Protein AF-A0AAE1ZGH2-F1 (afdb_monomer)

Nearest PDB structures (foldseek):
  4fvj-assembly2_B  TM=2.125E-01  e=2.277E+00  Mus musculus
  5bun-assembly1_B  TM=1.845E-01  e=9.066E+00  Salmonella enterica subsp. enterica serovar Typhi

Radius of gyration: 31.8 Å; Cα contacts (8 Å, |Δi|>4): 663; chains: 1; bounding box: 63×53×128 Å

Mean predicted aligned error: 15.38 Å

Secondary structure (DSSP, 8-state):
-----SSSTTSSSSSS-S--------PPBPSS---------HHHHHHHHHHHHHH-EEEEE--TT--EEEEE-----TTS-GGGEEEEEEEGGG-SS--EEEEEEEETTEEEEE-GGG-EE--SEEEETTEEEET-SEE-TTT--EEEEEE-HHHH-EEEEEEESS-TT-GGGG-EEEEE-BPPGGGGEEEP--HHHHTS--EESSHHHHHHHHHHHHHHHHH-TT---EEETTEEEEEEEEE---SPPSSS-EEEEEEEEEEEEEESS--TTGGGS-HHHHHHHHHHHHHTGGGTSGGG-GGGHHHHHHHHHHHHHHHHHTTS--EE-SSEEEEETTBGGGGGS--GGGT--GGGSPEEEEEEEEEE------HHHHHHHHHHS-GGG-SS-STT-S-GGGEEE---PPTT----EEEEE-SSS-EEEEE-SS---------EEE--------

Structure (mmCIF, N/CA/C/O backbone):
data_AF-A0AAE1ZGH2-F1
#
_entry.id   AF-A0AAE1ZGH2-F1
#
loop_
_atom_site.group_PDB
_atom_site.id
_atom_site.type_symbol
_atom_site.label_atom_id
_atom_site.label_alt_id
_atom_site.label_comp_id
_atom_site.label_asym_id
_atom_site.label_entity_id
_atom_site.label_seq_id
_atom_site.pdbx_PDB_ins_code
_atom_site.Cartn_x
_atom_site.Cartn_y
_atom_site.Cartn_z
_atom_site.occupancy
_atom_site.B_iso_or_equiv
_atom_site.auth_seq_id
_atom_site.auth_comp_id
_atom_site.auth_asym_id
_atom_site.auth_atom_id
_atom_site.pdbx_PDB_model_num
ATOM 1 N N . MET A 1 1 ? -21.592 20.638 -61.679 1.00 33.19 1 MET A N 1
ATOM 2 C CA . MET A 1 1 ? -20.169 20.498 -62.058 1.00 33.19 1 MET A CA 1
ATOM 3 C C . MET A 1 1 ? -19.347 21.552 -61.330 1.00 33.19 1 MET A C 1
ATOM 5 O O . MET A 1 1 ? -19.543 22.730 -61.570 1.00 33.19 1 MET A O 1
ATOM 9 N N . ILE A 1 2 ? -18.496 21.085 -60.412 1.00 33.47 2 ILE A N 1
ATOM 10 C CA . ILE A 1 2 ? -17.231 21.675 -59.938 1.00 33.47 2 ILE A CA 1
ATOM 11 C C . ILE A 1 2 ? -17.237 23.174 -59.572 1.00 33.47 2 ILE A C 1
ATOM 13 O O . ILE A 1 2 ? -17.036 24.041 -60.415 1.00 33.47 2 ILE A O 1
ATOM 17 N N . LYS A 1 3 ? -17.289 23.453 -58.263 1.00 29.02 3 LYS A N 1
ATOM 18 C CA . LYS A 1 3 ? -16.526 24.545 -57.631 1.00 29.02 3 LYS A CA 1
ATOM 19 C C . LYS A 1 3 ? -16.209 24.169 -56.178 1.00 29.02 3 LYS A C 1
ATOM 21 O O . LYS A 1 3 ? -16.826 24.627 -55.224 1.00 29.02 3 LYS A O 1
ATOM 26 N N . HIS A 1 4 ? -15.237 23.278 -56.029 1.00 33.22 4 HIS A N 1
ATOM 27 C CA . HIS A 1 4 ? -14.495 23.093 -54.787 1.00 33.22 4 HIS A CA 1
ATOM 28 C C . HIS A 1 4 ? -13.033 23.448 -55.031 1.00 33.22 4 HIS A C 1
ATOM 30 O O . HIS A 1 4 ? -12.542 23.331 -56.151 1.00 33.22 4 HIS A O 1
ATOM 36 N N . SER A 1 5 ? -12.359 23.818 -53.945 1.00 38.00 5 SER A N 1
ATOM 37 C CA . SER A 1 5 ? -10.911 24.011 -53.831 1.00 38.00 5 SER A CA 1
ATOM 38 C C . SER A 1 5 ? -10.400 25.447 -53.958 1.00 38.00 5 SER A C 1
ATOM 40 O O . SER A 1 5 ? -9.644 25.781 -54.860 1.00 38.00 5 SER A O 1
ATOM 42 N N . LYS A 1 6 ? -10.769 26.284 -52.981 1.00 37.47 6 LYS A N 1
ATOM 43 C CA . LYS A 1 6 ? -9.862 27.239 -52.317 1.00 37.47 6 LYS A CA 1
ATOM 44 C C . LYS A 1 6 ? -10.399 27.456 -50.901 1.00 37.47 6 LYS A C 1
ATOM 46 O O . LYS A 1 6 ? -11.326 28.231 -50.755 1.00 37.47 6 LYS A O 1
ATOM 51 N N . ILE A 1 7 ? -9.897 26.681 -49.934 1.00 42.88 7 ILE A N 1
ATOM 52 C CA . ILE A 1 7 ? -9.906 26.829 -48.453 1.00 42.88 7 ILE A CA 1
ATOM 53 C C . ILE A 1 7 ? -9.731 25.402 -47.901 1.00 42.88 7 ILE A C 1
ATOM 55 O O . ILE A 1 7 ? -10.699 24.760 -47.535 1.00 42.88 7 ILE A O 1
ATOM 59 N N . VAL A 1 8 ? -8.506 24.867 -47.941 1.00 38.25 8 VAL A N 1
ATOM 60 C CA . VAL A 1 8 ? -8.053 23.727 -47.096 1.00 38.25 8 VAL A CA 1
ATOM 61 C C . VAL A 1 8 ? -6.528 23.794 -46.888 1.00 38.25 8 VAL A C 1
ATOM 63 O O . VAL A 1 8 ? -6.013 23.320 -45.882 1.00 38.25 8 VAL A O 1
ATOM 66 N N . LEU A 1 9 ? -5.770 24.462 -47.762 1.00 34.34 9 LEU A N 1
ATOM 67 C CA . LEU A 1 9 ? -4.304 24.441 -47.710 1.00 34.34 9 LEU A CA 1
ATOM 68 C C . LEU A 1 9 ? -3.662 25.475 -46.756 1.00 34.34 9 LEU A C 1
ATOM 70 O O . LEU A 1 9 ? -2.674 26.108 -47.112 1.00 34.34 9 LEU A O 1
ATOM 74 N N . PHE A 1 10 ? -4.222 25.667 -45.556 1.00 32.47 10 PHE A N 1
ATOM 75 C CA . PHE A 1 10 ? -3.573 26.455 -44.489 1.00 32.47 10 PHE A CA 1
ATOM 76 C C . PHE A 1 10 ? -3.760 25.875 -43.071 1.00 32.47 10 PHE A C 1
ATOM 78 O O . PHE A 1 10 ? -3.442 26.530 -42.086 1.00 32.47 10 PHE A O 1
ATOM 85 N N . LEU A 1 11 ? -4.253 24.635 -42.951 1.00 32.94 11 LEU A N 1
ATOM 86 C CA . LEU A 1 11 ? -4.504 23.966 -41.660 1.00 32.94 11 LEU A CA 1
ATOM 87 C C . LEU A 1 11 ? -3.775 22.619 -41.493 1.00 32.94 11 LEU A C 1
ATOM 89 O O . LEU A 1 11 ? -4.057 21.882 -40.555 1.00 32.94 11 LEU A O 1
ATOM 93 N N . LEU A 1 12 ? -2.816 22.296 -42.368 1.00 32.66 12 LEU A N 1
ATOM 94 C CA . LEU A 1 12 ? -2.086 21.016 -42.343 1.00 32.66 12 LEU A CA 1
ATOM 95 C C . LEU A 1 12 ? -0.573 21.143 -42.096 1.00 32.66 12 LEU A C 1
ATOM 97 O O . LEU A 1 12 ? 0.153 20.167 -42.240 1.00 32.66 12 LEU A O 1
ATOM 101 N N . THR A 1 13 ? -0.088 22.312 -41.671 1.00 32.66 13 THR A N 1
ATOM 102 C CA . THR A 1 13 ? 1.325 22.515 -41.285 1.00 32.66 13 THR A CA 1
ATOM 103 C C . THR A 1 13 ? 1.513 22.973 -39.835 1.00 32.66 13 THR A C 1
ATOM 105 O O . THR A 1 13 ? 2.622 23.316 -39.440 1.00 32.66 13 THR A O 1
ATOM 108 N N . SER A 1 14 ? 0.461 22.931 -39.009 1.00 35.59 14 SER A N 1
ATOM 109 C CA . SER A 1 14 ? 0.514 23.287 -37.579 1.00 35.59 14 SER A CA 1
ATOM 110 C C . SER A 1 14 ? 0.162 22.141 -36.617 1.00 35.59 14 SER A C 1
ATOM 112 O O . SER A 1 14 ? 0.140 22.355 -35.408 1.00 35.59 14 SER A O 1
ATOM 114 N N . SER A 1 15 ? -0.062 20.915 -37.106 1.00 32.25 15 SER A N 1
ATOM 115 C CA . SER A 1 15 ? -0.482 19.764 -36.282 1.00 32.25 15 SER A CA 1
ATOM 116 C C . SER A 1 15 ? 0.574 18.667 -36.081 1.00 32.25 15 SER A C 1
ATOM 118 O O . SER A 1 15 ? 0.265 17.634 -35.494 1.00 32.25 15 SER A O 1
ATOM 120 N N . SER A 1 16 ? 1.828 18.879 -36.491 1.00 33.53 16 SER A N 1
ATOM 121 C CA . SER A 1 16 ? 2.912 17.889 -36.326 1.00 33.53 16 SER A CA 1
ATOM 122 C C . SER A 1 16 ? 4.190 18.452 -35.689 1.00 33.53 16 SER A C 1
ATOM 124 O O . SER A 1 16 ? 5.272 17.909 -35.890 1.00 33.53 16 SER A O 1
ATOM 126 N N . LEU A 1 17 ? 4.075 19.540 -34.920 1.00 30.03 17 LEU A N 1
ATOM 127 C CA . LEU A 1 17 ? 5.204 20.178 -34.220 1.00 30.03 17 LEU A CA 1
ATOM 128 C C . LEU A 1 17 ? 4.991 20.356 -32.709 1.00 30.03 17 LEU A C 1
ATOM 130 O O . LEU A 1 17 ? 5.830 20.947 -32.035 1.00 30.03 17 LEU A O 1
ATOM 134 N N . PHE A 1 18 ? 3.919 19.792 -32.145 1.00 30.31 18 PHE A N 1
ATOM 135 C CA . PHE A 1 18 ? 3.732 19.761 -30.697 1.00 30.31 18 PHE A CA 1
ATOM 136 C C . PHE A 1 18 ? 4.245 18.448 -30.092 1.00 30.31 18 PHE A C 1
ATOM 138 O O . PHE A 1 18 ? 3.622 17.397 -30.207 1.00 30.31 18 PHE A O 1
ATOM 145 N N . ASN A 1 19 ? 5.365 18.597 -29.377 1.00 28.23 19 ASN A N 1
ATOM 146 C CA . ASN A 1 19 ? 5.869 17.757 -28.288 1.00 28.23 19 ASN A CA 1
ATOM 147 C C . ASN A 1 19 ? 6.679 16.499 -28.646 1.00 28.23 19 ASN A C 1
ATOM 149 O O . ASN A 1 19 ? 6.505 15.444 -28.049 1.00 28.23 19 ASN A O 1
ATOM 153 N N . LEU A 1 20 ? 7.695 16.671 -29.492 1.00 30.80 20 LEU A N 1
ATOM 154 C CA . LEU A 1 20 ? 9.009 16.049 -29.262 1.00 30.80 20 LEU A CA 1
ATOM 155 C C . LEU A 1 20 ? 9.939 17.099 -28.634 1.00 30.80 20 LEU A C 1
ATOM 157 O O . LEU A 1 20 ? 11.004 17.422 -29.148 1.00 30.80 20 LEU A O 1
ATOM 161 N N . LEU A 1 21 ? 9.509 17.676 -27.510 1.00 30.03 21 LEU A N 1
ATOM 162 C CA . LEU A 1 21 ? 10.460 18.255 -26.573 1.00 30.03 21 LEU A CA 1
ATOM 163 C C . LEU A 1 21 ? 11.128 17.063 -25.901 1.00 30.03 21 LEU A C 1
ATOM 165 O O . LEU A 1 21 ? 10.584 16.468 -24.971 1.00 30.03 21 LEU A O 1
ATOM 169 N N . SER A 1 22 ? 12.302 16.699 -26.408 1.00 30.84 22 SER A N 1
ATOM 170 C CA . SER A 1 22 ? 13.320 16.031 -25.615 1.00 30.84 22 SER A CA 1
ATOM 171 C C . SER A 1 22 ? 13.601 16.925 -24.405 1.00 30.84 22 SER A C 1
ATOM 173 O O . SER A 1 22 ? 14.486 17.781 -24.442 1.00 30.84 22 SER A O 1
ATOM 175 N N . ASN A 1 23 ? 12.795 16.793 -23.350 1.00 31.91 23 ASN A N 1
ATOM 176 C CA . ASN A 1 23 ? 13.124 17.339 -22.046 1.00 31.91 23 ASN A CA 1
ATOM 177 C C . ASN A 1 23 ? 14.408 16.633 -21.629 1.00 31.91 23 ASN A C 1
ATOM 179 O O . ASN A 1 23 ? 14.386 15.479 -21.203 1.00 31.91 23 ASN A O 1
ATOM 183 N N . SER A 1 24 ? 15.533 17.319 -21.818 1.00 39.25 24 SER A N 1
ATOM 184 C CA . SER A 1 24 ? 16.810 16.920 -21.259 1.00 39.25 24 SER A CA 1
ATOM 185 C C . SER A 1 24 ? 16.597 16.679 -19.769 1.00 39.25 24 SER A C 1
ATOM 187 O O . SER A 1 24 ? 16.213 17.581 -19.019 1.00 39.25 24 SER A O 1
ATOM 189 N N . ASN A 1 25 ? 16.778 15.431 -19.361 1.00 50.25 25 ASN A N 1
ATOM 190 C CA . ASN A 1 25 ? 16.716 15.022 -17.976 1.00 50.25 25 ASN A CA 1
ATOM 191 C C . ASN A 1 25 ? 17.708 15.827 -17.145 1.00 50.25 25 ASN A C 1
ATOM 193 O O . ASN A 1 25 ? 18.914 15.620 -17.225 1.00 50.25 25 ASN A O 1
ATOM 197 N N . ASN A 1 26 ? 17.189 16.705 -16.297 1.00 66.38 26 ASN A N 1
ATOM 198 C CA . ASN A 1 26 ? 17.994 17.462 -15.349 1.00 66.38 26 ASN A CA 1
ATOM 199 C C . ASN A 1 26 ? 17.994 16.760 -13.984 1.00 66.38 26 ASN A C 1
ATOM 201 O O . ASN A 1 26 ? 17.789 17.413 -12.963 1.00 66.38 26 ASN A O 1
ATOM 205 N N . LEU A 1 27 ? 18.133 15.429 -13.947 1.00 81.69 27 LEU A N 1
ATOM 206 C CA . LEU A 1 27 ? 18.479 14.741 -12.704 1.00 81.69 27 LEU A CA 1
ATOM 207 C C . LEU A 1 27 ? 19.980 14.887 -12.491 1.00 81.69 27 LEU A C 1
ATOM 209 O O . LEU A 1 27 ? 20.779 14.460 -13.317 1.00 81.69 27 LEU A O 1
ATOM 213 N N . LYS A 1 28 ? 20.360 15.519 -11.386 1.00 85.25 28 LYS A N 1
ATOM 214 C CA . LYS A 1 28 ? 21.760 15.656 -10.993 1.00 85.25 28 LYS A CA 1
ATOM 215 C C . LYS A 1 28 ? 22.195 14.453 -10.165 1.00 85.25 28 LYS A C 1
ATOM 217 O O . LYS A 1 28 ? 21.376 13.820 -9.497 1.00 85.25 28 LYS A O 1
ATOM 222 N N . PHE A 1 29 ? 23.493 14.171 -10.180 1.00 85.94 29 PHE A N 1
ATOM 223 C CA . PHE A 1 29 ? 24.072 13.168 -9.297 1.00 85.94 29 PHE A CA 1
ATOM 224 C C . PHE A 1 29 ? 24.025 13.626 -7.838 1.00 85.94 29 PHE A C 1
ATOM 226 O O . PHE A 1 29 ? 24.126 14.822 -7.543 1.00 85.94 29 PHE A O 1
ATOM 233 N N . CYS A 1 30 ? 23.847 12.673 -6.929 1.00 85.25 30 CYS A N 1
ATOM 234 C CA . CYS A 1 30 ? 23.889 12.928 -5.498 1.00 85.25 30 CYS A CA 1
ATOM 235 C C . CYS A 1 30 ? 25.292 13.403 -5.086 1.00 85.25 30 CYS A C 1
ATOM 237 O O . CYS A 1 30 ? 26.299 12.952 -5.627 1.00 85.25 30 CYS A O 1
ATOM 239 N N . THR A 1 31 ? 25.356 14.328 -4.127 1.00 75.88 31 THR A N 1
ATOM 240 C CA . THR A 1 31 ? 26.624 14.882 -3.621 1.00 75.88 31 THR A CA 1
ATOM 241 C C . THR A 1 31 ? 27.382 13.912 -2.718 1.00 75.88 31 THR A C 1
ATOM 243 O O . THR A 1 31 ? 28.583 14.074 -2.531 1.00 75.88 31 THR A O 1
ATOM 246 N N . ASP A 1 32 ? 26.701 12.903 -2.172 1.00 64.62 32 ASP A N 1
ATOM 247 C CA . ASP A 1 32 ? 27.342 11.859 -1.379 1.00 64.62 32 ASP A CA 1
ATOM 248 C C . ASP A 1 32 ? 28.103 10.900 -2.300 1.00 64.62 32 ASP A C 1
ATOM 250 O O . ASP A 1 32 ? 27.508 10.167 -3.092 1.00 64.62 32 ASP A O 1
ATOM 254 N N . HIS A 1 33 ? 29.430 10.877 -2.164 1.00 49.69 33 HIS A N 1
ATOM 255 C CA . HIS A 1 33 ? 30.316 9.902 -2.800 1.00 49.69 33 HIS A CA 1
ATOM 256 C C . HIS A 1 33 ? 30.143 8.519 -2.158 1.00 49.69 33 HIS A C 1
ATOM 258 O O . HIS A 1 33 ? 31.040 8.002 -1.491 1.00 49.69 33 HIS A O 1
ATOM 264 N N . ARG A 1 34 ? 28.974 7.898 -2.326 1.00 57.38 34 ARG A N 1
ATOM 265 C CA . ARG A 1 34 ? 28.839 6.468 -2.053 1.00 57.38 34 ARG A CA 1
ATOM 266 C C . ARG A 1 34 ? 29.587 5.741 -3.168 1.00 57.38 34 ARG A C 1
ATOM 268 O O . ARG A 1 34 ? 29.091 5.633 -4.284 1.00 57.38 34 ARG A O 1
ATOM 275 N N . ASN A 1 35 ? 30.810 5.298 -2.882 1.00 41.25 35 ASN A N 1
ATOM 276 C CA . ASN A 1 35 ? 31.568 4.421 -3.772 1.00 41.25 35 ASN A CA 1
ATOM 277 C C . ASN A 1 35 ? 30.909 3.037 -3.764 1.00 41.25 35 ASN A C 1
ATOM 279 O O . ASN A 1 35 ? 31.334 2.146 -3.033 1.00 41.25 35 ASN A O 1
ATOM 283 N N . VAL A 1 36 ? 29.835 2.876 -4.534 1.00 54.00 36 VAL A N 1
ATOM 284 C CA . VAL A 1 36 ? 29.189 1.580 -4.736 1.00 54.00 36 VAL A CA 1
ATOM 285 C C . VAL A 1 36 ? 29.754 0.981 -6.015 1.00 54.00 36 VAL A C 1
ATOM 287 O O . VAL A 1 36 ? 29.528 1.490 -7.111 1.00 54.00 36 VAL A O 1
ATOM 290 N N . THR A 1 37 ? 30.535 -0.086 -5.877 1.00 49.81 37 THR A N 1
ATOM 291 C CA . THR A 1 37 ? 30.971 -0.907 -7.006 1.00 49.81 37 THR A CA 1
ATOM 292 C C . THR A 1 37 ? 29.902 -1.956 -7.309 1.00 49.81 37 THR A C 1
ATOM 294 O O . THR A 1 37 ? 29.461 -2.684 -6.419 1.00 49.81 37 THR A O 1
ATOM 297 N N . LEU A 1 38 ? 29.491 -2.061 -8.576 1.00 53.88 38 LEU A N 1
ATOM 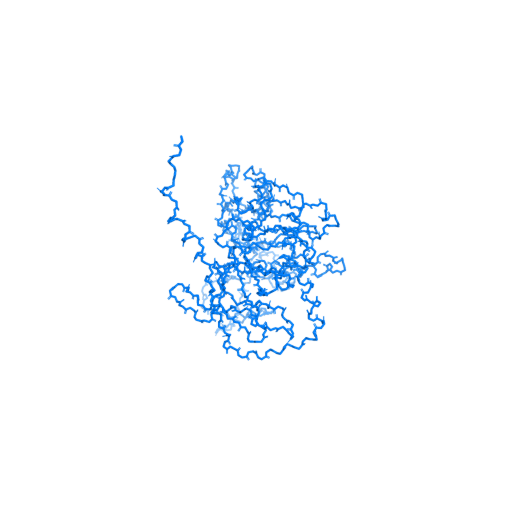298 C CA . LEU A 1 38 ? 28.641 -3.145 -9.082 1.00 53.88 38 LEU A CA 1
ATOM 299 C C . LEU A 1 38 ? 29.447 -4.458 -9.119 1.00 53.88 38 LEU A C 1
ATOM 301 O O . LEU A 1 38 ? 29.890 -4.898 -10.174 1.00 53.88 38 LEU A O 1
ATOM 305 N N . ASN A 1 39 ? 29.666 -5.083 -7.961 1.00 44.25 39 ASN A N 1
ATOM 306 C CA . ASN A 1 39 ? 30.283 -6.410 -7.855 1.00 44.25 39 ASN A CA 1
ATOM 307 C C . ASN A 1 39 ? 29.213 -7.509 -7.936 1.00 44.25 39 ASN A C 1
ATOM 309 O O . ASN A 1 39 ? 29.008 -8.269 -6.992 1.00 44.25 39 ASN A O 1
ATOM 313 N N . ILE A 1 40 ? 28.505 -7.580 -9.062 1.00 54.50 40 ILE A N 1
ATOM 314 C CA . ILE A 1 40 ? 27.613 -8.703 -9.367 1.00 54.50 40 ILE A CA 1
ATOM 315 C C . ILE A 1 40 ? 28.110 -9.331 -10.668 1.00 54.50 40 ILE A C 1
ATOM 317 O O . ILE A 1 40 ? 28.238 -8.642 -11.679 1.00 54.50 40 ILE A O 1
ATOM 321 N N . GLU A 1 41 ? 28.414 -10.631 -10.637 1.00 58.59 41 GLU A N 1
ATOM 322 C CA . GLU A 1 41 ? 28.696 -11.416 -11.844 1.00 58.59 41 GLU A CA 1
ATOM 323 C C . GLU A 1 41 ? 27.539 -11.247 -12.846 1.00 58.59 41 GLU A C 1
ATOM 325 O O . GLU A 1 41 ? 26.366 -11.354 -12.472 1.00 58.59 41 GLU A O 1
ATOM 330 N N . SER A 1 42 ? 27.856 -10.950 -14.112 1.00 62.44 42 SER A N 1
ATOM 331 C CA . SER A 1 42 ? 26.888 -10.501 -15.130 1.00 62.44 42 SER A CA 1
ATOM 332 C C . SER A 1 42 ? 25.687 -11.436 -15.294 1.00 62.44 42 SER A C 1
ATOM 334 O O . SER A 1 42 ? 24.551 -10.973 -15.411 1.00 62.44 42 SER A O 1
ATOM 336 N N . ASP A 1 43 ? 25.919 -12.747 -15.237 1.00 64.00 43 ASP A N 1
ATOM 337 C CA . ASP A 1 43 ? 24.881 -13.759 -15.458 1.00 64.00 43 ASP A CA 1
ATOM 338 C C . ASP A 1 43 ? 23.892 -13.827 -14.285 1.00 64.00 43 ASP A C 1
ATOM 340 O O . ASP A 1 43 ? 22.684 -13.978 -14.482 1.00 64.00 43 ASP A O 1
ATOM 344 N N . ASN A 1 44 ? 24.377 -13.628 -13.056 1.00 81.81 44 ASN A N 1
ATOM 345 C CA . ASN A 1 44 ? 23.529 -13.585 -11.867 1.00 81.81 44 ASN A CA 1
ATOM 346 C C . ASN A 1 44 ? 22.681 -12.298 -11.837 1.00 81.81 44 ASN A C 1
ATOM 348 O O . ASN A 1 44 ? 21.513 -12.324 -11.450 1.00 81.81 44 ASN A O 1
ATOM 352 N N . CYS A 1 45 ? 23.230 -11.181 -12.330 1.00 86.69 45 CYS A N 1
ATOM 353 C CA . CYS A 1 45 ? 22.498 -9.920 -12.449 1.00 86.69 45 CYS A CA 1
ATOM 354 C C . CYS A 1 45 ? 21.276 -10.032 -13.377 1.00 86.69 45 CYS A C 1
ATOM 356 O O . CYS A 1 45 ? 20.166 -9.657 -12.988 1.00 86.69 45 CYS A O 1
ATOM 358 N N . TYR A 1 46 ? 21.449 -10.601 -14.573 1.00 89.25 46 TYR A N 1
ATOM 359 C CA . TYR A 1 46 ? 20.353 -10.722 -15.537 1.00 89.25 46 TYR A CA 1
ATOM 360 C C . TYR A 1 46 ? 19.231 -11.642 -15.027 1.00 89.25 46 TYR A C 1
ATOM 362 O O . TYR A 1 46 ? 18.046 -11.353 -15.207 1.00 89.25 46 TYR A O 1
ATOM 370 N N . ILE A 1 47 ? 19.573 -12.720 -14.312 1.00 90.81 47 ILE A N 1
ATOM 371 C CA . ILE A 1 47 ? 18.581 -13.594 -13.663 1.00 90.81 47 ILE A CA 1
ATOM 372 C C . ILE A 1 47 ? 17.750 -12.810 -12.637 1.00 90.81 47 ILE A C 1
ATOM 374 O O . ILE A 1 47 ? 16.522 -12.943 -12.607 1.00 90.81 47 ILE A O 1
ATOM 378 N N . VAL A 1 48 ? 18.390 -11.966 -11.820 1.00 91.12 48 VAL A N 1
ATOM 379 C CA . VAL A 1 48 ? 17.694 -11.102 -10.853 1.00 91.12 48 VAL A CA 1
ATOM 380 C C . VAL A 1 48 ? 16.774 -10.112 -11.570 1.00 91.12 48 VAL A C 1
ATOM 382 O O . VAL A 1 48 ? 15.596 -10.029 -11.214 1.00 91.12 48 VAL A O 1
ATOM 385 N N . GLN A 1 49 ? 17.257 -9.426 -12.612 1.00 92.56 49 GLN A N 1
ATOM 386 C CA . GLN A 1 49 ? 16.437 -8.525 -13.432 1.00 92.56 49 GLN A CA 1
ATOM 387 C C . GLN A 1 49 ? 15.197 -9.238 -13.988 1.00 92.56 49 GLN A C 1
ATOM 389 O O . GLN A 1 49 ? 14.083 -8.736 -13.851 1.00 92.56 49 GLN A O 1
ATOM 394 N N . LEU A 1 50 ? 15.366 -10.427 -14.576 1.00 94.12 50 LEU A N 1
ATOM 395 C CA . LEU A 1 50 ? 14.263 -11.216 -15.126 1.00 94.12 50 LEU A CA 1
ATOM 396 C C . LEU A 1 50 ? 13.247 -11.627 -14.059 1.00 94.12 50 LEU A C 1
ATOM 398 O O . LEU A 1 50 ? 12.043 -11.611 -14.317 1.00 94.12 50 LEU A O 1
ATOM 402 N N . ASN A 1 51 ? 13.707 -12.018 -12.872 1.00 94.25 51 ASN A N 1
ATOM 403 C CA . ASN A 1 51 ? 12.820 -12.404 -11.778 1.00 94.25 51 ASN A CA 1
ATOM 404 C C . ASN A 1 51 ? 12.009 -11.207 -11.269 1.00 94.25 51 ASN A C 1
ATOM 406 O O . ASN A 1 51 ? 10.796 -11.325 -11.094 1.00 94.25 51 ASN A O 1
ATOM 410 N N . LEU A 1 52 ? 12.641 -10.040 -11.128 1.00 94.38 52 LEU A N 1
ATOM 411 C CA . LEU A 1 52 ? 11.953 -8.803 -10.762 1.00 94.38 52 LEU A CA 1
ATOM 412 C C . LEU A 1 52 ? 10.993 -8.336 -11.861 1.00 94.38 52 LEU A C 1
ATOM 414 O O . LEU A 1 52 ? 9.874 -7.937 -11.556 1.00 94.38 52 LEU A O 1
ATOM 418 N N . ALA A 1 53 ? 11.368 -8.465 -13.134 1.00 95.38 53 ALA A N 1
ATOM 419 C CA . ALA A 1 53 ? 10.504 -8.159 -14.275 1.00 95.38 53 ALA A CA 1
ATOM 420 C C . ALA A 1 53 ? 9.300 -9.110 -14.383 1.00 95.38 53 ALA A C 1
ATOM 422 O O . ALA A 1 53 ? 8.252 -8.720 -14.890 1.00 95.38 53 ALA A O 1
ATOM 423 N N . LYS A 1 54 ? 9.417 -10.353 -13.895 1.00 93.56 54 LYS A N 1
ATOM 424 C CA . LYS A 1 54 ? 8.283 -11.285 -13.748 1.00 93.56 54 LYS A CA 1
ATOM 425 C C . LYS A 1 54 ? 7.408 -10.933 -12.543 1.00 93.56 54 LYS A C 1
ATOM 427 O O . LYS A 1 54 ? 6.189 -11.036 -12.639 1.00 93.56 54 LYS A O 1
ATOM 432 N N . GLN A 1 55 ? 8.007 -10.512 -11.425 1.00 91.00 55 GLN A N 1
ATOM 433 C CA . GLN A 1 55 ? 7.278 -10.050 -10.236 1.00 91.00 55 GLN A CA 1
ATOM 434 C C . GLN A 1 55 ? 6.510 -8.747 -10.507 1.00 91.00 55 GLN A C 1
ATOM 436 O O . GLN A 1 55 ? 5.384 -8.586 -10.031 1.00 91.00 55 GLN A O 1
ATOM 441 N N . ARG A 1 56 ? 7.118 -7.842 -11.282 1.00 92.06 56 ARG A N 1
ATOM 442 C CA . ARG A 1 56 ? 6.661 -6.516 -11.731 1.00 92.06 56 ARG A CA 1
ATOM 443 C C . ARG A 1 56 ? 6.422 -5.484 -10.648 1.00 92.06 56 ARG A C 1
ATOM 445 O O . ARG A 1 56 ? 6.891 -4.360 -10.756 1.00 92.06 56 ARG A O 1
ATOM 452 N N . HIS A 1 57 ? 5.668 -5.848 -9.625 1.00 94.31 57 HIS A N 1
ATOM 453 C CA . HIS A 1 57 ? 5.128 -4.926 -8.641 1.00 94.31 57 HIS A CA 1
ATOM 454 C C . HIS A 1 57 ? 5.945 -4.989 -7.355 1.00 94.31 57 HIS A C 1
ATOM 456 O O . HIS A 1 57 ? 5.802 -5.934 -6.572 1.00 94.31 57 HIS A O 1
ATOM 462 N N . ILE A 1 58 ? 6.762 -3.963 -7.131 1.00 94.69 58 ILE A N 1
ATOM 463 C CA . ILE A 1 58 ? 7.476 -3.733 -5.877 1.00 94.69 58 ILE A CA 1
ATOM 464 C C . ILE A 1 58 ? 6.762 -2.590 -5.169 1.00 94.69 58 ILE A C 1
ATOM 466 O O . ILE A 1 58 ? 6.821 -1.443 -5.596 1.00 94.69 58 ILE A O 1
ATOM 470 N N . VAL A 1 59 ? 6.034 -2.895 -4.105 1.00 94.81 59 VAL A N 1
ATOM 471 C CA . VAL A 1 59 ? 5.230 -1.899 -3.396 1.00 94.81 59 VAL A CA 1
ATOM 472 C C . VAL A 1 59 ? 5.930 -1.539 -2.093 1.00 94.81 59 VAL A C 1
ATOM 474 O O . VAL A 1 59 ? 6.340 -2.420 -1.344 1.00 94.81 59 VAL A O 1
ATOM 477 N N . LYS A 1 60 ? 6.034 -0.242 -1.810 1.00 94.12 60 LYS A N 1
ATOM 478 C CA . LYS A 1 60 ? 6.563 0.283 -0.554 1.00 94.12 60 LYS A CA 1
ATOM 479 C C . LYS A 1 60 ? 5.548 1.233 0.057 1.00 94.12 60 LYS A C 1
ATOM 481 O O . LYS A 1 60 ? 5.178 2.237 -0.555 1.00 94.12 60 LYS A O 1
ATOM 486 N N . LEU A 1 61 ? 5.108 0.904 1.268 1.00 93.94 61 LEU A N 1
ATOM 487 C CA . LEU A 1 61 ? 4.226 1.764 2.043 1.00 93.94 61 LEU A CA 1
ATOM 488 C C . LEU A 1 61 ? 5.044 2.792 2.820 1.00 93.94 61 LEU A C 1
ATOM 490 O O . LEU A 1 61 ? 6.012 2.452 3.498 1.00 93.94 61 LEU A O 1
ATOM 494 N N . ILE A 1 62 ? 4.629 4.049 2.736 1.00 93.75 62 ILE A N 1
ATOM 495 C CA . ILE A 1 62 ? 5.184 5.157 3.509 1.00 93.75 62 ILE A CA 1
ATOM 496 C C . ILE A 1 62 ? 4.095 5.786 4.370 1.00 93.75 62 ILE A C 1
ATOM 498 O O . ILE A 1 62 ? 2.896 5.673 4.095 1.00 93.75 62 ILE A O 1
ATOM 502 N N . LYS A 1 63 ? 4.515 6.463 5.435 1.00 91.75 63 LYS A N 1
ATOM 503 C CA . LYS A 1 63 ? 3.590 7.150 6.326 1.00 91.75 63 LYS A CA 1
ATOM 504 C C . LYS A 1 63 ? 3.030 8.406 5.641 1.00 91.75 63 LYS A C 1
ATOM 506 O O . LYS A 1 63 ? 3.794 9.158 5.035 1.00 91.75 63 LYS A O 1
ATOM 511 N N . PRO A 1 64 ? 1.715 8.669 5.725 1.00 87.19 64 PRO A N 1
ATOM 512 C CA . PRO A 1 64 ? 1.150 9.910 5.206 1.00 87.19 64 PRO A CA 1
ATOM 513 C C . PRO A 1 64 ? 1.660 11.123 5.996 1.00 87.19 64 PRO A C 1
ATOM 515 O O . PRO A 1 64 ? 1.858 11.041 7.206 1.00 87.19 64 PRO A O 1
ATOM 518 N N . ASN A 1 65 ? 1.784 12.269 5.320 1.00 84.44 65 ASN A N 1
ATOM 519 C CA . ASN A 1 65 ? 2.106 13.577 5.915 1.00 84.44 65 ASN A CA 1
ATOM 520 C C . ASN A 1 65 ? 3.457 13.663 6.653 1.00 84.44 65 ASN A C 1
ATOM 522 O O . ASN A 1 65 ? 3.689 14.626 7.380 1.00 84.44 65 ASN A O 1
ATOM 526 N N . GLU A 1 66 ? 4.345 12.689 6.462 1.00 87.25 66 GLU A N 1
ATOM 527 C CA . GLU A 1 66 ? 5.700 12.701 7.005 1.00 87.25 66 GLU A CA 1
ATOM 528 C C . GLU A 1 66 ? 6.694 12.532 5.861 1.00 87.25 66 GLU A C 1
ATOM 530 O O . GLU A 1 66 ? 6.595 11.590 5.070 1.00 87.25 66 GLU A O 1
ATOM 535 N N . ASN A 1 67 ? 7.635 13.468 5.747 1.00 87.31 67 ASN A N 1
ATOM 536 C CA . ASN A 1 67 ? 8.668 13.355 4.734 1.00 87.31 67 ASN A CA 1
ATOM 537 C C . ASN A 1 67 ? 9.662 12.268 5.136 1.00 87.31 67 ASN A C 1
ATOM 539 O O . ASN A 1 67 ? 10.040 12.162 6.300 1.00 87.31 67 ASN A O 1
ATOM 543 N N . THR A 1 68 ? 10.098 11.474 4.165 1.00 89.12 68 THR A N 1
ATOM 544 C CA . THR A 1 68 ? 10.988 10.332 4.408 1.00 89.12 68 THR A CA 1
ATOM 545 C C . THR A 1 68 ? 12.109 10.291 3.382 1.00 89.12 68 THR A C 1
ATOM 547 O O . THR A 1 68 ? 11.988 10.860 2.295 1.00 89.12 68 THR A O 1
ATOM 550 N N . SER A 1 69 ? 13.219 9.638 3.719 1.00 90.75 69 SER A N 1
ATOM 551 C CA . SER A 1 69 ? 14.223 9.286 2.721 1.00 90.75 69 SER A CA 1
ATOM 552 C C . SER A 1 69 ? 13.777 8.041 1.957 1.00 90.75 69 SER A C 1
ATOM 554 O O . SER A 1 69 ? 13.190 7.107 2.513 1.00 90.75 69 SER A O 1
ATOM 556 N N . LEU A 1 70 ? 14.037 8.033 0.656 1.00 92.94 70 LEU A N 1
ATOM 557 C CA . LEU A 1 70 ? 13.666 6.944 -0.231 1.00 92.94 70 LEU A CA 1
ATOM 558 C C . LEU A 1 70 ? 14.782 6.702 -1.237 1.00 92.94 70 LEU A C 1
ATOM 560 O O . LEU A 1 70 ? 15.308 7.641 -1.820 1.00 92.94 70 LEU A O 1
ATOM 564 N N . GLU A 1 71 ? 15.091 5.437 -1.469 1.00 93.56 71 GLU A N 1
ATOM 565 C CA . GLU A 1 71 ? 16.063 4.993 -2.459 1.00 93.56 71 GLU A CA 1
ATOM 566 C C . GLU A 1 71 ? 15.422 3.877 -3.276 1.00 93.56 71 GLU A C 1
ATOM 568 O O . GLU A 1 71 ? 14.863 2.934 -2.704 1.00 93.56 71 GLU A O 1
ATOM 573 N N . LEU A 1 72 ? 15.418 4.043 -4.598 1.00 95.25 72 LEU A N 1
ATOM 574 C CA . LEU A 1 72 ? 14.828 3.107 -5.547 1.00 95.25 72 LEU A CA 1
ATOM 575 C C . LEU A 1 72 ? 15.927 2.552 -6.453 1.00 95.25 72 LEU A C 1
ATOM 577 O O . LEU A 1 72 ? 16.527 3.325 -7.211 1.00 95.25 72 LEU A O 1
ATOM 581 N N . PRO A 1 73 ? 16.182 1.234 -6.412 1.00 93.62 73 PRO A N 1
ATOM 582 C CA . PRO A 1 73 ? 17.231 0.662 -7.224 1.00 93.62 73 PRO A CA 1
ATOM 583 C C . PRO A 1 73 ? 16.845 0.623 -8.702 1.00 93.62 73 PRO A C 1
ATOM 585 O O . PRO A 1 73 ? 15.751 0.179 -9.067 1.00 93.62 73 PRO A O 1
ATOM 588 N N . CYS A 1 74 ? 17.760 1.051 -9.571 1.00 93.19 74 CYS A N 1
ATOM 589 C CA . CYS A 1 74 ? 17.703 0.683 -10.980 1.00 93.19 74 CYS A CA 1
ATOM 590 C C . CYS A 1 74 ? 18.568 -0.568 -11.137 1.00 93.19 74 CYS A C 1
ATOM 592 O O . CYS A 1 74 ? 19.787 -0.499 -11.022 1.00 93.19 74 CYS A O 1
ATOM 594 N N . HIS A 1 75 ? 17.937 -1.728 -11.316 1.00 91.56 75 HIS A N 1
ATOM 595 C CA . HIS A 1 75 ? 18.643 -3.007 -11.401 1.00 91.56 75 HIS A CA 1
ATOM 596 C C . HIS A 1 75 ? 19.379 -3.117 -12.735 1.00 91.56 75 HIS A C 1
ATOM 598 O O . HIS A 1 75 ? 18.871 -3.758 -13.646 1.00 91.56 75 HIS A O 1
ATOM 604 N N . LEU A 1 76 ? 20.535 -2.467 -12.855 1.00 90.31 76 LEU A N 1
ATOM 605 C CA . LEU A 1 76 ? 21.382 -2.487 -14.044 1.00 90.31 76 LEU A CA 1
ATOM 606 C C . LEU A 1 76 ? 22.538 -3.471 -13.878 1.00 90.31 76 LEU A C 1
ATOM 608 O O . LEU A 1 76 ? 23.092 -3.616 -12.786 1.00 90.31 76 LEU A O 1
ATOM 612 N N . CYS A 1 77 ? 22.908 -4.128 -14.969 1.00 88.44 77 CYS A N 1
ATOM 613 C CA . CYS A 1 77 ? 24.074 -4.997 -15.019 1.00 88.44 77 CYS A CA 1
ATOM 614 C C . CYS A 1 77 ? 25.329 -4.216 -15.415 1.00 88.44 77 CYS A C 1
ATOM 616 O O . CYS A 1 77 ? 25.270 -3.183 -16.075 1.00 88.44 77 CYS A O 1
ATOM 618 N N . SER A 1 78 ? 26.496 -4.710 -14.999 1.00 82.88 78 SER A N 1
ATOM 619 C CA . SER A 1 78 ? 27.783 -4.013 -15.148 1.00 82.88 78 SER A CA 1
ATOM 620 C C . SER A 1 78 ? 28.194 -3.725 -16.600 1.00 82.88 78 SER A C 1
ATOM 622 O O . SER A 1 78 ? 29.023 -2.851 -16.838 1.00 82.88 78 SER A O 1
ATOM 624 N N . ASN A 1 79 ? 27.617 -4.436 -17.571 1.00 83.25 79 ASN A N 1
ATOM 625 C CA . ASN A 1 79 ? 27.833 -4.258 -19.007 1.00 83.25 79 ASN A CA 1
ATOM 626 C C . ASN A 1 79 ? 26.848 -3.275 -19.673 1.00 83.25 79 ASN A C 1
ATOM 628 O O . ASN A 1 79 ? 26.996 -2.977 -20.859 1.00 83.25 79 ASN A O 1
ATOM 632 N N . GLU A 1 80 ? 25.846 -2.777 -18.950 1.00 87.38 80 GLU A N 1
ATOM 633 C CA . GLU A 1 80 ? 24.833 -1.870 -19.486 1.00 87.38 80 GLU A CA 1
ATOM 634 C C . GLU A 1 80 ? 25.301 -0.408 -19.417 1.00 87.38 80 GLU A C 1
ATOM 636 O O . GLU A 1 80 ? 25.824 0.067 -18.409 1.00 87.38 80 GLU A O 1
ATOM 641 N N . ASN A 1 81 ? 25.096 0.348 -20.500 1.00 86.88 81 ASN A N 1
ATOM 642 C CA . ASN A 1 81 ? 25.456 1.764 -20.527 1.00 86.88 81 ASN A CA 1
ATOM 643 C C . ASN A 1 81 ? 24.379 2.619 -19.838 1.00 86.88 81 ASN A C 1
ATOM 645 O O . ASN A 1 81 ? 23.279 2.782 -20.367 1.00 86.88 81 ASN A O 1
ATOM 649 N N . LEU A 1 82 ? 24.740 3.231 -18.707 1.00 84.88 82 LEU A N 1
ATOM 650 C CA . LEU A 1 82 ? 23.882 4.076 -17.868 1.00 84.88 82 LEU A CA 1
ATOM 651 C C . LEU A 1 82 ? 23.148 5.183 -18.638 1.00 84.88 82 LEU A C 1
ATOM 653 O O . LEU A 1 82 ? 22.008 5.499 -18.306 1.00 84.88 82 LEU A O 1
ATOM 657 N N . THR A 1 83 ? 23.751 5.750 -19.690 1.00 86.50 83 THR A N 1
ATOM 658 C CA . THR A 1 83 ? 23.134 6.840 -20.470 1.00 86.50 83 THR A CA 1
ATOM 659 C C . THR A 1 83 ? 21.886 6.407 -21.236 1.00 86.50 83 THR A C 1
ATOM 661 O O . THR A 1 83 ? 21.117 7.254 -21.684 1.00 86.50 83 THR A O 1
ATOM 664 N N . ASN A 1 84 ? 21.677 5.099 -21.400 1.00 91.62 84 ASN A N 1
ATOM 665 C CA . ASN A 1 84 ? 20.509 4.545 -22.077 1.00 91.62 84 ASN A CA 1
ATOM 666 C C . ASN A 1 84 ? 19.303 4.391 -21.143 1.00 91.62 84 ASN A C 1
ATOM 668 O O . ASN A 1 84 ? 18.251 3.953 -21.606 1.00 91.62 84 ASN A O 1
ATOM 672 N N . PHE A 1 85 ? 19.438 4.725 -19.855 1.00 92.44 85 PHE A N 1
ATOM 673 C CA . PHE A 1 85 ? 18.406 4.499 -18.851 1.00 92.44 85 PHE A CA 1
ATOM 674 C C . PHE A 1 85 ? 17.946 5.797 -18.196 1.00 92.44 85 PHE A C 1
ATOM 676 O O . PHE A 1 85 ? 18.738 6.668 -17.845 1.00 92.44 85 PHE A O 1
ATOM 683 N N . GLN A 1 86 ? 16.637 5.910 -17.990 1.00 93.50 86 GLN A N 1
ATOM 684 C CA . GLN A 1 86 ? 16.001 7.101 -17.442 1.00 93.50 86 GLN A CA 1
ATOM 685 C C . GLN A 1 86 ? 14.838 6.737 -16.525 1.00 93.50 86 GLN A C 1
ATOM 687 O O . GLN A 1 86 ? 14.045 5.845 -16.818 1.00 93.50 86 GLN A O 1
ATOM 692 N N . TRP A 1 87 ? 14.696 7.489 -15.435 1.00 95.69 87 TRP A N 1
ATOM 693 C CA . TRP A 1 87 ? 13.557 7.361 -14.538 1.00 95.69 87 TRP A CA 1
ATOM 694 C C . TRP A 1 87 ? 12.336 8.154 -15.002 1.00 95.69 87 TRP A C 1
ATOM 696 O O . TRP A 1 87 ? 12.423 9.336 -15.349 1.00 95.69 87 TRP A O 1
ATOM 706 N N . PHE A 1 88 ? 11.182 7.501 -14.903 1.00 95.94 88 PHE A N 1
ATOM 707 C CA . PHE A 1 88 ? 9.862 8.090 -15.090 1.00 95.94 88 PHE A CA 1
ATOM 708 C C . PHE A 1 88 ? 8.975 7.800 -13.884 1.00 95.94 88 PHE A C 1
ATOM 710 O O . PHE A 1 88 ? 9.183 6.822 -13.157 1.00 95.94 88 PHE A O 1
ATOM 717 N N . ARG A 1 89 ? 7.951 8.634 -13.693 1.00 95.81 89 ARG A N 1
ATOM 718 C CA . ARG A 1 89 ? 6.903 8.393 -12.698 1.00 95.81 89 ARG A CA 1
ATOM 719 C C . ARG A 1 89 ? 5.502 8.657 -13.237 1.00 95.81 89 ARG A C 1
ATOM 721 O O . ARG A 1 89 ? 5.318 9.494 -14.113 1.00 95.81 89 ARG A O 1
ATOM 728 N N . ILE A 1 90 ? 4.515 7.988 -12.649 1.00 96.06 90 ILE A N 1
ATOM 729 C CA . ILE A 1 90 ? 3.091 8.324 -12.749 1.00 96.06 90 ILE A CA 1
ATOM 730 C C . ILE A 1 90 ? 2.616 8.731 -11.357 1.00 96.06 90 ILE A C 1
ATOM 732 O O . ILE A 1 90 ? 2.550 7.899 -10.447 1.00 96.06 90 ILE A O 1
ATOM 736 N N . VAL A 1 91 ? 2.296 10.011 -11.184 1.00 93.44 91 VAL A N 1
ATOM 737 C CA . VAL A 1 91 ? 1.942 10.577 -9.877 1.00 93.44 91 VAL A CA 1
ATOM 738 C C . VAL A 1 91 ? 0.541 10.132 -9.457 1.00 93.44 91 VAL A C 1
ATOM 740 O O . VAL A 1 91 ? -0.396 10.091 -10.263 1.00 93.44 91 VAL A O 1
ATOM 743 N N . ARG A 1 92 ? 0.357 9.823 -8.168 1.00 91.69 92 ARG A N 1
ATOM 744 C CA . ARG A 1 92 ? -0.951 9.420 -7.639 1.00 91.69 92 ARG A CA 1
ATOM 745 C C . ARG A 1 92 ? -1.985 10.537 -7.759 1.00 91.69 92 ARG A C 1
ATOM 747 O O . ARG A 1 92 ? -3.119 10.273 -8.139 1.00 91.69 92 ARG A O 1
ATOM 754 N N . ASN A 1 93 ? -1.670 11.767 -7.366 1.00 85.56 93 ASN A N 1
ATOM 755 C CA . ASN A 1 93 ? -2.658 12.849 -7.215 1.00 85.56 93 ASN A CA 1
ATOM 756 C C . ASN A 1 93 ? -3.188 13.450 -8.537 1.00 85.56 93 ASN A C 1
ATOM 758 O O . ASN A 1 93 ? -4.150 14.209 -8.493 1.00 85.56 93 ASN A O 1
ATOM 762 N N . LYS A 1 94 ? -2.616 13.089 -9.691 1.00 86.25 94 LYS A N 1
ATOM 763 C CA . LYS A 1 94 ? -2.921 13.737 -10.974 1.00 86.25 94 LYS A CA 1
ATOM 764 C C . LYS A 1 94 ? -4.079 13.106 -11.749 1.00 86.25 94 LYS A C 1
ATOM 766 O O . LYS A 1 94 ? -4.793 13.807 -12.459 1.00 86.25 94 LYS A O 1
ATOM 771 N N . PHE A 1 95 ? -4.281 11.795 -11.613 1.00 81.69 95 PHE A N 1
ATOM 772 C CA . PHE A 1 95 ? -5.246 11.051 -12.427 1.00 81.69 95 PHE A CA 1
ATOM 773 C C . PHE A 1 95 ? -6.117 10.125 -11.579 1.00 81.69 95 PHE A C 1
ATOM 775 O O . PHE A 1 95 ? -5.628 9.471 -10.656 1.00 81.69 95 PHE A O 1
ATOM 782 N N . ASN A 1 96 ? -7.398 10.039 -11.946 1.00 83.12 96 ASN A N 1
ATOM 783 C CA . ASN A 1 96 ? -8.390 9.141 -11.352 1.00 83.12 96 ASN A CA 1
ATOM 784 C C . ASN A 1 96 ? -8.841 8.081 -12.375 1.00 83.12 96 ASN A C 1
ATOM 786 O O . ASN A 1 96 ? -10.020 7.964 -12.702 1.00 83.12 96 ASN A O 1
ATOM 790 N N . ALA A 1 97 ? -7.867 7.395 -12.971 1.00 86.31 97 ALA A N 1
ATOM 791 C CA . ALA A 1 97 ? -8.066 6.363 -13.981 1.00 86.31 97 ALA A CA 1
ATOM 792 C C . ALA A 1 97 ? -6.963 5.309 -13.863 1.00 86.31 97 ALA A C 1
ATOM 794 O O . ALA A 1 97 ? -5.902 5.578 -13.292 1.00 86.31 97 ALA A O 1
ATOM 795 N N . SER A 1 98 ? -7.205 4.118 -14.417 1.00 92.12 98 SER A N 1
ATOM 796 C CA . SER A 1 98 ? -6.209 3.053 -14.366 1.00 92.12 98 SER A CA 1
ATOM 797 C C . SER A 1 98 ? -4.932 3.444 -15.108 1.00 92.12 98 SER A C 1
ATOM 799 O O . SER A 1 98 ? -4.984 3.984 -16.212 1.00 92.12 98 SER A O 1
ATOM 801 N N . ILE A 1 99 ? -3.786 3.146 -14.497 1.00 95.50 99 ILE A N 1
ATOM 802 C CA . ILE A 1 99 ? -2.463 3.366 -15.100 1.00 95.50 99 ILE A CA 1
ATOM 803 C C . ILE A 1 99 ? -1.965 2.143 -15.876 1.00 95.50 99 ILE A C 1
ATOM 805 O O . ILE A 1 99 ? -0.868 2.180 -16.427 1.00 95.50 99 ILE A O 1
ATOM 809 N N . PHE A 1 100 ? -2.750 1.065 -15.900 1.00 95.06 100 PHE A N 1
ATOM 810 C CA . PHE A 1 100 ? -2.407 -0.198 -16.538 1.00 95.06 100 PHE A CA 1
ATOM 811 C C . PHE A 1 100 ? -3.226 -0.384 -17.812 1.00 95.06 100 PHE A C 1
ATOM 813 O O . PHE A 1 100 ? -4.436 -0.159 -17.822 1.00 95.06 100 PHE A O 1
ATOM 820 N N . ILE A 1 101 ? -2.567 -0.830 -18.875 1.00 94.31 101 ILE A N 1
ATOM 821 C CA . ILE A 1 101 ? -3.194 -1.182 -20.151 1.00 94.31 101 ILE A CA 1
ATOM 822 C C . ILE A 1 101 ? -2.738 -2.575 -20.585 1.00 94.31 101 ILE A C 1
ATOM 824 O O . ILE A 1 101 ? -1.682 -3.058 -20.169 1.00 94.31 101 ILE A O 1
ATOM 828 N N . LEU A 1 102 ? -3.547 -3.233 -21.412 1.00 92.44 102 LEU A N 1
ATOM 829 C CA . LEU A 1 102 ? -3.205 -4.530 -21.984 1.00 92.44 102 LEU A CA 1
ATOM 830 C C . LEU A 1 102 ? -2.345 -4.348 -23.234 1.00 92.44 102 LEU A C 1
ATOM 832 O O . LEU A 1 102 ? -2.712 -3.623 -24.155 1.00 92.44 102 LEU A O 1
ATOM 836 N N . ASN A 1 103 ? -1.222 -5.055 -23.270 1.00 91.81 103 ASN A N 1
ATOM 837 C CA . ASN A 1 103 ? -0.369 -5.192 -24.435 1.00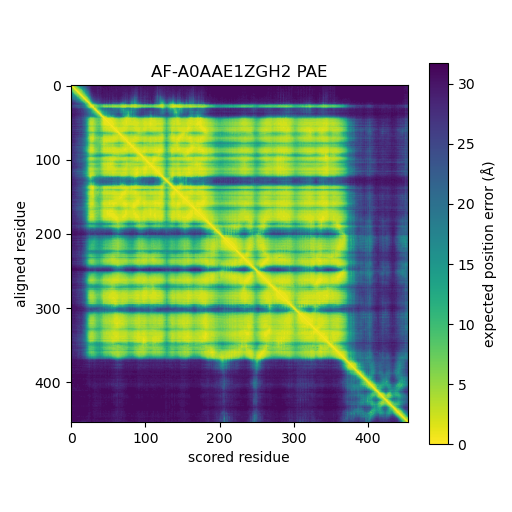 91.81 103 ASN A CA 1
ATOM 838 C C . ASN A 1 103 ? -0.812 -6.382 -25.299 1.00 91.81 103 ASN A C 1
ATOM 840 O O . ASN A 1 103 ? -1.301 -7.412 -24.816 1.00 91.81 103 ASN A O 1
ATOM 844 N N . ASN A 1 104 ? -0.565 -6.271 -26.600 1.00 91.19 104 ASN A N 1
ATOM 845 C CA . ASN A 1 104 ? -0.850 -7.331 -27.557 1.00 91.19 104 ASN A CA 1
ATOM 846 C C . ASN A 1 104 ? 0.026 -8.564 -27.310 1.00 91.19 104 ASN A C 1
ATOM 848 O O . ASN A 1 104 ? -0.448 -9.684 -27.502 1.00 91.19 104 ASN A O 1
ATOM 852 N N . LYS A 1 105 ? 1.253 -8.373 -26.819 1.00 92.62 105 LYS A N 1
ATOM 853 C CA . LYS A 1 105 ? 2.189 -9.447 -26.472 1.00 92.62 105 LYS A CA 1
ATOM 854 C C . LYS A 1 105 ? 2.253 -9.678 -24.962 1.00 92.62 105 LYS A C 1
ATOM 856 O O . LYS A 1 105 ? 2.102 -8.749 -24.171 1.00 92.62 105 LYS A O 1
ATOM 861 N N . THR A 1 106 ? 2.530 -10.919 -24.576 1.00 91.81 106 THR A N 1
ATOM 862 C CA . THR A 1 106 ? 2.907 -11.262 -23.200 1.00 91.81 106 THR A CA 1
ATOM 863 C C . THR A 1 106 ? 4.400 -11.015 -23.027 1.00 91.81 106 THR A C 1
ATOM 865 O O . THR A 1 106 ? 5.201 -11.601 -23.748 1.00 91.81 106 THR A O 1
ATOM 868 N N . LEU A 1 107 ? 4.771 -10.178 -22.062 1.00 91.88 107 LEU A N 1
ATOM 869 C CA . LEU A 1 107 ? 6.159 -9.899 -21.691 1.00 91.88 107 LEU A CA 1
ATOM 870 C C . LEU A 1 107 ? 6.343 -10.337 -20.240 1.00 91.88 107 LEU A C 1
ATOM 872 O O . LEU A 1 107 ? 5.510 -10.009 -19.399 1.00 91.88 107 LEU A O 1
ATOM 876 N N . TYR A 1 108 ? 7.377 -11.117 -19.926 1.00 92.50 108 TYR A N 1
ATOM 877 C CA . TYR A 1 108 ? 7.660 -11.553 -18.547 1.00 92.50 108 TYR A CA 1
ATOM 878 C C . TYR A 1 108 ? 6.413 -12.066 -17.793 1.00 92.50 108 TYR A C 1
ATOM 880 O O . TYR A 1 108 ? 6.065 -11.574 -16.723 1.00 92.50 108 TYR A O 1
ATOM 888 N N . ASN A 1 109 ? 5.700 -13.027 -18.392 1.00 88.25 109 ASN A N 1
ATOM 889 C CA . ASN A 1 109 ? 4.496 -13.684 -17.855 1.00 88.25 109 ASN A CA 1
ATOM 890 C C . ASN A 1 109 ? 3.235 -12.810 -17.692 1.00 88.25 109 ASN A C 1
ATOM 892 O O . ASN A 1 109 ? 2.251 -13.275 -17.122 1.00 88.25 109 ASN A O 1
ATOM 896 N N . SER A 1 110 ? 3.207 -11.580 -18.212 1.00 90.56 110 SER A N 1
ATOM 897 C CA . SER A 1 110 ? 2.015 -10.725 -18.141 1.00 90.56 110 SER A CA 1
ATOM 898 C C . SER A 1 110 ? 1.811 -9.895 -19.407 1.00 90.56 110 SER A C 1
ATOM 900 O O . SER A 1 110 ? 2.761 -9.504 -20.083 1.00 90.56 110 SER A O 1
ATOM 902 N N . ARG A 1 111 ? 0.546 -9.615 -19.731 1.00 92.12 111 ARG A N 1
ATOM 903 C CA . ARG A 1 111 ? 0.166 -8.676 -20.800 1.00 92.12 111 ARG A CA 1
ATOM 904 C C . ARG A 1 111 ? -0.008 -7.252 -20.286 1.00 92.12 111 ARG A C 1
ATOM 906 O O . ARG A 1 111 ? -0.114 -6.337 -21.090 1.00 92.12 111 ARG A O 1
ATOM 913 N N . TRP A 1 112 ? -0.053 -7.045 -18.974 1.00 94.00 112 TRP A N 1
ATOM 914 C CA . TRP A 1 112 ? -0.207 -5.710 -18.410 1.00 94.00 112 TRP A CA 1
ATOM 915 C C . TRP A 1 112 ? 1.064 -4.891 -18.605 1.00 94.00 112 TRP A C 1
ATOM 917 O O . TRP A 1 112 ? 2.166 -5.368 -18.338 1.00 94.00 112 TRP A O 1
ATOM 927 N N . ILE A 1 113 ? 0.912 -3.648 -19.038 1.00 95.06 113 ILE A N 1
ATOM 928 C CA . ILE A 1 113 ? 1.979 -2.648 -19.118 1.00 95.06 113 ILE A CA 1
ATOM 929 C C . ILE A 1 113 ? 1.489 -1.334 -18.506 1.00 95.06 113 ILE A C 1
ATOM 931 O O . ILE A 1 113 ? 0.282 -1.132 -18.347 1.00 95.06 113 ILE A O 1
ATOM 935 N N . LEU A 1 114 ? 2.414 -0.446 -18.144 1.00 95.25 114 LEU A N 1
ATOM 936 C CA . LEU A 1 114 ? 2.053 0.910 -17.739 1.00 95.25 114 LEU A CA 1
ATOM 937 C C . LEU A 1 114 ? 1.642 1.734 -18.962 1.00 95.25 114 LEU A C 1
ATOM 939 O O . LEU A 1 114 ? 2.202 1.587 -20.045 1.00 95.25 114 LEU A O 1
ATOM 943 N N . ASN A 1 115 ? 0.670 2.622 -18.777 1.00 95.00 115 ASN A N 1
ATOM 944 C CA . ASN A 1 115 ? 0.281 3.582 -19.796 1.00 95.00 115 ASN A CA 1
ATOM 945 C C . ASN A 1 115 ? 1.347 4.680 -19.918 1.00 95.00 115 ASN A C 1
ATOM 947 O O . ASN A 1 115 ? 1.376 5.622 -1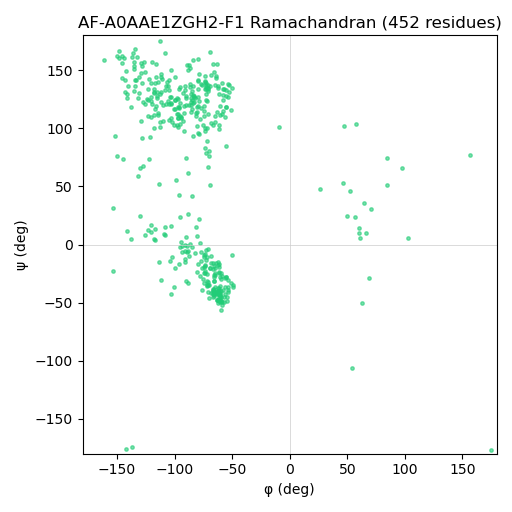9.123 1.00 95.00 115 ASN A O 1
ATOM 951 N N . GLU A 1 116 ? 2.207 4.562 -20.927 1.00 91.62 116 GLU A N 1
ATOM 952 C CA . GLU A 1 116 ? 3.335 5.473 -21.154 1.00 91.62 116 GLU A CA 1
ATOM 953 C C . GLU A 1 116 ? 2.908 6.927 -21.404 1.00 91.62 116 GLU A C 1
ATOM 955 O O . GLU A 1 116 ? 3.664 7.845 -21.100 1.00 91.62 116 GLU A O 1
ATOM 960 N N . HIS A 1 117 ? 1.677 7.171 -21.873 1.00 92.38 117 HIS A N 1
ATOM 961 C CA . HIS A 1 117 ? 1.141 8.530 -22.030 1.00 92.38 117 HIS A CA 1
ATOM 962 C C . HIS A 1 117 ? 0.992 9.283 -20.699 1.00 92.38 117 HIS A C 1
ATOM 964 O O . HIS A 1 117 ? 0.815 10.499 -20.697 1.00 92.38 117 HIS A O 1
ATOM 970 N N . LEU A 1 118 ? 1.038 8.571 -19.569 1.00 94.38 118 LEU A N 1
ATOM 971 C CA . LEU A 1 118 ? 0.954 9.149 -18.228 1.00 94.38 118 LEU A CA 1
ATOM 972 C C . LEU A 1 118 ? 2.332 9.397 -17.599 1.00 94.38 118 LEU A C 1
ATOM 974 O O . LEU A 1 118 ? 2.390 9.880 -16.467 1.00 94.38 118 LEU A O 1
ATOM 978 N N . PHE A 1 119 ? 3.424 9.041 -18.284 1.00 93.50 119 PHE A N 1
ATOM 979 C CA . PHE A 1 119 ? 4.775 9.191 -17.753 1.00 93.50 119 PHE A CA 1
ATOM 980 C C . PHE A 1 119 ? 5.189 10.655 -17.641 1.00 93.50 119 PHE A C 1
ATOM 982 O O . PHE A 1 119 ? 5.026 11.460 -18.556 1.00 93.50 119 PHE A O 1
ATOM 989 N N . GLU A 1 120 ? 5.812 10.966 -16.512 1.00 92.25 120 GLU A N 1
ATOM 990 C CA . GLU A 1 120 ? 6.475 12.232 -16.252 1.00 92.25 120 GLU A CA 1
ATOM 991 C C . GLU A 1 120 ? 7.959 11.985 -16.012 1.00 92.25 120 GLU A C 1
ATOM 993 O O . GLU A 1 120 ? 8.339 11.122 -15.213 1.00 92.25 120 GLU A O 1
ATOM 998 N N . SER A 1 121 ? 8.803 12.763 -16.692 1.00 89.69 121 SER A N 1
ATOM 999 C CA . SER A 1 121 ? 10.232 12.819 -16.396 1.00 89.69 121 SER A CA 1
ATOM 1000 C C . SER A 1 121 ? 10.445 13.392 -15.000 1.00 89.69 121 SER A C 1
ATOM 1002 O O . SER A 1 121 ? 9.830 14.396 -14.630 1.00 89.69 121 SER A O 1
ATOM 1004 N N . ILE A 1 122 ? 11.356 12.795 -14.246 1.00 90.00 122 ILE A N 1
ATOM 1005 C CA . ILE A 1 122 ? 11.729 13.280 -12.920 1.00 90.00 122 ILE A CA 1
ATOM 1006 C C . ILE A 1 122 ? 12.837 14.328 -13.081 1.00 90.00 122 ILE A C 1
ATOM 1008 O O . ILE A 1 122 ? 13.745 14.149 -13.886 1.00 90.00 122 ILE A O 1
ATOM 1012 N N . SER A 1 123 ? 12.772 15.429 -12.332 1.00 83.06 123 SER A N 1
ATOM 1013 C CA . SER A 1 123 ? 13.786 16.490 -12.350 1.00 83.06 123 SER A CA 1
ATOM 1014 C C . SER A 1 123 ? 14.313 16.763 -10.944 1.00 83.06 123 SER A C 1
ATOM 1016 O O . SER A 1 123 ? 13.578 16.646 -9.967 1.00 83.06 123 SER A O 1
ATOM 1018 N N . SER A 1 124 ? 15.584 17.163 -10.827 1.00 72.62 124 SER A N 1
ATOM 1019 C CA . SER A 1 124 ? 16.214 17.437 -9.527 1.00 72.62 124 SER A CA 1
ATOM 1020 C C . SER A 1 124 ? 15.899 18.830 -8.967 1.00 72.62 124 SER A C 1
ATOM 1022 O O . SER A 1 124 ? 16.635 19.335 -8.118 1.00 72.62 124 SER A O 1
ATOM 1024 N N . ILE A 1 125 ? 14.893 19.509 -9.518 1.00 66.12 125 ILE A N 1
ATOM 1025 C CA . ILE A 1 125 ? 14.479 20.855 -9.121 1.00 66.12 125 ILE A CA 1
ATOM 1026 C C . ILE A 1 125 ? 13.019 20.749 -8.704 1.00 66.12 125 ILE A C 1
ATOM 1028 O O . ILE A 1 125 ? 12.114 20.857 -9.530 1.00 66.12 125 ILE A O 1
ATOM 1032 N N . THR A 1 126 ? 12.789 20.537 -7.412 1.00 60.00 126 THR A N 1
ATOM 1033 C CA . THR A 1 126 ? 11.439 20.558 -6.844 1.00 60.00 126 THR A CA 1
ATOM 1034 C C . THR A 1 126 ? 11.240 21.846 -6.054 1.00 60.00 126 THR A C 1
ATOM 1036 O O . THR A 1 126 ? 11.999 22.139 -5.130 1.00 60.00 126 THR A O 1
ATOM 1039 N N . SER A 1 127 ? 10.218 22.622 -6.413 1.00 52.19 127 SER A N 1
ATOM 1040 C CA . SER A 1 127 ? 9.715 23.723 -5.589 1.00 52.19 127 SER A CA 1
ATOM 1041 C C . SER A 1 127 ? 8.714 23.148 -4.591 1.00 52.19 127 SER A C 1
ATOM 1043 O O . SER A 1 127 ? 7.661 22.656 -4.991 1.00 52.19 127 SER A O 1
ATOM 1045 N N . ILE A 1 128 ? 9.035 23.188 -3.298 1.00 56.66 128 ILE A N 1
ATOM 1046 C CA . ILE A 1 128 ? 8.083 22.879 -2.225 1.00 56.66 128 ILE A CA 1
ATOM 1047 C C . ILE A 1 128 ? 7.962 24.135 -1.362 1.00 56.66 128 ILE A C 1
ATOM 1049 O O . ILE A 1 128 ? 8.952 24.610 -0.810 1.00 56.66 128 ILE A O 1
ATOM 1053 N N . ASN A 1 129 ? 6.750 24.688 -1.242 1.00 47.84 129 ASN A N 1
ATOM 1054 C CA . ASN A 1 129 ? 6.455 25.882 -0.434 1.00 47.84 129 ASN A CA 1
ATOM 1055 C C . ASN A 1 129 ? 7.376 27.082 -0.744 1.00 47.84 129 ASN A C 1
ATOM 1057 O O . ASN A 1 129 ? 7.929 27.696 0.169 1.00 47.84 129 ASN A O 1
ATOM 1061 N N . ASN A 1 130 ? 7.586 27.386 -2.030 1.00 51.47 130 ASN A N 1
ATOM 1062 C CA . ASN A 1 130 ? 8.493 28.437 -2.522 1.00 51.47 130 ASN A CA 1
ATOM 1063 C C . ASN A 1 130 ? 9.975 28.270 -2.121 1.00 51.47 130 ASN A C 1
ATOM 1065 O O . ASN A 1 130 ? 10.779 29.165 -2.376 1.00 51.47 130 ASN A O 1
ATOM 1069 N N . LYS A 1 131 ? 10.369 27.125 -1.545 1.00 50.75 131 LYS A N 1
ATOM 1070 C CA . LYS A 1 131 ? 11.772 26.726 -1.394 1.00 50.75 131 LYS A CA 1
ATOM 1071 C C . LYS A 1 131 ? 12.139 25.785 -2.534 1.00 50.75 131 LYS A C 1
ATOM 1073 O O . LYS A 1 131 ? 11.565 24.707 -2.681 1.00 50.75 131 LYS A O 1
ATOM 1078 N N . ILE A 1 132 ? 13.104 26.206 -3.344 1.00 59.84 132 ILE A N 1
ATOM 1079 C CA . ILE A 1 132 ? 13.687 25.375 -4.396 1.00 59.84 132 ILE A CA 1
ATOM 1080 C C . ILE A 1 132 ? 14.657 24.408 -3.718 1.00 59.84 132 ILE A C 1
ATOM 1082 O O . ILE A 1 132 ? 15.721 24.813 -3.251 1.00 59.84 132 ILE A O 1
ATOM 1086 N N . LEU A 1 133 ? 14.286 23.132 -3.647 1.00 60.28 133 LEU A N 1
ATOM 1087 C CA . LEU A 1 133 ? 15.217 22.068 -3.291 1.00 60.28 133 LEU A CA 1
ATOM 1088 C C . LEU A 1 133 ? 16.009 21.724 -4.551 1.00 60.28 133 LEU A C 1
ATOM 1090 O O . LEU A 1 133 ? 15.506 21.071 -5.465 1.00 60.28 133 LEU A O 1
ATOM 1094 N N . LEU A 1 134 ? 17.238 22.229 -4.610 1.00 62.69 134 LEU A N 1
ATOM 1095 C CA . LEU A 1 134 ? 18.211 21.832 -5.618 1.00 62.69 134 LEU A CA 1
ATOM 1096 C C . LEU A 1 134 ? 18.724 20.429 -5.268 1.00 62.69 134 LEU A C 1
ATOM 1098 O O . LEU A 1 134 ? 19.086 20.175 -4.123 1.00 62.69 134 LEU A O 1
ATOM 1102 N N . ASN A 1 135 ? 18.788 19.545 -6.263 1.00 66.44 135 ASN A N 1
ATOM 1103 C CA . ASN A 1 135 ? 19.356 18.194 -6.165 1.00 66.44 135 ASN A CA 1
ATOM 1104 C C . ASN A 1 135 ? 18.525 17.201 -5.324 1.00 66.44 135 ASN A C 1
ATOM 1106 O O . ASN A 1 135 ? 19.085 16.294 -4.717 1.00 66.44 135 ASN A O 1
ATOM 1110 N N . ASN A 1 136 ? 17.197 17.349 -5.290 1.00 81.12 136 ASN A N 1
ATOM 1111 C CA . ASN A 1 136 ? 16.290 16.353 -4.711 1.00 81.12 136 ASN A CA 1
ATOM 1112 C C . ASN A 1 136 ? 15.061 16.200 -5.625 1.00 81.12 136 ASN A C 1
ATOM 1114 O O . ASN A 1 136 ? 14.347 17.186 -5.807 1.00 81.12 136 ASN A O 1
ATOM 1118 N N . PRO A 1 137 ? 14.797 15.014 -6.197 1.00 89.81 137 PRO A N 1
ATOM 1119 C CA . PRO A 1 137 ? 15.616 13.796 -6.140 1.00 89.81 137 PRO A CA 1
ATOM 1120 C C . PRO A 1 137 ? 16.945 13.897 -6.914 1.00 89.81 137 PRO A C 1
ATOM 1122 O O . PRO A 1 137 ? 17.135 14.802 -7.730 1.00 89.81 137 PRO A O 1
ATOM 1125 N N . CYS A 1 138 ? 17.858 12.959 -6.660 1.00 90.50 138 CYS A N 1
ATOM 1126 C CA . CYS A 1 138 ? 19.156 12.821 -7.330 1.00 90.50 138 CYS A CA 1
ATOM 1127 C C . CYS A 1 138 ? 19.434 11.363 -7.735 1.00 90.50 138 CYS A C 1
ATOM 1129 O O . CYS A 1 138 ? 18.716 10.453 -7.318 1.00 90.50 138 CYS A O 1
ATOM 1131 N N . LEU A 1 139 ? 20.462 11.151 -8.561 1.00 90.94 139 LEU A N 1
ATOM 1132 C CA . LEU A 1 139 ? 20.916 9.820 -8.978 1.00 90.94 139 LEU A CA 1
ATOM 1133 C C . LEU A 1 139 ? 22.222 9.430 -8.289 1.00 90.94 139 LEU A C 1
ATOM 1135 O O . LEU A 1 139 ? 23.155 10.234 -8.221 1.00 90.94 139 LEU A O 1
ATOM 1139 N N . VAL A 1 140 ? 22.319 8.189 -7.821 1.00 87.56 140 VAL A N 1
ATOM 1140 C CA . VAL A 1 140 ? 23.598 7.623 -7.379 1.00 87.56 140 VAL A CA 1
ATOM 1141 C C . VAL A 1 140 ? 24.475 7.383 -8.606 1.00 87.56 140 VAL A C 1
ATOM 1143 O O . VAL A 1 140 ? 24.027 6.849 -9.625 1.00 87.56 140 VAL A O 1
ATOM 1146 N N . ASN A 1 141 ? 25.732 7.822 -8.525 1.00 80.94 141 ASN A N 1
ATOM 1147 C CA . ASN A 1 141 ? 26.690 7.617 -9.604 1.00 80.94 141 ASN A CA 1
ATOM 1148 C C . ASN A 1 141 ? 26.956 6.110 -9.789 1.00 80.94 141 ASN A C 1
ATOM 1150 O O . ASN A 1 141 ? 26.984 5.367 -8.814 1.00 80.94 141 ASN A O 1
ATOM 1154 N N . TYR A 1 142 ? 27.168 5.665 -11.027 1.00 80.38 142 TYR A N 1
ATOM 1155 C CA . TYR A 1 142 ? 27.411 4.265 -11.424 1.00 80.38 142 TYR A CA 1
ATOM 1156 C C . TYR A 1 142 ? 26.244 3.269 -11.301 1.00 80.38 142 TYR A C 1
ATOM 1158 O O . TYR A 1 142 ? 26.198 2.336 -12.095 1.00 80.38 142 TYR A O 1
ATOM 1166 N N . THR A 1 143 ? 25.300 3.445 -10.373 1.00 84.06 143 THR A N 1
ATOM 1167 C CA . THR A 1 143 ? 24.178 2.500 -10.170 1.00 84.06 143 THR A CA 1
ATOM 1168 C C . THR A 1 143 ? 22.840 3.000 -10.728 1.00 84.06 143 THR A C 1
ATOM 1170 O O . THR A 1 143 ? 21.904 2.220 -10.882 1.00 84.06 143 THR A O 1
ATOM 1173 N N . ASN A 1 144 ? 22.737 4.292 -11.066 1.00 89.69 144 ASN A N 1
ATOM 1174 C CA . ASN A 1 144 ? 21.505 4.943 -11.539 1.00 89.69 144 ASN A CA 1
ATOM 1175 C C . ASN A 1 144 ? 20.320 4.823 -10.558 1.00 89.69 144 ASN A C 1
ATOM 1177 O O . ASN A 1 144 ? 19.157 4.896 -10.960 1.00 89.69 144 ASN A O 1
ATOM 1181 N N . GLU A 1 145 ? 20.593 4.621 -9.269 1.00 92.06 145 GLU A N 1
ATOM 1182 C CA . GLU A 1 145 ? 19.563 4.531 -8.234 1.00 92.06 145 GLU A CA 1
ATOM 1183 C C . GLU A 1 145 ? 18.968 5.914 -7.974 1.00 92.06 145 GLU A C 1
ATOM 1185 O O . GLU A 1 145 ? 19.691 6.911 -7.899 1.00 92.06 145 GLU A O 1
ATOM 1190 N N . LEU A 1 146 ? 17.643 5.983 -7.842 1.00 94.25 146 LEU A N 1
ATOM 1191 C CA . LEU A 1 146 ? 16.937 7.234 -7.593 1.00 94.25 146 LEU A CA 1
ATOM 1192 C C . LEU A 1 146 ? 16.808 7.469 -6.091 1.00 94.25 146 LEU A C 1
ATOM 1194 O O . LEU A 1 146 ? 16.162 6.689 -5.392 1.00 94.25 146 LEU A O 1
ATOM 1198 N N . VAL A 1 147 ? 17.362 8.580 -5.613 1.00 92.69 147 VAL A N 1
ATOM 1199 C CA . VAL A 1 147 ? 17.367 8.943 -4.195 1.00 92.69 147 VAL A CA 1
ATOM 1200 C C . VAL A 1 147 ? 16.553 10.208 -3.966 1.00 92.69 147 VAL A C 1
ATOM 1202 O O . VAL A 1 147 ? 16.787 11.251 -4.579 1.00 92.69 147 VAL A O 1
ATOM 1205 N N . TYR A 1 148 ? 15.618 10.122 -3.028 1.00 92.06 148 TYR A N 1
ATOM 1206 C CA . TYR A 1 148 ? 14.966 11.257 -2.398 1.00 92.06 148 TYR A CA 1
ATOM 1207 C C . TYR A 1 148 ? 15.475 11.388 -0.967 1.00 92.06 148 TYR A C 1
ATOM 1209 O O . TYR A 1 148 ? 15.260 10.505 -0.139 1.00 92.06 148 TYR A O 1
ATOM 1217 N N . ASN A 1 149 ? 16.073 12.529 -0.641 1.00 87.81 149 ASN A N 1
ATOM 1218 C CA . ASN A 1 149 ? 16.446 12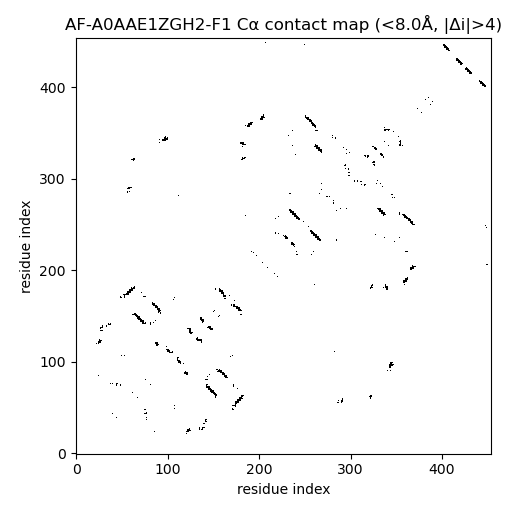.845 0.742 1.00 87.81 149 ASN A CA 1
ATOM 1219 C C . ASN A 1 149 ? 15.249 13.363 1.547 1.00 87.81 149 ASN A C 1
ATOM 1221 O O . ASN A 1 149 ? 15.225 13.281 2.771 1.00 87.81 149 ASN A O 1
ATOM 1225 N N . ASN A 1 150 ? 14.256 13.913 0.848 1.00 88.44 150 ASN A N 1
ATOM 1226 C CA . ASN A 1 150 ? 13.059 14.499 1.432 1.00 88.44 150 ASN A CA 1
ATOM 1227 C C . ASN A 1 150 ? 11.867 14.213 0.509 1.00 88.44 150 ASN A C 1
ATOM 1229 O O . ASN A 1 150 ? 11.433 15.090 -0.238 1.00 88.44 150 ASN A O 1
ATOM 1233 N N . PHE A 1 151 ? 11.407 12.961 0.499 1.00 91.44 151 PHE A N 1
ATOM 1234 C CA . PHE A 1 151 ? 10.245 12.507 -0.264 1.00 91.44 151 PHE A CA 1
ATOM 1235 C C . PHE A 1 151 ? 8.967 13.041 0.379 1.00 91.44 151 PHE A C 1
ATOM 1237 O O . PHE A 1 151 ? 8.735 12.773 1.559 1.00 91.44 151 PHE A O 1
ATOM 1244 N N . ASN A 1 152 ? 8.124 13.755 -0.370 1.00 91.12 152 ASN A N 1
ATOM 1245 C CA . ASN A 1 152 ? 6.834 14.218 0.132 1.00 91.12 152 ASN A CA 1
ATOM 1246 C C . ASN A 1 152 ? 5.716 13.251 -0.305 1.00 91.12 152 ASN A C 1
ATOM 1248 O O . ASN A 1 152 ? 5.358 13.247 -1.483 1.00 91.12 152 ASN A O 1
ATOM 1252 N N . PRO A 1 153 ? 5.075 12.497 0.612 1.00 90.69 153 PRO A N 1
ATOM 1253 C CA . PRO A 1 153 ? 4.033 11.531 0.251 1.00 90.69 153 PRO A CA 1
ATOM 1254 C C . PRO A 1 153 ? 2.890 12.119 -0.589 1.00 90.69 153 PRO A C 1
ATOM 1256 O O . PRO A 1 153 ? 2.376 11.464 -1.494 1.00 90.69 153 PRO A O 1
ATOM 1259 N N . THR A 1 154 ? 2.495 13.365 -0.326 1.00 87.31 154 THR A N 1
ATOM 1260 C CA . THR A 1 154 ? 1.329 13.987 -0.977 1.00 87.31 154 THR A CA 1
ATOM 1261 C C . THR A 1 154 ? 1.592 14.409 -2.426 1.00 87.31 154 THR A C 1
ATOM 1263 O O . THR A 1 154 ? 0.668 14.405 -3.244 1.00 87.31 154 THR A O 1
ATOM 1266 N N . ILE A 1 155 ? 2.844 14.747 -2.747 1.00 88.81 155 ILE A N 1
ATOM 1267 C CA . ILE A 1 155 ? 3.266 15.258 -4.060 1.00 88.81 155 ILE A CA 1
ATOM 1268 C C . ILE A 1 155 ? 3.975 14.171 -4.869 1.00 88.81 155 ILE A C 1
ATOM 1270 O O . ILE A 1 155 ? 3.719 14.038 -6.062 1.00 88.81 155 ILE A O 1
ATOM 1274 N N . ASP A 1 156 ? 4.849 13.398 -4.226 1.00 91.75 156 ASP A N 1
ATOM 1275 C CA . ASP A 1 156 ? 5.767 12.482 -4.897 1.00 91.75 156 ASP A CA 1
ATOM 1276 C C . ASP A 1 156 ? 5.253 11.040 -4.967 1.00 91.75 156 ASP A C 1
ATOM 1278 O O . ASP A 1 156 ? 5.740 10.276 -5.792 1.00 91.75 156 ASP A O 1
ATOM 1282 N N . SER A 1 157 ? 4.251 10.638 -4.173 1.00 94.44 157 SER A N 1
ATOM 1283 C CA . SER A 1 157 ? 3.702 9.273 -4.278 1.00 94.44 157 SER A CA 1
ATOM 1284 C C . SER A 1 157 ? 3.270 8.934 -5.705 1.00 94.44 157 SER A C 1
ATOM 1286 O O . SER A 1 157 ? 2.640 9.731 -6.414 1.00 94.44 157 SER A O 1
ATOM 1288 N N . GLY A 1 158 ? 3.576 7.713 -6.135 1.00 95.94 158 GLY A N 1
ATOM 1289 C CA . GLY A 1 158 ? 3.384 7.324 -7.523 1.00 95.94 158 GLY A CA 1
ATOM 1290 C C . GLY A 1 158 ? 3.913 5.942 -7.853 1.00 95.94 158 GLY A C 1
ATOM 1291 O O . GLY A 1 158 ? 4.403 5.207 -6.999 1.00 95.94 158 GLY A O 1
ATOM 1292 N N . THR A 1 159 ? 3.801 5.599 -9.132 1.00 97.50 159 THR A N 1
ATOM 1293 C CA . THR A 1 159 ? 4.498 4.448 -9.713 1.00 97.50 159 THR A CA 1
ATOM 1294 C C . THR A 1 159 ? 5.741 4.932 -10.437 1.00 97.50 159 THR A C 1
ATOM 1296 O O . THR A 1 159 ? 5.625 5.779 -11.316 1.00 97.50 159 THR A O 1
ATOM 1299 N N . TYR A 1 160 ? 6.900 4.400 -10.072 1.00 98.06 160 TYR A N 1
ATOM 1300 C CA . TYR A 1 160 ? 8.208 4.751 -10.608 1.00 98.06 160 TYR A CA 1
ATOM 1301 C C . TYR A 1 160 ? 8.769 3.592 -11.426 1.00 98.06 160 TYR A C 1
ATOM 1303 O O . TYR A 1 160 ? 8.606 2.428 -11.055 1.00 98.06 160 TYR A O 1
ATOM 1311 N N . VAL A 1 161 ? 9.449 3.914 -12.522 1.00 97.69 161 VAL A N 1
ATOM 1312 C CA . VAL A 1 161 ? 10.092 2.931 -13.398 1.00 97.69 161 VAL A CA 1
ATOM 1313 C C . VAL A 1 161 ? 11.411 3.488 -13.923 1.00 97.69 161 VAL A C 1
ATOM 1315 O O . VAL A 1 161 ? 11.465 4.625 -14.399 1.00 97.69 161 VAL A O 1
ATOM 1318 N N . CYS A 1 162 ? 12.470 2.686 -13.826 1.00 96.38 162 CYS A N 1
ATOM 1319 C CA . CYS A 1 162 ? 13.723 2.929 -14.530 1.00 96.38 162 CYS A CA 1
ATOM 1320 C C . CYS A 1 162 ? 13.602 2.279 -15.907 1.00 96.38 162 CYS A C 1
ATOM 1322 O O . CYS A 1 162 ? 13.354 1.079 -15.995 1.00 96.38 162 CYS A O 1
ATOM 1324 N N . ARG A 1 163 ? 13.712 3.061 -16.978 1.00 95.06 163 ARG A N 1
ATOM 1325 C CA . ARG A 1 163 ? 13.392 2.617 -18.335 1.00 95.06 163 ARG A CA 1
ATOM 1326 C C . ARG A 1 163 ? 14.613 2.677 -19.242 1.00 95.06 163 ARG A C 1
ATOM 1328 O O . ARG A 1 163 ? 15.274 3.710 -19.293 1.00 95.06 163 ARG A O 1
ATOM 1335 N N . ALA A 1 164 ? 14.847 1.615 -20.005 1.00 95.25 164 ALA A N 1
ATOM 1336 C CA . ALA A 1 164 ? 15.728 1.614 -21.163 1.00 95.25 164 ALA A CA 1
ATOM 1337 C C . ALA A 1 164 ? 15.078 2.399 -22.316 1.00 95.25 164 ALA A C 1
ATOM 1339 O O . ALA A 1 164 ? 13.965 2.100 -22.750 1.00 95.25 164 ALA A O 1
ATOM 1340 N N . LEU A 1 165 ? 15.769 3.421 -22.815 1.00 90.56 165 LEU A N 1
ATOM 1341 C CA . LEU A 1 165 ? 15.248 4.332 -23.838 1.00 90.56 165 LEU A CA 1
ATOM 1342 C C . LEU A 1 165 ? 15.211 3.702 -25.236 1.00 90.56 165 LEU A C 1
ATOM 1344 O O . LEU A 1 165 ? 14.310 3.996 -26.016 1.00 90.56 165 LEU A O 1
ATOM 1348 N N . ASN A 1 166 ? 16.171 2.823 -25.531 1.00 91.62 166 ASN A N 1
ATOM 1349 C CA . ASN A 1 166 ? 16.371 2.254 -26.868 1.00 91.62 166 ASN A CA 1
ATOM 1350 C C . ASN A 1 166 ? 15.835 0.821 -27.015 1.00 91.62 166 ASN A C 1
ATOM 1352 O O . ASN A 1 166 ? 15.763 0.314 -28.130 1.00 91.62 166 ASN A O 1
ATOM 1356 N N . ASP A 1 167 ? 15.459 0.175 -25.911 1.00 92.88 167 ASP A N 1
ATOM 1357 C CA . ASP A 1 167 ? 14.900 -1.176 -25.896 1.00 92.88 167 ASP A CA 1
ATOM 1358 C C . ASP A 1 167 ? 13.603 -1.182 -25.083 1.00 92.88 167 ASP A C 1
ATOM 1360 O O . ASP A 1 167 ? 13.604 -1.084 -23.856 1.00 92.88 167 ASP A O 1
ATOM 1364 N N . ILE A 1 168 ? 12.474 -1.277 -25.788 1.00 89.94 168 ILE A N 1
ATOM 1365 C CA . ILE A 1 168 ? 11.143 -1.265 -25.175 1.00 89.94 168 ILE A CA 1
ATOM 1366 C C . ILE A 1 168 ? 10.816 -2.579 -24.456 1.00 89.94 168 ILE A C 1
ATOM 1368 O O . ILE A 1 168 ? 9.995 -2.569 -23.537 1.00 89.94 168 ILE A O 1
ATOM 1372 N N . GLU A 1 169 ? 11.448 -3.692 -24.841 1.00 93.25 169 GLU A N 1
ATOM 1373 C CA . GLU A 1 169 ? 11.202 -5.008 -24.248 1.00 93.25 169 GLU A CA 1
ATOM 1374 C C . GLU A 1 169 ? 12.186 -5.312 -23.103 1.00 93.25 169 GLU A C 1
ATOM 1376 O O . GLU A 1 169 ? 12.017 -6.330 -22.446 1.00 93.25 169 GLU A O 1
ATOM 1381 N N . HIS A 1 170 ? 13.129 -4.413 -22.789 1.00 95.25 170 HIS A N 1
ATOM 1382 C CA . HIS A 1 170 ? 14.117 -4.589 -21.718 1.00 95.25 170 HIS A CA 1
ATOM 1383 C C . HIS A 1 170 ? 13.485 -4.940 -20.351 1.00 95.25 170 HIS A C 1
ATOM 1385 O O . HIS A 1 170 ? 12.533 -4.262 -19.941 1.00 95.25 170 HIS A O 1
ATOM 1391 N N . PRO A 1 171 ? 14.033 -5.901 -19.568 1.00 95.56 171 PRO A N 1
ATOM 1392 C CA . PRO A 1 171 ? 13.438 -6.340 -18.299 1.00 95.56 171 PRO A CA 1
ATOM 1393 C C . PRO A 1 171 ? 13.147 -5.207 -17.306 1.00 95.56 171 PRO A C 1
ATOM 1395 O O . PRO A 1 171 ? 12.087 -5.179 -16.682 1.00 95.56 171 PRO A O 1
ATOM 1398 N N . VAL A 1 172 ? 14.060 -4.236 -17.187 1.00 95.06 172 VAL A N 1
ATOM 1399 C CA . VAL A 1 172 ? 13.935 -3.110 -16.239 1.00 95.06 172 VAL A CA 1
ATOM 1400 C C . VAL A 1 172 ? 12.692 -2.246 -16.476 1.00 95.06 172 VAL A C 1
ATOM 1402 O O . VAL A 1 172 ? 12.117 -1.743 -15.513 1.00 95.06 172 VAL A O 1
ATOM 1405 N N . ASN A 1 173 ? 12.195 -2.169 -17.719 1.00 96.25 173 ASN A N 1
ATOM 1406 C CA . ASN A 1 173 ? 10.965 -1.443 -18.062 1.00 96.25 173 ASN A CA 1
ATOM 1407 C C . ASN A 1 173 ? 9.726 -2.033 -17.365 1.00 96.25 173 ASN A C 1
ATOM 1409 O O . ASN A 1 173 ? 8.675 -1.390 -17.286 1.00 96.25 173 ASN A O 1
ATOM 1413 N N . PHE A 1 174 ? 9.835 -3.269 -16.873 1.00 96.81 174 PHE A N 1
ATOM 1414 C CA . PHE A 1 174 ? 8.768 -4.020 -16.223 1.00 96.81 174 PHE A CA 1
ATOM 1415 C C . PHE A 1 174 ? 8.970 -4.157 -14.715 1.00 96.81 174 PHE A C 1
ATOM 1417 O O . PHE A 1 174 ? 8.195 -4.861 -14.080 1.00 96.81 174 PHE A O 1
ATOM 1424 N N . ILE A 1 175 ? 9.961 -3.472 -14.134 1.00 97.12 175 ILE A N 1
ATOM 1425 C CA . ILE A 1 175 ? 10.152 -3.370 -12.684 1.00 97.12 175 ILE A CA 1
ATOM 1426 C C . ILE A 1 175 ? 9.531 -2.052 -12.217 1.00 97.12 175 ILE A C 1
ATOM 1428 O O . ILE A 1 175 ? 10.027 -0.966 -12.520 1.00 97.12 175 ILE A O 1
ATOM 1432 N N . TRP A 1 176 ? 8.413 -2.139 -11.501 1.00 97.25 176 TRP A N 1
ATOM 1433 C CA . TRP A 1 176 ? 7.597 -0.990 -11.121 1.00 97.25 176 TRP A CA 1
ATOM 1434 C C . TRP A 1 176 ? 7.564 -0.823 -9.610 1.00 97.25 176 TRP A C 1
ATOM 1436 O O . TRP A 1 176 ? 7.055 -1.675 -8.878 1.00 97.25 176 TRP A O 1
ATOM 1446 N N . TYR A 1 177 ? 8.056 0.323 -9.154 1.00 97.75 177 TYR A N 1
ATOM 1447 C CA . TYR A 1 177 ? 8.020 0.703 -7.751 1.00 97.75 177 TYR A CA 1
ATOM 1448 C C . TYR A 1 177 ? 6.758 1.504 -7.462 1.00 97.75 177 TYR A C 1
ATOM 1450 O O . TYR A 1 177 ? 6.596 2.626 -7.938 1.00 97.75 177 TYR A O 1
ATOM 1458 N N . HIS A 1 178 ? 5.856 0.944 -6.672 1.00 97.44 178 HIS A N 1
ATOM 1459 C CA . HIS A 1 178 ? 4.650 1.610 -6.204 1.00 97.44 178 HIS A CA 1
ATOM 1460 C C . HIS A 1 178 ? 4.916 2.202 -4.819 1.00 97.44 178 HIS A C 1
ATOM 1462 O O . HIS A 1 178 ? 4.985 1.475 -3.828 1.00 97.44 178 HIS A O 1
ATOM 1468 N N . ILE A 1 179 ? 5.107 3.519 -4.759 1.00 96.75 179 ILE A N 1
ATOM 1469 C CA . ILE A 1 179 ? 5.399 4.244 -3.521 1.00 96.75 179 ILE A CA 1
ATOM 1470 C C . ILE A 1 179 ? 4.120 4.901 -3.042 1.00 96.75 179 ILE A C 1
ATOM 1472 O O . ILE A 1 179 ? 3.672 5.913 -3.590 1.00 96.75 179 ILE A O 1
ATOM 1476 N N . ASP A 1 180 ? 3.518 4.285 -2.035 1.00 95.38 180 ASP A N 1
ATOM 1477 C CA . ASP A 1 180 ? 2.124 4.499 -1.697 1.00 95.38 180 ASP A CA 1
ATOM 1478 C C . ASP A 1 180 ? 1.899 4.658 -0.202 1.00 95.38 180 ASP A C 1
ATOM 1480 O O . ASP A 1 180 ? 2.746 4.337 0.623 1.00 95.38 180 ASP A O 1
ATOM 1484 N N . TYR A 1 181 ? 0.730 5.169 0.157 1.00 93.81 181 TYR A N 1
ATOM 1485 C CA . TYR A 1 181 ? 0.355 5.379 1.546 1.00 93.81 181 TYR A CA 1
ATOM 1486 C C . TYR A 1 181 ? -1.140 5.142 1.733 1.00 93.81 181 TYR A C 1
ATOM 1488 O O . TYR A 1 181 ? -1.936 5.131 0.786 1.00 93.81 181 TYR A O 1
ATOM 1496 N N . ILE A 1 182 ? -1.532 4.948 2.985 1.00 93.38 182 ILE A N 1
ATOM 1497 C CA . ILE A 1 182 ? -2.928 4.770 3.371 1.00 93.38 182 ILE A CA 1
ATOM 1498 C C . ILE A 1 182 ? -3.399 6.085 3.983 1.00 93.38 182 ILE A C 1
ATOM 1500 O O . ILE A 1 182 ? -2.803 6.576 4.941 1.00 93.38 182 ILE A O 1
ATOM 1504 N N . ASN A 1 183 ? -4.446 6.688 3.410 1.00 89.25 183 ASN A N 1
ATOM 1505 C CA . ASN A 1 183 ? -5.039 7.882 4.013 1.00 89.25 183 ASN A CA 1
ATOM 1506 C C . ASN A 1 183 ? -5.683 7.529 5.355 1.00 89.25 183 ASN A C 1
ATOM 1508 O O . ASN A 1 183 ? -6.120 6.398 5.586 1.00 89.25 183 ASN A O 1
ATOM 1512 N N . SER A 1 184 ? -5.796 8.526 6.226 1.00 86.38 184 SER A N 1
ATOM 1513 C CA . SER A 1 184 ? -6.500 8.357 7.486 1.00 86.38 184 SER A CA 1
ATOM 1514 C C . SER A 1 184 ? -7.963 8.006 7.213 1.00 86.38 184 SER A C 1
ATOM 1516 O O . SER A 1 184 ? -8.671 8.707 6.489 1.00 86.38 184 SER A O 1
ATOM 1518 N N . TYR A 1 185 ? -8.471 6.945 7.846 1.00 83.00 185 TYR A N 1
ATOM 1519 C CA . TYR A 1 185 ? -9.901 6.619 7.775 1.00 83.00 185 TYR A CA 1
ATOM 1520 C C . TYR A 1 185 ? -10.783 7.739 8.353 1.00 83.00 185 TYR A C 1
ATOM 1522 O O . TYR A 1 185 ? -11.984 7.766 8.078 1.00 83.00 185 TYR A O 1
ATOM 1530 N N . LYS A 1 186 ? -10.194 8.665 9.128 1.00 80.50 186 LYS A N 1
ATOM 1531 C CA . LYS A 1 186 ? -10.887 9.811 9.726 1.00 80.50 186 LYS A CA 1
ATOM 1532 C C . LYS A 1 186 ? -11.330 10.860 8.704 1.00 80.50 186 LYS A C 1
ATOM 1534 O O . LYS A 1 186 ? -12.259 11.605 8.993 1.00 80.50 186 LYS A O 1
ATOM 1539 N N . ASP A 1 187 ? -10.726 10.878 7.517 1.00 73.12 187 ASP A N 1
ATOM 1540 C CA . ASP A 1 187 ? -10.974 11.913 6.504 1.00 73.12 187 ASP A CA 1
ATOM 1541 C C . ASP A 1 187 ? -12.345 11.748 5.815 1.00 73.12 187 ASP A C 1
ATOM 1543 O O . ASP A 1 187 ? -12.865 12.687 5.217 1.00 73.12 187 ASP A O 1
ATOM 1547 N N . LYS A 1 188 ? -12.958 10.557 5.909 1.00 77.62 188 LYS A N 1
ATOM 1548 C CA . LYS A 1 188 ? -14.278 10.228 5.337 1.00 77.62 188 LYS A CA 1
ATOM 1549 C C . LYS A 1 188 ? -15.181 9.530 6.353 1.00 77.62 188 LYS A C 1
ATOM 1551 O O . LYS A 1 188 ? -15.603 8.394 6.140 1.00 77.62 188 LYS A O 1
ATOM 1556 N N . LEU A 1 189 ? -15.450 10.197 7.471 1.00 85.25 189 LEU A N 1
ATOM 1557 C CA . LEU A 1 189 ? -16.317 9.682 8.529 1.00 85.25 189 LEU A CA 1
ATOM 1558 C C . LEU A 1 189 ? -17.726 10.275 8.459 1.00 85.25 189 LEU A C 1
ATOM 1560 O O . LEU A 1 189 ? -17.911 11.486 8.544 1.00 85.25 189 LEU A O 1
ATOM 1564 N N . TYR A 1 190 ? -18.722 9.400 8.388 1.00 88.00 190 TYR A N 1
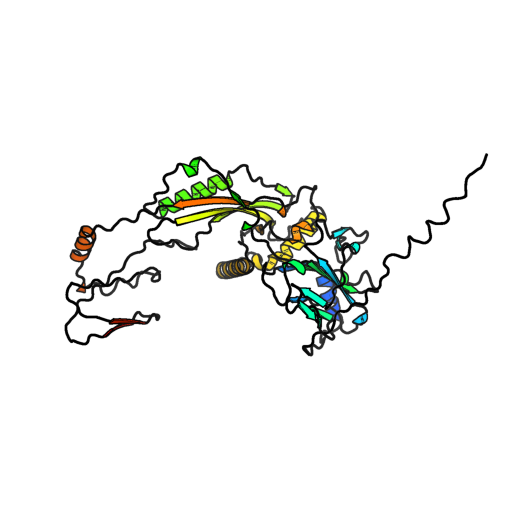ATOM 1565 C CA . TYR A 1 190 ? -20.130 9.732 8.526 1.00 88.00 190 TYR A CA 1
ATOM 1566 C C . TYR A 1 190 ? -20.632 9.316 9.911 1.00 88.00 190 TYR A C 1
ATOM 1568 O O . TYR A 1 190 ? -20.446 8.175 10.344 1.00 88.00 190 TYR A O 1
ATOM 1576 N N . LYS A 1 191 ? -21.249 10.257 10.631 1.00 88.88 191 LYS A N 1
ATOM 1577 C CA . LYS A 1 191 ? -21.779 9.997 11.970 1.00 88.88 191 LYS A CA 1
ATOM 1578 C C . LYS A 1 191 ? -23.084 9.226 11.844 1.00 88.88 191 LYS A C 1
ATOM 1580 O O . LYS A 1 191 ? -24.056 9.756 11.314 1.00 88.88 191 LYS A O 1
ATOM 1585 N N . LEU A 1 192 ? -23.125 8.009 12.370 1.00 86.19 192 LEU A N 1
ATOM 1586 C CA . LEU A 1 192 ? -24.372 7.264 12.474 1.00 86.19 192 LEU A CA 1
ATOM 1587 C C . LEU A 1 192 ? -25.211 7.812 13.624 1.00 86.19 192 LEU A C 1
ATOM 1589 O O . LEU A 1 192 ? -24.711 8.066 14.725 1.00 86.19 192 LEU A O 1
ATOM 1593 N N . ASN A 1 193 ? -26.505 7.953 13.362 1.00 79.38 193 ASN A N 1
ATOM 1594 C CA . ASN A 1 193 ? -27.490 8.217 14.390 1.00 79.38 193 ASN A CA 1
ATOM 1595 C C . ASN A 1 193 ? -28.242 6.918 14.684 1.00 79.38 193 ASN A C 1
ATOM 1597 O O . ASN A 1 193 ? -28.998 6.452 13.838 1.00 79.38 193 ASN A O 1
ATOM 1601 N N . ILE A 1 194 ? -28.005 6.324 15.854 1.00 75.88 194 ILE A N 1
ATOM 1602 C CA . ILE A 1 194 ? -28.687 5.103 16.293 1.00 75.88 194 ILE A CA 1
ATOM 1603 C C . ILE A 1 194 ? -29.573 5.465 17.494 1.00 75.88 194 ILE A C 1
ATOM 1605 O O . ILE A 1 194 ? -29.056 5.613 18.608 1.00 75.88 194 ILE A O 1
ATOM 1609 N N . PRO A 1 195 ? -30.895 5.632 17.290 1.00 70.12 195 PRO A N 1
ATOM 1610 C CA . PRO A 1 195 ? -31.813 6.082 18.335 1.00 70.12 195 PRO A CA 1
ATOM 1611 C C . PRO A 1 195 ? -31.805 5.170 19.567 1.00 70.12 195 PRO A C 1
ATOM 1613 O O . PRO A 1 195 ? -31.793 5.654 20.695 1.00 70.12 195 PRO A O 1
ATOM 1616 N N . THR A 1 196 ? -31.718 3.849 19.371 1.00 68.12 196 THR A N 1
ATOM 1617 C CA . THR A 1 196 ? -31.698 2.844 20.452 1.00 68.12 196 THR A CA 1
ATOM 1618 C C . THR A 1 196 ? -30.534 3.028 21.431 1.00 68.12 196 THR A C 1
ATOM 1620 O O . THR A 1 196 ? -30.657 2.679 22.604 1.00 68.12 196 THR A O 1
ATOM 1623 N N . ILE A 1 197 ? -29.418 3.614 20.987 1.00 67.88 197 ILE A N 1
ATOM 1624 C CA . ILE A 1 197 ? -28.230 3.873 21.812 1.00 67.88 197 ILE A CA 1
ATOM 1625 C C . ILE A 1 197 ? -28.327 5.232 22.523 1.00 67.88 197 ILE A C 1
ATOM 1627 O O . ILE A 1 197 ? -27.847 5.368 23.649 1.00 67.88 197 ILE A O 1
ATOM 1631 N N . GLN A 1 198 ? -28.963 6.234 21.903 1.00 62.69 198 GLN A N 1
ATOM 1632 C CA . GLN A 1 198 ? -29.066 7.591 22.460 1.00 62.69 198 GLN A CA 1
ATOM 1633 C C . GLN A 1 198 ? -29.889 7.661 23.748 1.00 62.69 198 GLN A C 1
ATOM 1635 O O . GLN A 1 198 ? -29.589 8.482 24.612 1.00 62.69 198 GLN A O 1
ATOM 1640 N N . TYR A 1 199 ? -30.889 6.791 23.897 1.00 56.53 199 TYR A N 1
ATOM 1641 C CA . TYR A 1 199 ? -31.769 6.772 25.070 1.00 56.53 199 TYR A CA 1
ATOM 1642 C C . TYR A 1 199 ? -31.316 5.811 26.179 1.00 56.53 199 TYR A C 1
ATOM 1644 O O . TYR A 1 199 ? -31.905 5.807 27.261 1.00 56.53 199 TYR A O 1
ATOM 1652 N N . LYS A 1 200 ? -30.276 4.994 25.958 1.00 64.12 200 LYS A N 1
ATOM 1653 C CA . LYS A 1 200 ? -29.755 4.096 26.999 1.00 64.12 200 LYS A CA 1
ATOM 1654 C C . LYS A 1 200 ? -28.998 4.905 28.052 1.00 64.12 200 LYS A C 1
ATOM 1656 O O . LYS A 1 200 ? -28.100 5.679 27.732 1.00 64.12 200 LYS A O 1
ATOM 1661 N N . SER A 1 201 ? -29.324 4.688 29.327 1.00 58.25 201 SER A N 1
ATOM 1662 C CA . SER A 1 201 ? -28.544 5.235 30.441 1.00 58.25 201 SER A CA 1
ATOM 1663 C C . SER A 1 201 ? -27.137 4.625 30.395 1.00 58.25 201 SER A C 1
ATOM 1665 O O . SER A 1 201 ? -26.970 3.422 30.585 1.00 58.25 201 SER A O 1
ATOM 1667 N N . GLN A 1 202 ? -26.118 5.446 30.142 1.00 69.25 202 GLN A N 1
ATOM 1668 C CA . GLN A 1 202 ? -24.722 5.008 30.009 1.00 69.25 202 GLN A CA 1
ATOM 1669 C C . GLN A 1 202 ? -24.002 4.986 31.368 1.00 69.25 202 GLN A C 1
ATOM 1671 O O . GLN A 1 202 ? -22.785 5.158 31.434 1.00 69.25 202 GLN A O 1
ATOM 1676 N N . SER A 1 203 ? -24.748 4.822 32.471 1.00 71.88 203 SER A N 1
ATOM 1677 C CA . SER A 1 203 ? -24.154 4.684 33.799 1.00 71.88 203 SER A CA 1
ATOM 1678 C C . SER A 1 203 ? -23.668 3.255 34.004 1.00 71.88 203 SER A C 1
ATOM 1680 O O . SER A 1 203 ? -24.476 2.330 33.988 1.00 71.88 203 SER A O 1
ATOM 1682 N N . ILE A 1 204 ? -22.369 3.085 34.210 1.00 71.94 204 ILE A N 1
ATOM 1683 C CA . ILE A 1 204 ? -21.713 1.778 34.269 1.00 71.94 204 ILE A CA 1
ATOM 1684 C C . ILE A 1 204 ? -21.156 1.570 35.665 1.00 71.94 204 ILE A C 1
ATOM 1686 O O . ILE A 1 204 ? -20.399 2.412 36.141 1.00 71.94 204 ILE A O 1
ATOM 1690 N N . THR A 1 205 ? -21.507 0.461 36.314 1.00 68.19 205 THR A N 1
ATOM 1691 C CA . THR A 1 205 ? -21.015 0.147 37.666 1.00 68.19 205 THR A CA 1
ATOM 1692 C C . THR A 1 205 ? -19.858 -0.848 37.665 1.00 68.19 205 THR A C 1
ATOM 1694 O O . THR A 1 205 ? -19.106 -0.902 38.634 1.00 68.19 205 THR A O 1
ATOM 1697 N N . ASN A 1 206 ? -19.679 -1.630 36.595 1.00 67.94 206 ASN A N 1
ATOM 1698 C CA . ASN A 1 206 ? -18.590 -2.600 36.482 1.00 67.94 206 ASN A CA 1
ATOM 1699 C C . ASN A 1 206 ? -18.113 -2.799 35.030 1.00 67.94 206 ASN A C 1
ATOM 1701 O O . ASN A 1 206 ? -18.769 -2.386 34.076 1.00 67.94 206 ASN A O 1
ATOM 1705 N N . LEU A 1 207 ? -16.952 -3.444 34.874 1.00 67.19 207 LEU A N 1
ATOM 1706 C CA . LEU A 1 207 ? -16.316 -3.689 33.575 1.00 67.19 207 LEU A CA 1
ATOM 1707 C C . LEU A 1 207 ? -17.168 -4.571 32.650 1.00 67.19 207 LEU A C 1
ATOM 1709 O O . LEU A 1 207 ? -17.268 -4.290 31.463 1.00 67.19 207 LEU A O 1
ATOM 1713 N N . TYR A 1 208 ? -17.816 -5.598 33.196 1.00 72.19 208 TYR A N 1
ATOM 1714 C CA . TYR A 1 208 ? -18.628 -6.528 32.414 1.00 72.19 208 TYR A CA 1
ATOM 1715 C C . TYR A 1 208 ? -19.808 -5.824 31.728 1.00 72.19 208 TYR A C 1
ATOM 1717 O O . TYR A 1 208 ? -20.060 -6.032 30.544 1.00 72.19 208 TYR A O 1
ATOM 1725 N N . GLN A 1 209 ? -20.484 -4.915 32.439 1.00 73.06 209 GLN A N 1
ATOM 1726 C CA . GLN A 1 209 ? -21.530 -4.067 31.863 1.00 73.06 209 GLN A CA 1
ATOM 1727 C C . GLN A 1 209 ? -20.995 -3.170 30.749 1.00 73.06 209 GLN A C 1
ATOM 1729 O O . GLN A 1 209 ? -21.677 -2.974 29.745 1.00 73.06 209 GLN A O 1
ATOM 1734 N N . LEU A 1 210 ? -19.783 -2.624 30.912 1.00 76.94 210 LEU A N 1
ATOM 1735 C CA . LEU A 1 210 ? -19.137 -1.860 29.850 1.00 76.94 210 LEU A CA 1
ATOM 1736 C C . LEU A 1 210 ? -18.947 -2.744 28.623 1.00 76.94 210 LEU A C 1
ATOM 1738 O O . LEU A 1 210 ? -19.466 -2.392 27.574 1.00 76.94 210 LEU A O 1
ATOM 1742 N N . GLU A 1 211 ? -18.275 -3.887 28.760 1.00 78.06 211 GLU A N 1
ATOM 1743 C CA . GLU A 1 211 ? -17.991 -4.823 27.664 1.00 78.06 211 GLU A CA 1
ATOM 1744 C C . GLU A 1 211 ? -19.257 -5.267 26.921 1.00 78.06 211 GLU A C 1
ATOM 1746 O O . GLU A 1 211 ? -19.284 -5.210 25.691 1.00 78.06 211 GLU A O 1
ATOM 1751 N N . GLN A 1 212 ? -20.323 -5.626 27.645 1.00 82.12 212 GLN A N 1
ATOM 1752 C CA . GLN A 1 212 ? -21.617 -5.965 27.047 1.00 82.12 212 GLN A CA 1
ATOM 1753 C C . GLN A 1 212 ? -22.183 -4.806 26.223 1.00 82.12 212 GLN A C 1
ATOM 1755 O O . GLN A 1 212 ? -22.529 -4.992 25.057 1.00 82.12 212 GLN A O 1
ATOM 1760 N N . LEU A 1 213 ? -22.212 -3.592 26.784 1.00 81.38 213 LEU A N 1
ATOM 1761 C CA . LEU A 1 213 ? -22.669 -2.408 26.055 1.00 81.38 213 LEU A CA 1
ATOM 1762 C C . LEU A 1 213 ? -21.801 -2.151 24.818 1.00 81.38 213 LEU A C 1
ATOM 1764 O O . LEU A 1 213 ? -22.335 -1.867 23.749 1.00 81.38 213 LEU A O 1
ATOM 1768 N N . GLN A 1 214 ? -20.473 -2.272 24.928 1.00 83.94 214 GLN A N 1
ATOM 1769 C CA . GLN A 1 214 ? -19.578 -2.082 23.784 1.00 83.94 214 GLN A CA 1
ATOM 1770 C C . GLN A 1 214 ? -19.862 -3.096 22.668 1.00 83.94 214 GLN A C 1
ATOM 1772 O O . GLN A 1 214 ? -19.858 -2.716 21.498 1.00 83.94 214 GLN A O 1
ATOM 1777 N N . GLN A 1 215 ? -20.120 -4.364 23.012 1.00 86.12 215 GLN A N 1
ATOM 1778 C CA . GLN A 1 215 ? -20.483 -5.406 22.047 1.00 86.12 215 GLN A CA 1
ATOM 1779 C C . GLN A 1 215 ? -21.836 -5.128 21.389 1.00 86.12 215 GLN A C 1
ATOM 1781 O O . GLN A 1 215 ? -21.939 -5.229 20.168 1.00 86.12 215 GLN A O 1
ATOM 1786 N N . GLU A 1 216 ? -22.847 -4.722 22.160 1.00 85.88 216 GLU A N 1
ATOM 1787 C CA . GLU A 1 216 ? -24.151 -4.316 21.622 1.00 85.88 216 GLU A CA 1
ATOM 1788 C C . GLU A 1 216 ? -24.001 -3.175 20.611 1.00 85.88 216 GLU A C 1
ATOM 1790 O O . GLU A 1 216 ? -24.484 -3.270 19.487 1.00 85.88 216 GLU A O 1
ATOM 1795 N N . ILE A 1 217 ? -23.264 -2.124 20.972 1.00 85.88 217 ILE A N 1
ATOM 1796 C CA . ILE A 1 217 ? -23.001 -0.979 20.093 1.00 85.88 217 ILE A CA 1
ATOM 1797 C C . ILE A 1 217 ? -22.249 -1.413 18.833 1.00 85.88 217 ILE A C 1
ATOM 1799 O O . ILE A 1 217 ? -22.562 -0.955 17.733 1.00 85.88 217 ILE A O 1
ATOM 1803 N N . MET A 1 218 ? -21.258 -2.294 18.975 1.00 87.12 218 MET A N 1
ATOM 1804 C CA . MET A 1 218 ? -20.509 -2.820 17.838 1.00 87.12 218 MET A CA 1
ATOM 1805 C C . MET A 1 218 ? -21.424 -3.594 16.885 1.00 87.12 218 MET A C 1
ATOM 1807 O O . MET A 1 218 ? -21.327 -3.425 15.670 1.00 87.12 218 MET A O 1
ATOM 1811 N N . ASN A 1 219 ? -22.334 -4.404 17.431 1.00 88.25 219 ASN A N 1
ATOM 1812 C CA . ASN A 1 219 ? -23.324 -5.139 16.655 1.00 88.25 219 ASN A CA 1
ATOM 1813 C C . ASN A 1 219 ? -24.270 -4.180 15.930 1.00 88.25 219 ASN A C 1
ATOM 1815 O O . ASN A 1 219 ? -24.439 -4.322 14.726 1.00 88.25 219 ASN A O 1
ATOM 1819 N N . GLU A 1 220 ? -24.818 -3.170 16.600 1.00 86.56 220 GLU A N 1
ATOM 1820 C CA . GLU A 1 220 ? -25.689 -2.158 15.979 1.00 86.56 220 GLU A CA 1
ATOM 1821 C C . GLU A 1 220 ? -24.994 -1.428 14.816 1.00 86.56 220 GLU A C 1
ATOM 1823 O O . GLU A 1 220 ? -25.537 -1.306 13.718 1.00 86.56 220 GLU A O 1
ATOM 1828 N N . ILE A 1 221 ? -23.737 -1.013 15.002 1.00 87.94 221 ILE A N 1
ATOM 1829 C CA . ILE A 1 221 ? -22.944 -0.385 13.936 1.00 87.94 221 ILE A CA 1
ATOM 1830 C C . ILE A 1 221 ? -22.724 -1.349 12.758 1.00 87.94 221 ILE A C 1
ATOM 1832 O O . ILE A 1 221 ? -22.735 -0.919 11.601 1.00 87.94 221 ILE A O 1
ATOM 1836 N N . ASN A 1 222 ? -22.525 -2.642 13.027 1.00 87.94 222 ASN A N 1
ATOM 1837 C CA . ASN A 1 222 ? -22.340 -3.670 11.999 1.00 87.94 222 ASN A CA 1
ATOM 1838 C C . ASN A 1 222 ? -23.629 -4.000 11.233 1.00 87.94 222 ASN A C 1
ATOM 1840 O O . ASN A 1 222 ? -23.543 -4.316 10.050 1.00 87.94 222 ASN A O 1
ATOM 1844 N N . HIS A 1 223 ? -24.798 -3.895 11.872 1.00 86.19 223 HIS A N 1
ATOM 1845 C CA . HIS A 1 223 ? -26.106 -4.120 11.239 1.00 86.19 223 HIS A CA 1
ATOM 1846 C C . HIS A 1 223 ? -26.633 -2.899 10.477 1.00 86.19 223 HIS A C 1
ATOM 1848 O O . HIS A 1 223 ? -27.635 -2.996 9.784 1.00 86.19 223 HIS A O 1
ATOM 1854 N N . SER A 1 224 ? -25.960 -1.753 10.584 1.00 81.69 224 SER A N 1
ATOM 1855 C CA . SER A 1 224 ? -26.310 -0.536 9.855 1.00 81.69 224 SER A CA 1
ATOM 1856 C C . SER A 1 224 ? -26.371 -0.757 8.334 1.00 81.69 224 SER A C 1
ATOM 1858 O O . SER A 1 224 ? -25.379 -1.193 7.737 1.00 81.69 224 SER A O 1
ATOM 1860 N N . ASP A 1 225 ? -27.495 -0.365 7.721 1.00 82.75 225 ASP A N 1
ATOM 1861 C CA . ASP A 1 225 ? -27.758 -0.434 6.271 1.00 82.75 225 ASP A CA 1
ATOM 1862 C C . ASP A 1 225 ? -26.897 0.533 5.442 1.00 82.75 225 ASP A C 1
ATOM 1864 O O . ASP A 1 225 ? -26.844 0.451 4.220 1.00 82.75 225 ASP A O 1
ATOM 1868 N N . TYR A 1 226 ? -26.176 1.452 6.089 1.00 79.75 226 TYR A N 1
ATOM 1869 C CA . TYR A 1 226 ? -25.337 2.444 5.409 1.00 79.75 226 TYR A CA 1
ATOM 1870 C C . TYR A 1 226 ? -24.075 1.846 4.758 1.00 79.75 226 TYR A C 1
ATOM 1872 O O . TYR A 1 226 ? -23.314 2.571 4.114 1.00 79.75 226 TYR A O 1
ATOM 1880 N N . PHE A 1 227 ? -23.817 0.547 4.935 1.00 84.62 227 PHE A N 1
ATOM 1881 C CA . PHE A 1 227 ? -22.693 -0.149 4.317 1.00 84.62 227 PHE A CA 1
ATOM 1882 C C . PHE A 1 227 ? -23.099 -1.559 3.880 1.00 84.62 227 PHE A C 1
ATOM 1884 O O . PHE A 1 227 ? -23.514 -2.377 4.702 1.00 84.62 227 PHE A O 1
ATOM 1891 N N . HIS A 1 228 ? -22.862 -1.868 2.605 1.00 85.56 228 HIS A N 1
ATOM 1892 C CA . HIS A 1 228 ? -23.050 -3.199 2.034 1.00 85.56 228 HIS A CA 1
ATOM 1893 C C . HIS A 1 228 ? -21.722 -3.780 1.555 1.00 85.56 228 HIS A C 1
ATOM 1895 O O . HIS A 1 228 ? -20.861 -3.061 1.045 1.00 85.56 228 HIS A O 1
ATOM 1901 N N . ASP A 1 229 ? -21.572 -5.091 1.715 1.00 88.94 229 ASP A N 1
ATOM 1902 C CA . ASP A 1 229 ? -20.413 -5.816 1.213 1.00 88.94 229 ASP A CA 1
ATOM 1903 C C . ASP A 1 229 ? -20.546 -6.032 -0.302 1.00 88.94 229 ASP A C 1
ATOM 1905 O O . ASP A 1 229 ? -21.612 -6.386 -0.806 1.00 88.94 229 ASP A O 1
ATOM 1909 N N . TYR A 1 230 ? -19.442 -5.859 -1.027 1.00 90.00 230 TYR A N 1
ATOM 1910 C CA . TYR A 1 230 ? -19.375 -6.062 -2.474 1.00 90.00 230 TYR A CA 1
ATOM 1911 C C . TYR A 1 230 ? -18.337 -7.128 -2.793 1.00 90.00 230 TYR A C 1
ATOM 1913 O O . TYR A 1 230 ? -17.179 -7.015 -2.385 1.00 90.00 230 TYR A O 1
ATOM 1921 N N . THR A 1 231 ? -18.720 -8.154 -3.545 1.00 90.25 231 THR A N 1
ATOM 1922 C CA . THR A 1 231 ? -17.831 -9.254 -3.926 1.00 90.25 231 THR A CA 1
ATOM 1923 C C . THR A 1 231 ? -17.460 -9.179 -5.405 1.00 90.25 231 THR A C 1
ATOM 1925 O O . THR A 1 231 ? -18.296 -9.013 -6.287 1.00 90.25 231 THR A O 1
ATOM 1928 N N . PHE A 1 232 ? -16.167 -9.325 -5.667 1.00 88.94 232 PHE A N 1
ATOM 1929 C CA . PHE A 1 232 ? -15.533 -9.337 -6.979 1.00 88.94 232 PHE A CA 1
ATOM 1930 C C . PHE A 1 232 ? -14.631 -10.574 -7.052 1.00 88.94 232 PHE A C 1
ATOM 1932 O O . PHE A 1 232 ? -13.400 -10.487 -7.079 1.00 88.94 232 PHE A O 1
ATOM 1939 N N . ASN A 1 233 ? -15.257 -11.752 -7.014 1.00 87.56 233 ASN A N 1
ATOM 1940 C CA . ASN A 1 233 ? -14.595 -13.054 -6.939 1.00 87.56 233 ASN A CA 1
ATOM 1941 C C . ASN A 1 233 ? -13.616 -13.156 -5.751 1.00 87.56 233 ASN A C 1
ATOM 1943 O O . ASN A 1 233 ? -14.050 -13.276 -4.608 1.00 87.56 233 ASN A O 1
ATOM 1947 N N . LEU A 1 234 ? -12.303 -13.112 -6.014 1.00 88.69 234 LEU A N 1
ATOM 1948 C CA . LEU A 1 234 ? -11.245 -13.196 -4.999 1.00 88.69 234 LEU A CA 1
ATOM 1949 C C . LEU A 1 234 ? -11.164 -11.970 -4.090 1.00 88.69 234 LEU A C 1
ATOM 1951 O O . LEU A 1 234 ? -10.571 -12.041 -3.016 1.00 88.69 234 LEU A O 1
ATOM 1955 N N . LEU A 1 235 ? -11.710 -10.844 -4.532 1.00 91.62 235 LEU A N 1
ATOM 1956 C CA . LEU A 1 235 ? -11.664 -9.587 -3.808 1.00 91.62 235 LEU A CA 1
ATOM 1957 C C . LEU A 1 235 ? -13.050 -9.317 -3.244 1.00 91.62 235 LEU A C 1
ATOM 1959 O O . LEU A 1 235 ? -14.053 -9.521 -3.924 1.00 91.62 235 LEU A O 1
ATOM 1963 N N . SER A 1 236 ? -13.137 -8.812 -2.021 1.00 92.88 236 SER A N 1
ATOM 1964 C CA . SER A 1 236 ? -14.413 -8.301 -1.523 1.00 92.88 236 SER A CA 1
ATOM 1965 C C . SER A 1 236 ? -14.217 -7.049 -0.698 1.00 92.88 236 SER A C 1
ATOM 1967 O O . SER A 1 236 ? -13.416 -7.050 0.236 1.00 92.88 236 SER A O 1
ATOM 1969 N N . ILE A 1 237 ? -14.973 -6.007 -1.017 1.00 93.81 237 ILE A N 1
ATOM 1970 C CA . ILE A 1 237 ? -15.074 -4.826 -0.177 1.00 93.81 237 ILE A CA 1
ATOM 1971 C C . ILE A 1 237 ? -16.027 -5.160 0.970 1.00 93.81 237 ILE A C 1
ATOM 1973 O O . ILE A 1 237 ? -17.153 -5.589 0.746 1.00 93.81 237 ILE A O 1
ATOM 1977 N N . THR A 1 238 ? -15.541 -5.008 2.190 1.00 94.12 238 THR A N 1
ATOM 1978 C CA . THR A 1 238 ? -16.241 -5.304 3.439 1.00 94.12 238 THR A CA 1
ATOM 1979 C C . THR A 1 238 ? -15.877 -4.242 4.473 1.00 94.12 238 THR A C 1
ATOM 1981 O O . THR A 1 238 ? -15.159 -3.287 4.173 1.00 94.12 238 THR A O 1
ATOM 1984 N N . SER A 1 239 ? -16.345 -4.382 5.705 1.00 93.38 239 SER A N 1
ATOM 1985 C CA . SER A 1 239 ? -16.034 -3.444 6.781 1.00 93.38 239 SER A CA 1
ATOM 1986 C C . SER A 1 239 ? -15.504 -4.141 8.030 1.00 93.38 239 SER A C 1
ATOM 1988 O O . SER A 1 239 ? -15.769 -5.317 8.286 1.00 93.38 239 SER A O 1
ATOM 1990 N N . LYS A 1 240 ? -14.709 -3.408 8.812 1.00 93.88 240 LYS A N 1
ATOM 1991 C CA . LYS A 1 240 ? -14.242 -3.826 10.135 1.00 93.88 240 LYS A CA 1
ATOM 1992 C C . LYS A 1 240 ? -14.522 -2.740 11.143 1.00 93.88 240 LYS A C 1
ATOM 1994 O O . LYS A 1 240 ? -14.302 -1.558 10.869 1.00 93.88 240 LYS A O 1
ATOM 1999 N N . SER A 1 241 ? -14.956 -3.172 12.317 1.00 91.62 241 SER A N 1
ATOM 2000 C CA . SER A 1 241 ? -15.378 -2.264 13.367 1.00 91.62 241 SER A CA 1
ATOM 2001 C C . SER A 1 241 ? -14.461 -2.351 14.573 1.00 91.62 241 SER A C 1
ATOM 2003 O O . SER A 1 241 ? -13.964 -3.420 14.927 1.00 91.62 241 SER A O 1
ATOM 2005 N N . PHE A 1 242 ? -14.168 -1.196 15.158 1.00 89.88 242 PHE A N 1
ATOM 2006 C CA . PHE A 1 242 ? -13.271 -1.061 16.294 1.00 89.88 242 PHE A CA 1
ATOM 2007 C C . PHE A 1 242 ? -13.477 0.268 17.014 1.00 89.88 242 PHE A C 1
ATOM 2009 O O . PHE A 1 242 ? -13.929 1.247 16.425 1.00 89.88 242 PHE A O 1
ATOM 2016 N N . HIS A 1 243 ? -13.059 0.336 18.274 1.00 85.50 243 HIS A N 1
ATOM 2017 C CA . HIS A 1 243 ? -13.050 1.572 19.051 1.00 85.50 243 HIS A CA 1
ATOM 2018 C C . HIS A 1 243 ? -11.633 2.113 19.279 1.00 85.50 243 HIS A C 1
ATOM 2020 O O . HIS A 1 243 ? -10.637 1.409 19.094 1.00 85.50 243 HIS A O 1
ATOM 2026 N N . ASN A 1 244 ? -11.554 3.379 19.687 1.00 77.62 244 ASN A N 1
ATOM 2027 C CA . ASN A 1 244 ? -10.314 4.084 20.028 1.00 77.62 244 ASN A CA 1
ATOM 2028 C C . ASN A 1 244 ? -9.903 3.964 21.510 1.00 77.62 244 ASN A C 1
ATOM 2030 O O . ASN A 1 244 ? -8.956 4.626 21.926 1.00 77.62 244 ASN A O 1
ATOM 2034 N N . LEU A 1 245 ? -10.601 3.150 22.307 1.00 69.12 245 LEU A N 1
ATOM 2035 C CA . LEU A 1 245 ? -10.238 2.913 23.704 1.00 69.12 245 LEU A CA 1
ATOM 2036 C C . LEU A 1 245 ? -8.874 2.205 23.791 1.00 69.12 245 LEU A C 1
ATOM 2038 O O . LEU A 1 245 ? -8.760 1.044 23.405 1.00 69.12 245 LEU A O 1
ATOM 2042 N N . THR A 1 246 ? -7.851 2.909 24.277 1.00 55.69 246 THR A N 1
ATOM 2043 C CA . THR A 1 246 ? -6.498 2.363 24.493 1.00 55.69 246 THR A CA 1
ATOM 2044 C C . THR A 1 246 ? -6.253 1.999 25.953 1.00 55.69 246 THR A C 1
ATOM 2046 O O . THR A 1 246 ? -5.630 0.978 26.229 1.00 55.69 246 THR A O 1
ATOM 2049 N N . HIS A 1 247 ? -6.785 2.788 26.892 1.00 53.53 247 HIS A N 1
ATOM 2050 C CA . HIS A 1 247 ? -6.699 2.550 28.331 1.00 53.53 247 HIS A CA 1
ATOM 2051 C C . HIS A 1 247 ? -7.970 3.027 29.032 1.00 53.53 247 HIS A C 1
ATOM 2053 O O . HIS A 1 247 ? -8.540 4.062 28.685 1.00 53.53 247 HIS A O 1
ATOM 2059 N N . TYR A 1 248 ? -8.395 2.293 30.053 1.00 54.12 248 TYR A N 1
ATOM 2060 C CA . TYR A 1 248 ? -9.498 2.706 30.904 1.00 54.12 248 TYR A CA 1
ATOM 2061 C C . TYR A 1 248 ? -9.038 3.833 31.845 1.00 54.12 248 TYR A C 1
ATOM 2063 O O . TYR A 1 248 ? -8.109 3.664 32.637 1.00 54.12 248 TYR A O 1
ATOM 2071 N N . GLN A 1 249 ? -9.668 5.003 31.744 1.00 45.53 249 GLN A N 1
ATOM 2072 C CA . GLN A 1 249 ? -9.417 6.120 32.654 1.00 45.53 249 GLN A CA 1
ATOM 2073 C C . GLN A 1 249 ? -10.140 5.911 33.994 1.00 45.53 249 GLN A C 1
ATOM 2075 O O . GLN A 1 249 ? -11.224 5.335 34.058 1.00 45.53 249 GLN A O 1
ATOM 2080 N N . GLN A 1 250 ? -9.521 6.391 35.076 1.00 53.34 250 GLN A N 1
ATOM 2081 C CA . GLN A 1 250 ? -10.083 6.376 36.430 1.00 53.34 250 GLN A CA 1
ATOM 2082 C C . GLN A 1 250 ? -11.419 7.129 36.487 1.00 53.34 250 GLN A C 1
ATOM 2084 O O . GLN A 1 250 ? -11.472 8.260 36.013 1.00 53.34 250 GLN A O 1
ATOM 2089 N N . CYS A 1 251 ? -12.429 6.528 37.131 1.00 61.03 251 CYS A N 1
ATOM 2090 C CA . CYS A 1 251 ? -13.625 7.140 37.741 1.00 61.03 251 CYS A CA 1
ATOM 2091 C C . CYS A 1 251 ? -14.114 8.475 37.157 1.00 61.03 251 CYS A C 1
ATOM 2093 O O . CYS A 1 251 ? -14.361 9.432 37.892 1.00 61.03 251 CYS A O 1
ATOM 2095 N N . LYS A 1 252 ? -14.230 8.558 35.834 1.00 66.62 252 LYS A N 1
ATOM 2096 C CA . LYS A 1 252 ? -14.673 9.744 35.104 1.00 66.62 252 LYS A CA 1
ATOM 2097 C C . LYS A 1 252 ? -15.504 9.308 33.904 1.00 66.62 252 LYS A C 1
ATOM 2099 O O . LYS A 1 252 ? -15.385 8.156 33.479 1.00 66.62 252 LYS A O 1
ATOM 2104 N N . PRO A 1 253 ? -16.328 10.211 33.350 1.00 74.75 253 PRO A N 1
ATOM 2105 C CA . PRO A 1 253 ? -16.959 9.970 32.069 1.00 74.75 253 PRO A CA 1
ATOM 2106 C C . PRO A 1 253 ? -15.908 9.624 31.009 1.00 74.75 253 PRO A C 1
ATOM 2108 O O . PRO A 1 253 ? -14.935 10.362 30.848 1.00 74.75 253 PRO A O 1
ATOM 2111 N N . ILE A 1 254 ? -16.090 8.505 30.308 1.00 78.06 254 ILE A N 1
ATOM 2112 C CA . ILE A 1 254 ? -15.217 8.080 29.212 1.00 78.06 254 ILE A CA 1
ATOM 2113 C C . ILE A 1 254 ? -15.976 8.219 27.902 1.00 78.06 254 ILE A C 1
ATOM 2115 O O . ILE A 1 254 ? -16.992 7.560 27.689 1.00 78.06 254 ILE A O 1
ATOM 2119 N N . THR A 1 255 ? -15.438 9.033 27.001 1.00 82.75 255 THR A N 1
ATOM 2120 C CA . THR A 1 255 ? -15.945 9.161 25.635 1.00 82.75 255 THR A CA 1
ATOM 2121 C C . THR A 1 255 ? -15.212 8.190 24.719 1.00 82.75 255 THR A C 1
ATOM 2123 O O . THR A 1 255 ? -13.995 8.280 24.555 1.00 82.75 255 THR A O 1
ATOM 2126 N N . ILE A 1 256 ? -15.952 7.274 24.101 1.00 85.19 256 ILE A N 1
ATOM 2127 C CA . ILE A 1 256 ? -15.430 6.265 23.180 1.00 85.19 256 ILE A CA 1
ATOM 2128 C C . ILE A 1 256 ? -15.997 6.520 21.787 1.00 85.19 256 ILE A C 1
ATOM 2130 O O . ILE A 1 256 ? -17.204 6.692 21.612 1.00 85.19 256 ILE A O 1
ATOM 2134 N N . GLN A 1 257 ? -15.115 6.523 20.789 1.00 87.88 257 GLN A N 1
ATOM 2135 C CA . GLN A 1 257 ? -15.490 6.550 19.382 1.00 87.88 257 GLN A CA 1
ATOM 2136 C C . GLN A 1 257 ? -15.396 5.139 18.810 1.00 87.88 257 GLN A C 1
ATOM 2138 O O . GLN A 1 257 ? -14.307 4.566 18.711 1.00 87.88 257 GLN A O 1
ATOM 2143 N N . TYR A 1 258 ? -16.540 4.618 18.391 1.00 90.25 258 TYR A N 1
ATOM 2144 C CA . TYR A 1 258 ? -16.670 3.386 17.629 1.00 90.25 258 TYR A CA 1
ATOM 2145 C C . TYR A 1 258 ? -16.639 3.723 16.147 1.00 90.25 258 TYR A C 1
ATOM 2147 O O . TYR A 1 258 ? -17.329 4.638 15.707 1.00 90.25 258 TYR A O 1
ATOM 2155 N N . ASN A 1 259 ? -15.845 2.990 15.381 1.00 91.44 259 ASN A N 1
ATOM 2156 C CA . ASN A 1 259 ? -15.685 3.169 13.947 1.00 91.44 259 ASN A CA 1
ATOM 2157 C C . ASN A 1 259 ? -16.035 1.866 13.240 1.00 91.44 259 ASN A C 1
ATOM 2159 O O . ASN A 1 259 ? -15.651 0.807 13.725 1.00 91.44 259 ASN A O 1
ATOM 2163 N N . ARG A 1 260 ? -16.678 1.957 12.077 1.00 92.88 260 ARG A N 1
ATOM 2164 C CA . ARG A 1 260 ? -16.804 0.891 11.079 1.00 92.88 260 ARG A CA 1
ATOM 2165 C C . ARG A 1 260 ? -16.182 1.398 9.792 1.00 92.88 260 ARG A C 1
ATOM 2167 O O . ARG A 1 260 ? -16.675 2.339 9.175 1.00 92.88 260 ARG A O 1
ATOM 2174 N N . VAL A 1 261 ? -15.042 0.822 9.446 1.00 93.19 261 VAL A N 1
ATOM 2175 C CA . VAL A 1 261 ? -14.159 1.306 8.382 1.00 93.19 261 VAL A CA 1
ATOM 2176 C C . VAL A 1 261 ? -14.159 0.312 7.231 1.00 93.19 261 VAL A C 1
ATOM 2178 O O . VAL A 1 261 ? -14.239 -0.895 7.456 1.00 93.19 261 VAL A O 1
ATOM 2181 N N . CYS A 1 262 ? -14.080 0.822 6.006 1.00 94.00 262 CYS A N 1
ATOM 2182 C CA . CYS A 1 262 ? -14.012 0.032 4.782 1.00 94.00 262 CYS A CA 1
ATOM 2183 C C . CYS A 1 262 ? -12.656 -0.675 4.630 1.00 94.00 262 CYS A C 1
ATOM 2185 O O . CYS A 1 262 ? -11.595 -0.053 4.745 1.00 94.00 262 CYS A O 1
ATOM 2187 N N . TYR A 1 263 ? -12.700 -1.959 4.280 1.00 95.69 263 TYR A N 1
ATOM 2188 C CA . TYR A 1 263 ? -11.544 -2.783 3.950 1.00 95.69 263 TYR A CA 1
ATOM 2189 C C . TYR A 1 263 ? -11.794 -3.629 2.701 1.00 95.69 263 TYR A C 1
ATOM 2191 O O . TYR A 1 263 ? -12.903 -4.082 2.441 1.00 95.69 263 TYR A O 1
ATOM 2199 N N . ILE A 1 264 ? -10.729 -3.933 1.971 1.00 95.38 264 ILE A N 1
ATOM 2200 C CA . ILE A 1 264 ? -10.710 -4.960 0.937 1.00 95.38 264 ILE A CA 1
ATOM 2201 C C . ILE A 1 264 ? -10.154 -6.231 1.549 1.00 95.38 264 ILE A C 1
ATOM 2203 O O . ILE A 1 264 ? -9.008 -6.280 1.989 1.00 95.38 264 ILE A O 1
ATOM 2207 N N . ARG A 1 265 ? -10.980 -7.268 1.577 1.00 94.44 265 ARG A N 1
ATOM 2208 C CA . ARG A 1 265 ? -10.596 -8.610 1.991 1.00 94.44 265 ARG A CA 1
ATOM 2209 C C . ARG A 1 265 ? -10.016 -9.354 0.793 1.00 94.44 265 ARG A C 1
ATOM 2211 O O . ARG A 1 265 ? -10.692 -9.479 -0.230 1.00 94.44 265 ARG A O 1
ATOM 2218 N N . ILE A 1 266 ? -8.805 -9.880 0.959 1.00 92.88 266 ILE A N 1
ATOM 2219 C CA . ILE A 1 266 ? -8.132 -10.745 -0.017 1.00 92.88 266 ILE A CA 1
ATOM 2220 C C . ILE A 1 266 ? -7.614 -12.024 0.660 1.00 92.88 266 ILE A C 1
ATOM 2222 O O . ILE A 1 266 ? -7.238 -11.975 1.838 1.00 92.88 266 ILE A O 1
ATOM 2226 N N . PRO A 1 267 ? -7.580 -13.174 -0.037 1.00 90.50 267 PRO A N 1
ATOM 2227 C CA . PRO A 1 267 ? -6.883 -14.364 0.440 1.00 90.50 267 PRO A CA 1
ATOM 2228 C C . PRO A 1 267 ? -5.398 -14.086 0.677 1.00 90.50 267 PRO A C 1
ATOM 2230 O O . PRO A 1 267 ? -4.747 -13.431 -0.135 1.00 90.50 267 PRO A O 1
ATOM 2233 N N . ARG A 1 268 ? -4.846 -14.616 1.768 1.00 86.94 268 ARG A N 1
ATOM 2234 C CA . ARG A 1 268 ? -3.427 -14.432 2.131 1.00 86.94 268 ARG A CA 1
ATOM 2235 C C . ARG A 1 268 ? -2.452 -15.265 1.314 1.00 86.94 268 ARG A C 1
ATOM 2237 O O . ARG A 1 268 ? -1.263 -14.972 1.297 1.00 86.94 268 ARG A O 1
ATOM 2244 N N . VAL A 1 269 ? -2.948 -16.324 0.693 1.00 83.19 269 VAL A N 1
ATOM 2245 C CA . VAL A 1 269 ? -2.164 -17.205 -0.164 1.00 83.19 269 VAL A CA 1
ATOM 2246 C C . VAL A 1 269 ? -2.741 -17.105 -1.558 1.00 83.19 269 VAL A C 1
ATOM 2248 O O . VAL A 1 269 ? -3.967 -17.076 -1.714 1.00 83.19 269 VAL A O 1
ATOM 2251 N N . LEU A 1 270 ? -1.850 -17.056 -2.547 1.00 81.25 270 LEU A N 1
ATOM 2252 C CA . LEU A 1 270 ? -2.224 -17.088 -3.949 1.00 81.25 270 LEU A CA 1
ATOM 2253 C C . LEU A 1 270 ? -3.075 -18.344 -4.201 1.00 81.25 270 LEU A C 1
ATOM 2255 O O . LEU A 1 270 ? -2.585 -19.457 -3.995 1.00 81.25 270 LEU A O 1
ATOM 2259 N N . PRO A 1 271 ? -4.339 -18.202 -4.624 1.00 81.19 271 PRO A N 1
ATOM 2260 C CA . PRO A 1 271 ? -5.179 -19.353 -4.917 1.00 81.19 271 PRO A CA 1
ATOM 2261 C C . PRO A 1 271 ? -4.575 -20.177 -6.059 1.00 81.19 271 PRO A C 1
ATOM 2263 O O . PRO A 1 271 ? -4.205 -19.616 -7.089 1.00 81.19 271 PRO A O 1
ATOM 2266 N N . TYR A 1 272 ? -4.526 -21.507 -5.928 1.00 81.62 272 TYR A N 1
ATOM 2267 C CA . TYR A 1 272 ? -4.025 -22.398 -6.992 1.00 81.62 272 TYR A CA 1
ATOM 2268 C C . TYR A 1 272 ? -4.757 -22.207 -8.329 1.00 81.62 272 TYR A C 1
ATOM 2270 O O . TYR A 1 272 ? -4.200 -22.418 -9.400 1.00 81.62 272 TYR A O 1
ATOM 2278 N N . ASN A 1 273 ? -6.011 -21.768 -8.266 1.00 83.69 273 ASN A N 1
ATOM 2279 C CA . ASN A 1 273 ? -6.868 -21.491 -9.405 1.00 83.69 273 ASN A CA 1
ATOM 2280 C C . ASN A 1 273 ? -6.866 -20.007 -9.827 1.00 83.69 273 ASN A C 1
ATOM 2282 O O . ASN A 1 273 ? -7.823 -19.564 -10.461 1.00 83.69 273 ASN A O 1
ATOM 2286 N N . ILE A 1 274 ? -5.813 -19.235 -9.510 1.00 82.69 274 ILE A N 1
ATOM 2287 C CA . ILE A 1 274 ? -5.682 -17.811 -9.880 1.00 82.69 274 ILE A CA 1
ATOM 2288 C C . ILE A 1 274 ? -5.968 -17.569 -11.377 1.00 82.69 274 ILE A C 1
ATOM 2290 O O . ILE A 1 274 ? -6.593 -16.574 -11.737 1.00 82.69 274 ILE A O 1
ATOM 2294 N N . HIS A 1 275 ? -5.592 -18.524 -12.234 1.00 83.88 275 HIS A N 1
ATOM 2295 C CA . HIS A 1 275 ? -5.765 -18.469 -13.687 1.00 83.88 275 HIS A CA 1
ATOM 2296 C C . HIS A 1 275 ? -7.229 -18.484 -14.164 1.00 83.88 275 HIS A C 1
ATOM 2298 O O . HIS A 1 275 ? -7.484 -18.092 -15.298 1.00 83.88 275 HIS A O 1
ATOM 2304 N N . ILE A 1 276 ? -8.185 -18.914 -13.326 1.00 87.62 276 ILE A N 1
ATOM 2305 C CA . ILE A 1 276 ? -9.624 -18.931 -13.656 1.00 87.62 276 ILE A CA 1
ATOM 2306 C C . ILE A 1 276 ? -10.221 -17.512 -13.619 1.00 87.62 276 ILE A C 1
ATOM 2308 O O . ILE A 1 276 ? -11.228 -17.233 -14.268 1.00 87.62 276 ILE A O 1
ATOM 2312 N N . TYR A 1 277 ? -9.611 -16.597 -12.865 1.00 89.06 277 TYR A N 1
ATOM 2313 C CA . TYR A 1 277 ? -10.107 -15.230 -12.709 1.00 89.06 277 TYR A CA 1
ATOM 2314 C C . TYR A 1 277 ? -9.644 -14.324 -13.855 1.00 89.06 277 TYR A C 1
ATOM 2316 O O . TYR A 1 277 ? -8.648 -14.609 -14.518 1.00 89.06 277 TYR A O 1
ATOM 2324 N N . SER A 1 278 ? -10.343 -13.208 -14.088 1.00 89.75 278 SER A N 1
ATOM 2325 C CA . SER A 1 278 ? -9.968 -12.275 -15.159 1.00 89.75 278 SER A CA 1
ATOM 2326 C C . SER A 1 278 ? -8.587 -11.656 -14.916 1.00 89.75 278 SER A C 1
ATOM 2328 O O . SER A 1 278 ? -8.133 -11.541 -13.774 1.00 89.75 278 SER A O 1
ATOM 2330 N N . GLN A 1 279 ? -7.919 -11.223 -15.989 1.00 89.31 279 GLN A N 1
ATOM 2331 C CA . GLN A 1 279 ? -6.571 -10.654 -15.904 1.00 89.31 279 GLN A CA 1
ATOM 2332 C C . GLN A 1 279 ? -6.512 -9.407 -15.007 1.00 89.31 279 GLN A C 1
ATOM 2334 O O . GLN A 1 279 ? -5.482 -9.169 -14.378 1.00 89.31 279 GLN A O 1
ATOM 2339 N N . GLU A 1 280 ? -7.599 -8.637 -14.902 1.00 92.06 280 GLU A N 1
ATOM 2340 C CA . GLU A 1 280 ? -7.714 -7.490 -13.995 1.00 92.06 280 GLU A CA 1
ATOM 2341 C C . GLU A 1 280 ? -7.706 -7.926 -12.528 1.00 92.06 280 GLU A C 1
ATOM 2343 O O . GLU A 1 280 ? -7.004 -7.334 -11.711 1.00 92.06 280 GLU A O 1
ATOM 2348 N N . ILE A 1 281 ? -8.461 -8.976 -12.184 1.00 91.88 281 ILE A N 1
ATOM 2349 C CA . ILE A 1 281 ? -8.513 -9.506 -10.815 1.00 91.88 281 ILE A CA 1
ATOM 2350 C C . ILE A 1 281 ? -7.148 -10.065 -10.418 1.00 91.88 281 ILE A C 1
ATOM 2352 O O . ILE A 1 281 ? -6.686 -9.797 -9.309 1.00 91.88 281 ILE A O 1
ATOM 2356 N N . GLN A 1 282 ? -6.485 -10.793 -11.322 1.00 90.62 282 GLN A N 1
ATOM 2357 C CA . GLN A 1 282 ? -5.138 -11.316 -11.077 1.00 90.62 282 GLN A CA 1
ATOM 2358 C C . GLN A 1 282 ? -4.137 -10.178 -10.834 1.00 90.62 282 GLN A C 1
ATOM 2360 O O . GLN A 1 282 ? -3.385 -10.230 -9.863 1.00 90.62 282 GLN A O 1
ATOM 2365 N N . LEU A 1 283 ? -4.171 -9.122 -11.657 1.00 92.06 283 LEU A N 1
ATOM 2366 C CA . LEU A 1 283 ? -3.324 -7.938 -11.490 1.00 92.06 283 LEU A CA 1
ATOM 2367 C C . LEU A 1 283 ? -3.542 -7.271 -10.127 1.00 92.06 283 LEU A C 1
ATOM 2369 O O . LEU A 1 283 ? -2.583 -7.041 -9.391 1.00 92.06 283 LEU A O 1
ATOM 2373 N N . ILE A 1 284 ? -4.799 -6.971 -9.782 1.00 93.75 284 ILE A N 1
ATOM 2374 C CA . ILE A 1 284 ? -5.137 -6.314 -8.513 1.00 93.75 284 ILE A CA 1
ATOM 2375 C C . ILE A 1 284 ? -4.677 -7.177 -7.338 1.00 93.75 284 ILE A C 1
ATOM 2377 O O . ILE A 1 284 ? -4.058 -6.663 -6.410 1.00 93.75 284 ILE A O 1
ATOM 2381 N N . TYR A 1 285 ? -4.936 -8.485 -7.387 1.00 92.25 285 TYR A N 1
ATOM 2382 C CA . TYR A 1 285 ? -4.511 -9.406 -6.341 1.00 92.25 285 TYR A CA 1
ATOM 2383 C C . TYR A 1 285 ? -2.986 -9.404 -6.163 1.00 92.25 285 TYR A C 1
ATOM 2385 O O . TYR A 1 285 ? -2.518 -9.257 -5.037 1.00 92.25 285 TYR A O 1
ATOM 2393 N N . LEU A 1 286 ? -2.216 -9.517 -7.252 1.00 90.56 286 LEU A N 1
ATOM 2394 C CA . LEU A 1 286 ? -0.749 -9.561 -7.211 1.00 90.56 286 LEU A CA 1
ATOM 2395 C C . LEU A 1 286 ? -0.137 -8.272 -6.647 1.00 90.56 286 LEU A C 1
ATOM 2397 O O . LEU A 1 286 ? 0.778 -8.326 -5.829 1.00 90.56 286 LEU A O 1
ATOM 2401 N N . ILE A 1 287 ? -0.676 -7.112 -7.026 1.00 93.94 287 ILE A N 1
ATOM 2402 C CA . ILE A 1 287 ? -0.263 -5.822 -6.460 1.00 93.94 287 ILE A CA 1
ATOM 2403 C C . ILE A 1 287 ? -0.519 -5.794 -4.950 1.00 93.94 287 ILE A C 1
ATOM 2405 O O . ILE A 1 287 ? 0.365 -5.436 -4.171 1.00 93.94 287 ILE A O 1
ATOM 2409 N N . LEU A 1 288 ? -1.731 -6.170 -4.531 1.00 93.62 288 LEU A N 1
ATOM 2410 C CA . LEU A 1 288 ? -2.136 -6.088 -3.132 1.00 93.62 288 LEU A CA 1
ATOM 2411 C C . LEU A 1 288 ? -1.389 -7.088 -2.250 1.00 93.62 288 LEU A C 1
ATOM 2413 O O . LEU A 1 288 ? -0.973 -6.726 -1.152 1.00 93.62 288 LEU A O 1
ATOM 2417 N N . ILE A 1 289 ? -1.195 -8.324 -2.715 1.00 89.56 289 ILE A N 1
ATOM 2418 C CA . ILE A 1 289 ? -0.473 -9.326 -1.933 1.00 89.56 289 ILE A CA 1
ATOM 2419 C C . ILE A 1 289 ? 0.997 -8.942 -1.776 1.00 89.56 289 ILE A C 1
ATOM 2421 O O . ILE A 1 289 ? 1.509 -9.046 -0.667 1.00 89.56 289 ILE A O 1
ATOM 2425 N N . ASN A 1 290 ? 1.645 -8.413 -2.823 1.00 87.62 290 ASN A N 1
ATOM 2426 C CA . ASN A 1 290 ? 3.030 -7.945 -2.741 1.00 87.62 290 ASN A CA 1
ATOM 2427 C C . ASN A 1 290 ? 3.163 -6.743 -1.801 1.00 87.62 290 ASN A C 1
ATOM 2429 O O . ASN A 1 290 ? 4.087 -6.699 -0.995 1.00 87.62 290 ASN A O 1
ATOM 2433 N N . GLY A 1 291 ? 2.232 -5.786 -1.862 1.00 89.75 291 GLY A N 1
ATOM 2434 C CA . GLY A 1 291 ? 2.302 -4.578 -1.035 1.00 89.75 291 GLY A CA 1
ATOM 2435 C C . GLY A 1 291 ? 1.976 -4.748 0.430 1.00 89.75 291 GLY A C 1
ATOM 2436 O O . GLY A 1 291 ? 2.351 -3.898 1.232 1.00 89.75 291 GLY A O 1
ATOM 2437 N N . PHE A 1 292 ? 1.323 -5.845 0.793 1.00 91.75 292 PHE A N 1
ATOM 2438 C CA . PHE A 1 292 ? 0.995 -6.133 2.182 1.00 91.75 292 PHE A CA 1
ATOM 2439 C C . PHE A 1 292 ? 1.596 -7.450 2.675 1.00 91.75 292 PHE A C 1
ATOM 2441 O O . PHE A 1 292 ? 1.185 -7.976 3.713 1.00 91.75 292 PHE A O 1
ATOM 2448 N N . ILE A 1 293 ? 2.584 -7.974 1.950 1.00 85.81 293 ILE A N 1
ATOM 2449 C CA . ILE A 1 293 ? 3.183 -9.274 2.230 1.00 85.81 293 ILE A CA 1
ATOM 2450 C C . ILE A 1 293 ? 3.805 -9.308 3.637 1.00 85.81 293 ILE A C 1
ATOM 2452 O O . ILE A 1 293 ? 3.585 -10.254 4.394 1.00 85.81 293 ILE A O 1
ATOM 2456 N N . GLU A 1 294 ? 4.464 -8.220 4.045 1.00 83.94 294 GLU A N 1
ATOM 2457 C CA . GLU A 1 294 ? 5.131 -8.070 5.347 1.00 83.94 294 GLU A CA 1
ATOM 2458 C C . GLU A 1 294 ? 4.167 -8.184 6.540 1.00 83.94 294 GLU A C 1
ATOM 2460 O O . GLU A 1 294 ? 4.568 -8.598 7.625 1.00 83.94 294 GLU A O 1
ATOM 2465 N N . PHE A 1 295 ? 2.874 -7.901 6.347 1.00 86.25 295 PHE A N 1
ATOM 2466 C CA . PHE A 1 295 ? 1.866 -7.997 7.410 1.00 86.25 295 PHE A CA 1
ATOM 2467 C C . PHE A 1 295 ? 1.255 -9.396 7.546 1.00 86.25 295 PHE A C 1
ATOM 2469 O O . PHE A 1 295 ? 0.486 -9.641 8.475 1.00 86.25 295 PHE A O 1
ATOM 2476 N N . GLY A 1 296 ? 1.530 -10.307 6.606 1.00 75.56 296 GLY A N 1
ATOM 2477 C CA . GLY A 1 296 ? 0.744 -11.526 6.429 1.00 75.56 296 GLY A CA 1
ATOM 2478 C C . GLY A 1 296 ? 1.533 -12.805 6.166 1.00 75.56 296 GLY A C 1
ATOM 2479 O O . GLY A 1 296 ? 0.901 -13.831 5.933 1.00 75.56 296 GLY A O 1
ATOM 2480 N N . GLN A 1 297 ? 2.865 -12.815 6.195 1.00 71.31 297 GLN A N 1
ATOM 2481 C CA . GLN A 1 297 ? 3.641 -14.026 5.867 1.00 71.31 297 GLN A CA 1
ATOM 2482 C C . GLN A 1 297 ? 3.709 -15.072 6.993 1.00 71.31 297 GLN A C 1
ATOM 2484 O O . GLN A 1 297 ? 3.806 -16.269 6.725 1.00 71.31 297 GLN A O 1
ATOM 2489 N N . PHE A 1 298 ? 3.602 -14.664 8.256 1.00 68.00 298 PHE A N 1
ATOM 2490 C CA . PHE A 1 298 ? 3.967 -15.524 9.386 1.00 68.00 298 PHE A CA 1
ATOM 2491 C C . PHE A 1 298 ? 2.980 -16.660 9.712 1.00 68.00 298 PHE A C 1
ATOM 2493 O O . PHE A 1 298 ? 3.359 -17.558 10.451 1.00 68.00 298 PHE A O 1
ATOM 2500 N N . TYR A 1 299 ? 1.761 -16.708 9.141 1.00 63.66 299 TYR A N 1
ATOM 2501 C CA . TYR A 1 299 ? 0.839 -17.836 9.421 1.00 63.66 299 TYR A CA 1
ATOM 2502 C C . TYR A 1 299 ? 0.985 -19.045 8.484 1.00 63.66 299 TYR A C 1
ATOM 2504 O O . TYR A 1 299 ? 0.262 -20.027 8.646 1.00 63.66 299 TYR A O 1
ATOM 2512 N N . ASN A 1 300 ? 1.882 -18.994 7.499 1.00 64.38 300 ASN A N 1
ATOM 2513 C CA . ASN A 1 300 ? 2.020 -20.093 6.541 1.00 64.38 300 ASN A CA 1
ATOM 2514 C C . ASN A 1 300 ? 2.780 -21.299 7.115 1.00 64.38 300 ASN A C 1
ATOM 2516 O O . ASN A 1 300 ? 2.719 -22.374 6.527 1.00 64.38 300 ASN A O 1
ATOM 2520 N N . ASN A 1 301 ? 3.466 -21.150 8.255 1.00 62.16 301 ASN A N 1
ATOM 2521 C CA . ASN A 1 301 ? 4.270 -22.216 8.842 1.00 62.16 301 ASN A CA 1
ATOM 2522 C C . ASN A 1 301 ? 3.749 -22.614 10.236 1.00 62.16 301 ASN A C 1
ATOM 2524 O O . ASN A 1 301 ? 3.819 -21.831 11.187 1.00 62.16 301 ASN A O 1
ATOM 2528 N N . ILE A 1 302 ? 3.196 -23.828 10.339 1.00 57.00 302 ILE A N 1
ATOM 2529 C CA . ILE A 1 302 ? 2.537 -24.370 11.545 1.00 57.00 302 ILE A CA 1
ATOM 2530 C C . ILE A 1 302 ? 3.543 -24.555 12.695 1.00 57.00 302 ILE A C 1
ATOM 2532 O O . ILE A 1 302 ? 3.181 -24.434 13.863 1.00 57.00 302 ILE A O 1
ATOM 2536 N N . GLU A 1 303 ? 4.824 -24.753 12.381 1.00 59.41 303 GLU A N 1
ATOM 2537 C CA . GLU A 1 303 ? 5.896 -24.949 13.366 1.00 59.41 303 GLU A CA 1
ATOM 2538 C C . GLU A 1 303 ? 6.267 -23.669 14.143 1.00 59.41 303 GLU A C 1
ATOM 2540 O O . GLU A 1 303 ? 6.959 -23.732 15.156 1.00 59.41 303 GLU A O 1
ATOM 2545 N N . GLN A 1 304 ? 5.769 -22.496 13.726 1.00 59.47 304 GLN A N 1
ATOM 2546 C CA . GLN A 1 304 ? 6.108 -21.195 14.321 1.00 59.47 304 GLN A CA 1
ATOM 2547 C C . GLN A 1 304 ? 5.026 -20.609 15.243 1.00 59.47 304 GLN A C 1
ATOM 2549 O O . GLN A 1 304 ? 5.093 -19.426 15.579 1.00 59.47 304 GLN A O 1
ATOM 2554 N N . LEU A 1 305 ? 4.051 -21.405 15.700 1.00 60.81 305 LEU A N 1
ATOM 2555 C CA . LEU A 1 305 ? 2.925 -20.935 16.530 1.00 60.81 305 LEU A CA 1
ATOM 2556 C C . LEU A 1 305 ? 3.349 -20.076 17.739 1.00 60.81 305 LEU A C 1
ATOM 2558 O O . LEU A 1 305 ? 2.680 -19.093 18.056 1.00 60.81 305 LEU A O 1
ATOM 2562 N N . ASN A 1 306 ? 4.482 -20.390 18.376 1.00 65.12 306 ASN A N 1
ATOM 2563 C CA . ASN A 1 306 ? 4.994 -19.630 19.526 1.00 65.12 306 ASN A CA 1
ATOM 2564 C C . ASN A 1 306 ? 5.549 -18.241 19.150 1.00 65.12 306 ASN A C 1
ATOM 2566 O O . ASN A 1 306 ?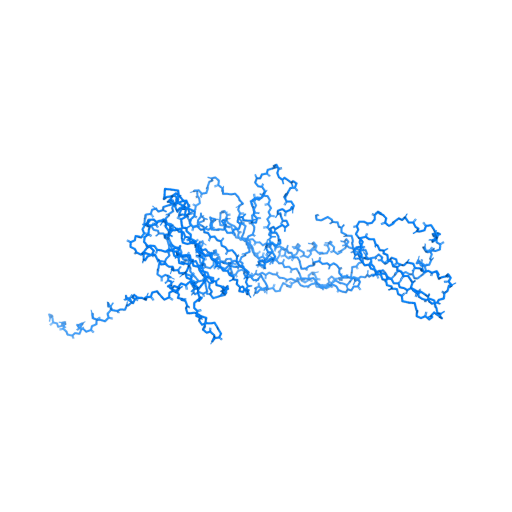 5.537 -17.333 19.978 1.00 65.12 306 ASN A O 1
ATOM 2570 N N . LEU A 1 307 ? 6.002 -18.051 17.907 1.00 72.25 307 LEU A N 1
ATOM 2571 C CA . LEU A 1 307 ? 6.525 -16.777 17.397 1.00 72.25 307 LEU A CA 1
ATOM 2572 C C . LEU A 1 307 ? 5.441 -15.910 16.747 1.00 72.25 307 LEU A C 1
ATOM 2574 O O . LEU A 1 307 ? 5.643 -14.710 16.566 1.00 72.25 307 LEU A O 1
ATOM 2578 N N . TRP A 1 308 ? 4.272 -16.477 16.433 1.00 73.62 308 TRP A N 1
ATOM 2579 C CA . TRP A 1 308 ? 3.193 -15.752 15.758 1.00 73.62 308 TRP A CA 1
ATOM 2580 C C . TRP A 1 308 ? 2.757 -14.499 16.502 1.00 73.62 308 TRP A C 1
ATOM 2582 O O . TRP A 1 308 ? 2.606 -13.464 15.868 1.00 73.62 308 TRP A O 1
ATOM 2592 N N . ARG A 1 309 ? 2.619 -14.556 17.832 1.00 76.44 309 ARG A N 1
ATOM 2593 C CA . ARG A 1 309 ? 2.248 -13.375 18.632 1.00 76.44 309 ARG A CA 1
ATOM 2594 C C . ARG A 1 309 ? 3.267 -12.243 18.496 1.00 76.44 309 ARG A C 1
ATOM 2596 O O . ARG A 1 309 ? 2.891 -11.076 18.488 1.00 76.44 309 ARG A O 1
ATOM 2603 N N . VAL A 1 310 ? 4.552 -12.581 18.375 1.00 79.94 310 VAL A N 1
ATOM 2604 C CA . VAL A 1 310 ? 5.632 -11.600 18.199 1.00 79.94 310 VAL A CA 1
ATOM 2605 C C . VAL A 1 310 ? 5.549 -10.968 16.811 1.00 79.94 310 VAL A C 1
ATOM 2607 O O . VAL A 1 310 ? 5.605 -9.744 16.695 1.00 79.94 310 VAL A O 1
ATOM 2610 N N . PHE A 1 311 ? 5.358 -11.779 15.767 1.00 81.31 311 PHE A N 1
ATOM 2611 C CA . PHE A 1 311 ? 5.202 -11.281 14.399 1.00 81.31 311 PHE A CA 1
ATOM 2612 C C . PHE A 1 311 ? 3.924 -10.464 14.211 1.00 81.31 311 PHE A C 1
ATOM 2614 O O . PHE A 1 311 ? 3.969 -9.402 13.598 1.00 81.31 311 PHE A O 1
ATOM 2621 N N . GLU A 1 312 ? 2.809 -10.900 14.794 1.00 82.25 312 GLU A N 1
ATOM 2622 C CA . GLU A 1 312 ? 1.545 -10.167 14.798 1.00 82.25 312 GLU A CA 1
ATOM 2623 C C . GLU A 1 312 ? 1.718 -8.806 15.462 1.00 82.25 312 GLU A C 1
ATOM 2625 O O . GLU A 1 312 ? 1.395 -7.784 14.860 1.00 82.25 312 GLU A O 1
ATOM 2630 N N . LYS A 1 313 ? 2.341 -8.763 16.646 1.00 83.44 313 LYS A N 1
ATOM 2631 C CA . LYS A 1 313 ? 2.619 -7.499 17.331 1.00 83.44 313 LYS A CA 1
ATOM 2632 C C . LYS A 1 313 ? 3.544 -6.589 16.526 1.00 83.44 313 LYS A C 1
ATOM 2634 O O . LYS A 1 313 ? 3.335 -5.378 16.492 1.00 83.44 313 LYS A O 1
ATOM 2639 N N . SER A 1 314 ? 4.557 -7.154 15.874 1.00 85.94 314 SER A N 1
ATOM 2640 C CA . SER A 1 314 ? 5.461 -6.407 14.997 1.00 85.94 314 SER A CA 1
ATOM 2641 C C . SER A 1 314 ? 4.713 -5.801 13.803 1.00 85.94 314 SER A C 1
ATOM 2643 O O . SER A 1 314 ? 4.826 -4.600 13.560 1.00 85.94 314 SER A O 1
ATOM 2645 N N . ALA A 1 315 ? 3.874 -6.590 13.127 1.00 87.81 315 ALA A N 1
ATOM 2646 C CA . ALA A 1 315 ? 3.048 -6.146 12.008 1.00 87.81 315 ALA A CA 1
ATOM 2647 C C . ALA A 1 315 ? 2.016 -5.086 12.431 1.00 87.81 315 ALA A C 1
ATOM 2649 O O . ALA A 1 315 ? 1.822 -4.097 11.724 1.00 87.81 315 ALA A O 1
ATOM 2650 N N . GLU A 1 316 ? 1.387 -5.244 13.599 1.00 88.62 316 GLU A N 1
ATOM 2651 C CA . GLU A 1 316 ? 0.503 -4.232 14.186 1.00 88.62 316 GLU A CA 1
ATOM 2652 C C . GLU A 1 316 ? 1.239 -2.918 14.445 1.00 88.62 316 GLU A C 1
ATOM 2654 O O . GLU A 1 316 ? 0.729 -1.855 14.095 1.00 88.62 316 GLU A O 1
ATOM 2659 N N . ASN A 1 317 ? 2.433 -2.975 15.042 1.00 87.69 317 ASN A N 1
ATOM 2660 C CA . ASN A 1 317 ? 3.237 -1.788 15.322 1.00 87.69 317 ASN A CA 1
ATOM 2661 C C . ASN A 1 317 ? 3.674 -1.100 14.021 1.00 87.69 317 ASN A C 1
ATOM 2663 O O . ASN A 1 317 ? 3.600 0.123 13.921 1.00 87.69 317 ASN A O 1
ATOM 2667 N N . LEU A 1 318 ? 4.069 -1.869 13.001 1.00 89.88 318 LEU A N 1
ATOM 2668 C CA . LEU A 1 318 ? 4.394 -1.337 11.677 1.00 89.88 318 LEU A CA 1
ATOM 2669 C C . LEU A 1 318 ? 3.178 -0.650 11.038 1.00 89.88 318 LEU A C 1
ATOM 2671 O O . LEU A 1 318 ? 3.291 0.471 10.546 1.00 89.88 318 LEU A O 1
ATOM 2675 N N . ALA A 1 319 ? 2.001 -1.276 11.096 1.00 91.75 319 ALA A N 1
ATOM 2676 C CA . ALA A 1 319 ? 0.765 -0.692 10.584 1.00 91.75 319 ALA A CA 1
ATOM 2677 C C . ALA A 1 319 ? 0.380 0.598 11.328 1.00 91.75 319 ALA A C 1
ATOM 2679 O O . ALA A 1 319 ? 0.013 1.593 10.699 1.00 91.75 319 ALA A O 1
ATOM 2680 N N . GLN A 1 320 ? 0.532 0.617 12.657 1.00 88.88 320 GLN A N 1
ATOM 2681 C CA . GLN A 1 320 ? 0.328 1.813 13.477 1.00 88.88 320 GLN A CA 1
ATOM 2682 C C . GLN A 1 320 ? 1.307 2.931 13.102 1.00 88.88 320 GLN A C 1
ATOM 2684 O O . GLN A 1 320 ? 0.882 4.078 12.957 1.00 88.88 320 GLN A O 1
ATOM 2689 N N . ASN A 1 321 ? 2.583 2.607 12.869 1.00 89.38 321 ASN A N 1
ATOM 2690 C CA . ASN A 1 321 ? 3.585 3.567 12.398 1.00 89.38 321 ASN A CA 1
ATOM 2691 C C . ASN A 1 321 ? 3.214 4.147 11.027 1.00 89.38 321 ASN A C 1
ATOM 2693 O O . ASN A 1 321 ? 3.381 5.343 10.801 1.00 89.38 321 ASN A O 1
ATOM 2697 N N . LEU A 1 322 ? 2.639 3.329 10.144 1.00 90.56 322 LEU A N 1
ATOM 2698 C CA . LEU A 1 322 ? 2.101 3.731 8.839 1.00 90.56 322 LEU A CA 1
ATOM 2699 C C . LEU A 1 322 ? 0.696 4.366 8.918 1.00 90.56 322 LEU A C 1
ATOM 2701 O O . LEU A 1 322 ? 0.099 4.673 7.887 1.00 90.56 322 LEU A O 1
ATOM 2705 N N . ASN A 1 323 ? 0.186 4.614 10.130 1.00 89.38 323 ASN A N 1
ATOM 2706 C CA . ASN A 1 323 ? -1.075 5.294 10.428 1.00 89.38 323 ASN A CA 1
ATOM 2707 C C . ASN A 1 323 ? -2.349 4.563 9.953 1.00 89.38 323 ASN A C 1
ATOM 2709 O O . ASN A 1 323 ? -3.338 5.196 9.576 1.00 89.38 323 ASN A O 1
ATOM 2713 N N . PHE A 1 324 ? -2.367 3.228 10.009 1.00 90.38 324 PHE A N 1
ATOM 2714 C CA . PHE A 1 324 ? -3.579 2.442 9.763 1.00 90.38 324 PHE A CA 1
ATOM 2715 C C . PHE A 1 324 ? -3.763 1.299 10.766 1.00 90.38 324 PHE A C 1
ATOM 2717 O O . PHE A 1 324 ? -2.838 0.884 11.462 1.00 90.38 324 PHE A O 1
ATOM 2724 N N . LYS A 1 325 ? -4.996 0.783 10.859 1.00 90.44 325 LYS A N 1
ATOM 2725 C CA . LYS A 1 325 ? -5.310 -0.376 11.700 1.00 90.44 325 LYS A CA 1
ATOM 2726 C C . LYS A 1 325 ? -5.273 -1.654 10.872 1.00 90.44 325 LYS A C 1
ATOM 2728 O O . LYS A 1 325 ? -6.011 -1.772 9.890 1.00 90.44 325 LYS A O 1
ATOM 2733 N N . LEU A 1 326 ? -4.424 -2.587 11.289 1.00 91.12 326 LEU A N 1
ATOM 2734 C CA . LEU A 1 326 ? -4.279 -3.898 10.675 1.00 91.12 326 LEU A CA 1
ATOM 2735 C C . LEU A 1 326 ? -5.399 -4.834 11.144 1.00 91.12 326 LEU A C 1
ATOM 2737 O O . LEU A 1 326 ? -5.691 -4.921 12.334 1.00 91.12 326 LEU A O 1
ATOM 2741 N N . PHE A 1 327 ? -6.000 -5.547 10.195 1.00 91.62 327 PHE A N 1
ATOM 2742 C CA . PHE A 1 327 ? -6.856 -6.693 10.470 1.00 91.62 327 PHE A CA 1
ATOM 2743 C C . PHE A 1 327 ? -6.416 -7.846 9.574 1.00 91.62 327 PHE A C 1
ATOM 2745 O O . PHE A 1 327 ? -6.287 -7.694 8.358 1.00 91.62 327 PHE A O 1
ATOM 2752 N N . LEU A 1 328 ? -6.227 -9.017 10.168 1.00 89.88 328 LEU A N 1
ATOM 2753 C CA . LEU A 1 328 ? -6.005 -10.262 9.450 1.00 89.88 328 LEU A CA 1
ATOM 2754 C C . LEU A 1 328 ? -6.549 -11.437 10.259 1.00 89.88 328 LEU A C 1
ATOM 2756 O O . LEU A 1 328 ? -6.810 -11.331 11.453 1.00 89.88 328 LEU A O 1
ATOM 2760 N N . ASN A 1 329 ? -6.750 -12.562 9.591 1.00 86.56 329 ASN A N 1
ATOM 2761 C CA . ASN A 1 329 ? -6.984 -13.848 10.234 1.00 86.56 329 ASN A CA 1
ATOM 2762 C C . ASN A 1 329 ? -6.174 -14.923 9.494 1.00 86.56 329 ASN A C 1
ATOM 2764 O O . ASN A 1 329 ? -5.398 -14.606 8.592 1.00 86.56 329 ASN A O 1
ATOM 2768 N N . LYS A 1 330 ? -6.342 -16.203 9.846 1.00 83.12 330 LYS A N 1
ATOM 2769 C CA . LYS A 1 330 ? -5.592 -17.309 9.222 1.00 83.12 330 LYS A CA 1
ATOM 2770 C C . LYS A 1 330 ? -5.714 -17.361 7.690 1.00 83.12 330 LYS A C 1
ATOM 2772 O O . LYS A 1 330 ? -4.791 -17.826 7.038 1.00 83.12 330 LYS A O 1
ATOM 2777 N N . THR A 1 331 ? -6.817 -16.883 7.118 1.00 87.25 331 THR A N 1
ATOM 2778 C CA . THR A 1 331 ? -7.146 -17.060 5.695 1.00 87.25 331 THR A CA 1
ATOM 2779 C C . THR A 1 331 ? -7.094 -15.770 4.881 1.00 87.25 331 THR A C 1
ATOM 2781 O O . THR A 1 331 ? -6.750 -15.797 3.700 1.00 87.25 331 THR A O 1
ATOM 2784 N N . TYR A 1 332 ? -7.391 -14.632 5.501 1.00 91.06 332 TYR A N 1
ATOM 2785 C CA . TYR A 1 332 ? -7.619 -13.359 4.834 1.00 91.06 332 TYR A CA 1
ATOM 2786 C C . TYR A 1 332 ? -6.822 -12.219 5.459 1.00 91.06 332 TYR A C 1
ATOM 2788 O O . TYR A 1 332 ? -6.667 -12.120 6.679 1.00 91.06 332 TYR A O 1
ATOM 2796 N N . LEU A 1 333 ? -6.375 -11.327 4.584 1.00 92.06 333 LEU A N 1
ATOM 2797 C CA . LEU A 1 333 ? -5.836 -10.018 4.908 1.00 92.06 333 LEU A CA 1
ATOM 2798 C C . LEU A 1 333 ? -6.893 -8.965 4.563 1.00 92.06 333 LEU A C 1
ATOM 2800 O O . LEU A 1 333 ? -7.586 -9.085 3.550 1.00 92.06 333 LEU A O 1
ATOM 2804 N N . TYR A 1 334 ? -7.002 -7.933 5.396 1.00 94.50 334 TYR A N 1
ATOM 2805 C CA . TYR A 1 334 ? -7.908 -6.815 5.175 1.00 94.50 334 TYR A CA 1
ATOM 2806 C C . TYR A 1 334 ? -7.094 -5.540 4.947 1.00 94.50 334 TYR A C 1
ATOM 2808 O O . TYR A 1 334 ? -6.439 -5.030 5.856 1.00 94.50 334 TYR A O 1
ATOM 2816 N N . ILE A 1 335 ? -7.169 -5.008 3.731 1.00 95.19 335 ILE A N 1
ATOM 2817 C CA . ILE A 1 335 ? -6.447 -3.811 3.290 1.00 95.19 335 ILE A CA 1
ATOM 2818 C C . ILE A 1 335 ? -7.376 -2.594 3.384 1.00 95.19 335 ILE A C 1
ATOM 2820 O O . ILE A 1 335 ? -8.460 -2.644 2.807 1.00 95.19 335 ILE A O 1
ATOM 2824 N N . PRO A 1 336 ? -7.010 -1.500 4.075 1.00 94.81 336 PRO A N 1
ATOM 2825 C CA . PRO A 1 336 ? -7.879 -0.327 4.191 1.00 94.81 336 PRO A CA 1
ATOM 2826 C C . PRO A 1 336 ? -8.268 0.250 2.825 1.00 94.81 336 PRO A C 1
ATOM 2828 O O . PRO A 1 336 ? -7.399 0.494 1.989 1.00 94.81 336 PRO A O 1
ATOM 2831 N N . CYS A 1 337 ? -9.552 0.556 2.610 1.00 94.00 337 CYS A N 1
ATOM 2832 C CA . CYS A 1 337 ? -10.034 1.140 1.346 1.00 94.00 337 CYS A CA 1
ATOM 2833 C C . CYS A 1 337 ? -9.421 2.516 1.032 1.00 94.00 337 CYS A C 1
ATOM 2835 O O . CYS A 1 337 ? -9.507 2.991 -0.096 1.00 94.00 337 CYS A O 1
ATOM 2837 N N . GLN A 1 338 ? -8.797 3.155 2.025 1.00 92.75 338 GLN A N 1
ATOM 2838 C CA . GLN A 1 338 ? -8.086 4.427 1.916 1.00 92.75 338 GLN A CA 1
ATOM 2839 C C . GLN A 1 338 ? -6.681 4.318 1.296 1.00 92.75 338 GLN A C 1
ATOM 2841 O O . GLN A 1 338 ? -5.990 5.336 1.180 1.00 92.75 338 GLN A O 1
ATOM 2846 N N . TYR A 1 339 ? -6.253 3.118 0.896 1.00 94.38 339 TYR A N 1
ATOM 2847 C CA . TYR A 1 339 ? -5.013 2.910 0.154 1.00 94.38 339 TYR A CA 1
ATOM 2848 C C . TYR A 1 339 ? -5.043 3.669 -1.182 1.00 94.38 339 TYR A C 1
ATOM 2850 O O . TYR A 1 339 ? -5.915 3.469 -2.032 1.00 94.38 339 TYR A O 1
ATOM 2858 N N . ASN A 1 340 ? -4.104 4.599 -1.349 1.00 92.06 340 ASN A N 1
ATOM 2859 C CA . ASN A 1 340 ? -4.135 5.606 -2.409 1.00 92.06 340 ASN A CA 1
ATOM 2860 C C . ASN A 1 340 ? -4.014 5.023 -3.834 1.00 92.06 340 ASN A C 1
ATOM 2862 O O . ASN A 1 340 ? -4.536 5.639 -4.765 1.00 92.06 340 ASN A O 1
ATOM 2866 N N . LEU A 1 341 ? -3.387 3.855 -4.023 1.00 94.00 341 LEU A N 1
ATOM 2867 C CA . LEU A 1 341 ? -3.246 3.201 -5.329 1.00 94.00 341 LEU A CA 1
ATOM 2868 C C . LEU A 1 341 ? -4.587 2.716 -5.900 1.00 94.00 341 LEU A C 1
ATOM 2870 O O . LEU A 1 341 ? -4.710 2.604 -7.118 1.00 94.00 341 LEU A O 1
ATOM 2874 N N . PHE A 1 342 ? -5.628 2.514 -5.080 1.00 93.38 342 PHE A N 1
ATOM 2875 C CA . PHE A 1 342 ? -6.926 2.038 -5.580 1.00 93.38 342 PHE A CA 1
ATOM 2876 C C . PHE A 1 342 ? -7.536 2.919 -6.674 1.00 93.38 342 PHE A C 1
ATOM 2878 O O . PHE A 1 342 ? -8.211 2.393 -7.553 1.00 93.38 342 PHE A O 1
ATOM 2885 N N . LYS A 1 343 ? -7.253 4.228 -6.694 1.00 90.00 343 LYS A N 1
ATOM 2886 C CA . LYS A 1 343 ? -7.735 5.138 -7.753 1.00 90.00 343 LYS A CA 1
ATOM 2887 C C . LYS A 1 343 ? -7.113 4.889 -9.133 1.00 90.00 343 LYS A C 1
ATOM 2889 O O . LYS A 1 343 ? -7.605 5.411 -10.127 1.00 90.00 343 LYS A O 1
ATOM 2894 N N . GLN A 1 344 ? -6.014 4.137 -9.182 1.00 93.38 344 GLN A N 1
ATOM 2895 C CA . GLN A 1 344 ? -5.243 3.840 -10.392 1.00 93.38 344 GLN A CA 1
ATOM 2896 C C . GLN A 1 344 ? -5.223 2.342 -10.735 1.00 93.38 344 GLN A C 1
ATOM 2898 O O . GLN A 1 344 ? -4.596 1.938 -11.719 1.00 93.38 344 GLN A O 1
ATOM 2903 N N . LEU A 1 345 ? -5.941 1.515 -9.972 1.00 93.31 345 LEU A N 1
ATOM 2904 C CA . LEU A 1 345 ? -6.208 0.128 -10.346 1.00 93.31 345 LEU A CA 1
ATOM 2905 C C . LEU A 1 345 ? -7.350 0.042 -11.375 1.00 93.31 345 LEU A C 1
ATOM 2907 O O . LEU A 1 345 ? -8.134 0.986 -11.509 1.00 93.31 345 LEU A O 1
ATOM 2911 N N . PRO A 1 346 ? -7.458 -1.069 -12.126 1.00 90.69 346 PRO A N 1
ATOM 2912 C CA . PRO A 1 346 ? -8.612 -1.312 -12.985 1.00 90.69 346 PRO A CA 1
ATOM 2913 C C . PRO A 1 346 ? -9.930 -1.247 -12.199 1.00 90.69 346 PRO A C 1
ATOM 2915 O O . PRO A 1 346 ? -10.069 -1.860 -11.140 1.00 90.69 346 PRO A O 1
ATOM 2918 N N . ASN A 1 347 ? -10.918 -0.523 -12.730 1.00 85.06 347 ASN A N 1
ATOM 2919 C CA . ASN A 1 347 ? -12.243 -0.430 -12.119 1.00 85.06 347 ASN A CA 1
ATOM 2920 C C . ASN A 1 347 ? -13.112 -1.625 -12.553 1.00 85.06 347 ASN A C 1
ATOM 2922 O O . ASN A 1 347 ? -13.752 -1.587 -13.609 1.00 85.06 347 ASN A O 1
ATOM 2926 N N . LEU A 1 348 ? -13.124 -2.690 -11.744 1.00 83.31 348 LEU A N 1
ATOM 2927 C CA . LEU A 1 348 ? -13.893 -3.911 -12.010 1.00 83.31 348 LEU A CA 1
ATOM 2928 C C . LEU A 1 348 ? -15.385 -3.591 -12.144 1.00 83.31 348 LEU A C 1
ATOM 2930 O O . LEU A 1 348 ? -15.975 -2.988 -11.247 1.00 83.31 348 LEU A O 1
ATOM 2934 N N . ASN A 1 349 ? -15.986 -3.976 -13.274 1.00 78.81 349 ASN A N 1
ATOM 2935 C CA . ASN A 1 349 ? -17.394 -3.720 -13.612 1.00 78.81 349 ASN A CA 1
ATOM 2936 C C . ASN A 1 349 ? -17.840 -2.257 -13.427 1.00 78.81 349 ASN A C 1
ATOM 2938 O O . ASN A 1 349 ? -19.021 -1.989 -13.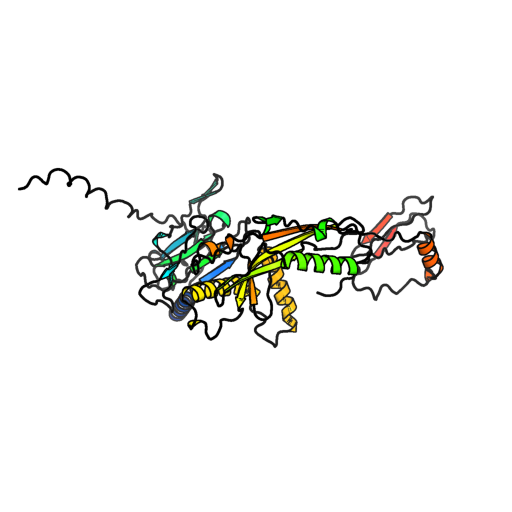232 1.00 78.81 349 ASN A O 1
ATOM 2942 N N . LYS A 1 350 ? -16.902 -1.302 -13.480 1.00 81.38 350 LYS A N 1
ATOM 2943 C CA . LYS A 1 350 ? -17.111 0.117 -13.153 1.00 81.38 350 LYS A CA 1
ATOM 2944 C C . LYS A 1 350 ? -17.552 0.407 -11.705 1.00 81.38 350 LYS A C 1
ATOM 2946 O O . LYS A 1 350 ? -17.796 1.573 -11.394 1.00 81.38 350 LYS A O 1
ATOM 2951 N N . THR A 1 351 ? -17.607 -0.589 -10.822 1.00 81.75 351 THR A N 1
ATOM 2952 C CA . THR A 1 351 ? -18.129 -0.471 -9.449 1.00 81.75 351 THR A CA 1
ATOM 2953 C C . THR A 1 351 ? -17.074 -0.650 -8.360 1.00 81.75 351 THR A C 1
ATOM 2955 O O . THR A 1 351 ? -17.317 -0.268 -7.215 1.00 81.75 351 THR A O 1
ATOM 2958 N N . PHE A 1 352 ? -15.889 -1.176 -8.677 1.00 84.88 352 PHE A N 1
ATOM 2959 C CA . PHE A 1 352 ? -14.788 -1.284 -7.721 1.00 84.88 352 PHE A CA 1
ATOM 2960 C C . PHE A 1 352 ? -14.163 0.091 -7.451 1.00 84.88 352 PHE A C 1
ATOM 2962 O O . PHE A 1 352 ? -13.148 0.475 -8.031 1.00 84.88 352 PHE A O 1
ATOM 2969 N N . GLN A 1 353 ? -14.783 0.842 -6.537 1.00 84.69 353 GLN A N 1
ATOM 2970 C CA . GLN A 1 353 ? -14.335 2.168 -6.105 1.00 84.69 353 GLN A CA 1
ATOM 2971 C C . GLN A 1 353 ? -14.208 2.253 -4.574 1.00 84.69 353 GLN A C 1
ATOM 2973 O O . GLN A 1 353 ? -14.952 2.995 -3.928 1.00 84.69 353 GLN A O 1
ATOM 2978 N N . PRO A 1 354 ? -13.245 1.530 -3.967 1.00 85.44 354 PRO A N 1
ATOM 2979 C CA . PRO A 1 354 ? -13.099 1.452 -2.511 1.00 85.44 354 PRO A CA 1
ATOM 2980 C C . PRO A 1 354 ? -12.953 2.826 -1.843 1.00 85.44 354 PRO A C 1
ATOM 2982 O O . PRO A 1 354 ? -13.514 3.075 -0.780 1.00 85.44 354 PRO A O 1
ATOM 2985 N N . LEU A 1 355 ? -12.250 3.753 -2.501 1.00 83.88 355 LEU A N 1
ATOM 2986 C CA . LEU A 1 355 ? -12.010 5.105 -1.992 1.00 83.88 355 LEU A CA 1
ATOM 2987 C C . LEU A 1 355 ? -13.284 5.952 -1.862 1.00 83.88 355 LEU A C 1
ATOM 2989 O O . LEU A 1 355 ? -13.259 6.945 -1.134 1.00 83.88 355 LEU A O 1
ATOM 2993 N N . ASN A 1 356 ? -14.373 5.604 -2.553 1.00 83.50 356 ASN A N 1
ATOM 2994 C CA . ASN A 1 356 ? -15.633 6.355 -2.528 1.00 83.50 356 ASN A CA 1
ATOM 2995 C C . ASN A 1 356 ? -16.580 5.903 -1.410 1.00 83.50 356 ASN A C 1
ATOM 2997 O O . ASN A 1 356 ? -17.601 6.547 -1.185 1.00 83.50 356 ASN A O 1
ATOM 3001 N N . ILE A 1 357 ? -16.235 4.838 -0.689 1.00 85.38 357 ILE A N 1
ATOM 3002 C CA . ILE A 1 357 ? -17.069 4.287 0.374 1.00 85.38 357 ILE A CA 1
ATOM 3003 C C . ILE A 1 357 ? -16.837 5.068 1.671 1.00 85.38 357 ILE A C 1
ATOM 3005 O O . ILE A 1 357 ? -15.699 5.262 2.108 1.00 85.38 357 ILE A O 1
ATOM 3009 N N . TYR A 1 358 ? -17.929 5.530 2.281 1.00 84.56 358 TYR A N 1
ATOM 3010 C CA . TYR A 1 358 ? -17.897 6.242 3.555 1.00 84.56 358 TYR A CA 1
ATOM 3011 C C . TYR A 1 358 ? -17.602 5.285 4.710 1.00 84.56 358 TYR A C 1
ATOM 3013 O O . TYR A 1 358 ? -18.139 4.180 4.778 1.00 84.56 358 TYR A O 1
ATOM 3021 N N . ASN A 1 359 ? -16.770 5.735 5.648 1.00 90.56 359 ASN A N 1
ATOM 3022 C CA . ASN A 1 359 ? -16.622 5.074 6.936 1.00 90.56 359 ASN A CA 1
ATOM 3023 C C . ASN A 1 359 ? -17.689 5.607 7.889 1.00 90.56 359 ASN A C 1
ATOM 3025 O O . ASN A 1 359 ? -18.114 6.757 7.784 1.00 90.56 359 ASN A O 1
ATOM 3029 N N . LEU A 1 360 ? -18.089 4.794 8.852 1.00 91.19 360 LEU A N 1
ATOM 3030 C CA . LEU A 1 360 ? -19.132 5.129 9.809 1.00 91.19 360 LEU A CA 1
ATOM 3031 C C . LEU A 1 360 ? -18.525 5.285 11.200 1.00 91.19 360 LEU A C 1
ATOM 3033 O O . LEU A 1 360 ? -17.580 4.574 11.550 1.00 91.19 360 LEU A O 1
ATOM 3037 N N . TYR A 1 361 ? -19.071 6.186 12.012 1.00 91.88 361 TYR A N 1
ATOM 3038 C CA . TYR A 1 361 ? -18.697 6.276 13.421 1.00 91.88 361 TYR A CA 1
ATOM 3039 C C . TYR A 1 361 ? -19.850 6.669 14.333 1.00 91.88 361 TYR A C 1
ATOM 30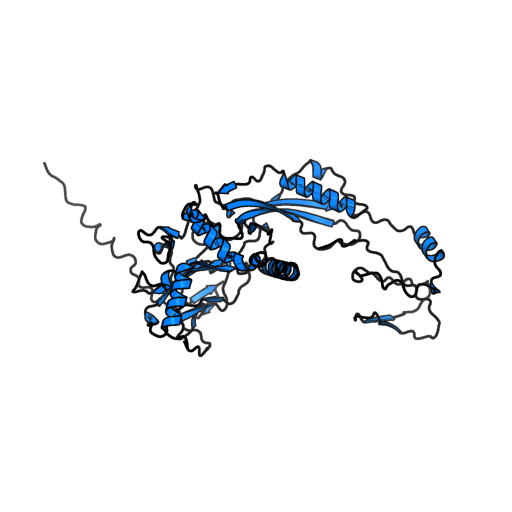41 O O . TYR A 1 361 ? -20.802 7.331 13.920 1.00 91.88 361 TYR A O 1
ATOM 3049 N N . ILE A 1 362 ? -19.716 6.293 15.603 1.00 89.69 362 ILE A N 1
ATOM 3050 C CA . ILE A 1 362 ? -20.585 6.709 16.704 1.00 89.69 362 ILE A CA 1
ATOM 3051 C C . ILE A 1 362 ? -19.705 7.101 17.884 1.00 89.69 362 ILE A C 1
ATOM 3053 O O . ILE A 1 362 ? -18.678 6.475 18.142 1.00 89.69 362 ILE A O 1
ATOM 3057 N N . ILE A 1 363 ? -20.109 8.149 18.597 1.00 87.94 363 ILE A N 1
ATOM 3058 C CA . ILE A 1 363 ? -19.462 8.604 19.828 1.00 87.94 363 ILE A CA 1
ATOM 3059 C C . ILE A 1 363 ? -20.419 8.358 20.986 1.00 87.94 363 ILE A C 1
ATOM 3061 O O . ILE A 1 363 ? -21.591 8.726 20.900 1.00 87.94 363 ILE A O 1
ATOM 3065 N N . ILE A 1 364 ? -19.910 7.741 22.049 1.00 85.00 364 ILE A N 1
ATOM 3066 C CA . ILE A 1 364 ? -20.686 7.324 23.219 1.00 85.00 364 ILE A CA 1
ATOM 3067 C C . ILE A 1 364 ? -19.925 7.728 24.474 1.00 85.00 364 ILE A C 1
ATOM 3069 O O . ILE A 1 364 ? -18.708 7.556 24.532 1.00 85.00 364 ILE A O 1
ATOM 3073 N N . THR A 1 365 ? -20.632 8.269 25.464 1.00 84.81 365 THR A N 1
ATOM 3074 C CA . THR A 1 365 ? -20.037 8.825 26.682 1.00 84.81 365 THR A CA 1
ATOM 3075 C C . THR A 1 365 ? -20.522 8.061 27.903 1.00 84.81 365 THR A C 1
ATOM 3077 O O . THR A 1 365 ? -21.593 8.305 28.452 1.00 84.81 365 THR A O 1
ATOM 3080 N N . TYR A 1 366 ? -19.687 7.152 28.380 1.00 80.44 366 TYR A N 1
ATOM 3081 C CA . TYR A 1 366 ? -19.998 6.318 29.525 1.00 80.44 366 TYR A CA 1
ATOM 3082 C C . TYR A 1 366 ? -19.727 7.024 30.841 1.00 80.44 366 TYR A C 1
ATOM 3084 O O . TYR A 1 366 ? -18.604 7.443 31.097 1.00 80.44 366 TYR A O 1
ATOM 3092 N N . ASN A 1 367 ? -20.723 7.071 31.718 1.00 79.69 367 ASN A N 1
ATOM 3093 C CA . ASN A 1 367 ? -20.583 7.580 33.075 1.00 79.69 367 ASN A CA 1
ATOM 3094 C C . ASN A 1 367 ? -20.235 6.427 34.017 1.00 79.69 367 ASN A C 1
ATOM 3096 O O . ASN A 1 367 ? -21.111 5.690 34.470 1.00 79.69 367 ASN A O 1
ATOM 3100 N N . ILE A 1 368 ? -18.951 6.258 34.323 1.00 75.12 368 ILE A N 1
ATOM 3101 C CA . ILE A 1 368 ? -18.504 5.204 35.236 1.00 75.12 368 ILE A CA 1
ATOM 3102 C C . ILE A 1 368 ? -18.859 5.600 36.672 1.00 75.12 368 ILE A C 1
ATOM 3104 O O . ILE A 1 368 ? -18.274 6.523 37.241 1.00 75.12 368 ILE A O 1
ATOM 3108 N N . LYS A 1 369 ? -19.822 4.890 37.264 1.00 68.56 369 LYS A N 1
ATOM 3109 C CA . LYS A 1 369 ? -20.138 4.965 38.688 1.00 68.56 369 LYS A CA 1
ATOM 3110 C C . LYS A 1 369 ? -19.053 4.217 39.444 1.00 68.56 369 LYS A C 1
ATOM 3112 O O . LYS A 1 369 ? -19.048 2.991 39.492 1.00 68.56 369 LYS A O 1
ATOM 3117 N N . CYS A 1 370 ? -18.140 4.961 40.048 1.00 60.16 370 CYS A N 1
ATOM 3118 C CA . CYS A 1 370 ? -17.266 4.378 41.046 1.00 60.16 370 CYS A CA 1
ATOM 3119 C C . CYS A 1 370 ? -18.021 4.276 42.360 1.00 60.16 370 CYS A C 1
ATOM 3121 O O . CYS A 1 370 ? -18.563 5.272 42.841 1.00 60.16 370 CYS A O 1
ATOM 3123 N N . ASN A 1 371 ? -18.038 3.079 42.943 1.00 53.94 371 ASN A N 1
ATOM 3124 C CA . ASN A 1 371 ? -18.430 2.936 44.333 1.00 53.94 371 ASN A CA 1
ATOM 3125 C C . ASN A 1 371 ? -17.481 3.822 45.145 1.00 53.94 371 ASN A C 1
ATOM 3127 O O . ASN A 1 371 ? -16.271 3.584 45.170 1.00 53.94 371 ASN A O 1
ATOM 3131 N N . GLN A 1 372 ? -18.019 4.865 45.776 1.00 45.31 372 GLN A N 1
ATOM 3132 C CA . GLN A 1 372 ? -17.338 5.453 46.915 1.00 45.31 372 GLN A CA 1
ATOM 3133 C C . GLN A 1 372 ? -17.252 4.325 47.934 1.00 45.31 372 GLN A C 1
ATOM 3135 O O . GLN A 1 372 ? -18.277 3.828 48.394 1.00 45.31 372 GLN A O 1
ATOM 3140 N N . LEU A 1 373 ? -16.039 3.843 48.195 1.00 43.97 373 LEU A N 1
ATOM 3141 C CA . LEU A 1 373 ? -15.821 2.978 49.340 1.00 43.97 373 LEU A CA 1
ATOM 3142 C C . LEU A 1 373 ? -16.328 3.755 50.557 1.00 43.97 373 LEU A C 1
ATOM 3144 O O . LEU A 1 373 ? -15.830 4.850 50.823 1.00 43.97 373 LEU A O 1
ATOM 3148 N N . ASP A 1 374 ? -17.337 3.222 51.241 1.00 43.59 374 ASP A N 1
ATOM 3149 C CA . ASP A 1 374 ? -17.836 3.826 52.467 1.00 43.59 374 ASP A CA 1
ATOM 3150 C C . ASP A 1 374 ? -16.661 3.913 53.450 1.00 43.59 374 ASP A C 1
ATOM 3152 O O . ASP A 1 374 ? -15.938 2.931 53.665 1.00 43.59 374 ASP A O 1
ATOM 3156 N N . ASN A 1 375 ? -16.430 5.096 54.021 1.00 44.28 375 ASN A N 1
ATOM 3157 C CA . ASN A 1 375 ? -15.368 5.303 55.003 1.00 44.28 375 ASN A CA 1
ATOM 3158 C C . ASN A 1 375 ? -15.493 4.294 56.154 1.00 44.28 375 ASN A C 1
ATOM 3160 O O . ASN A 1 375 ? -14.481 3.847 56.691 1.00 44.28 375 ASN A O 1
ATOM 3164 N N . ILE A 1 376 ? -16.720 3.873 56.476 1.00 43.44 376 ILE A N 1
ATOM 3165 C CA . ILE A 1 376 ? -17.007 2.866 57.496 1.00 43.44 376 ILE A CA 1
ATOM 3166 C C . ILE A 1 376 ? -16.581 1.468 57.032 1.00 43.44 376 ILE A C 1
ATOM 3168 O O . ILE A 1 376 ? -15.977 0.735 57.809 1.00 43.44 376 ILE A O 1
ATOM 3172 N N . GLU A 1 377 ? -16.808 1.098 55.770 1.00 40.72 377 GLU A N 1
ATOM 3173 C CA . GLU A 1 377 ? -16.402 -0.203 55.217 1.00 40.72 377 GLU A CA 1
ATOM 3174 C C . GLU A 1 377 ? -14.872 -0.306 55.061 1.00 40.72 377 GLU A C 1
ATOM 3176 O O . GLU A 1 377 ? -14.283 -1.361 55.312 1.00 40.72 377 GLU A O 1
ATOM 3181 N N . ILE A 1 378 ? -14.206 0.809 54.729 1.00 42.00 378 ILE A N 1
ATOM 3182 C CA . ILE A 1 378 ? -12.740 0.931 54.746 1.00 42.00 378 ILE A CA 1
ATOM 3183 C C . ILE A 1 378 ? -12.213 0.738 56.168 1.00 42.00 378 ILE A C 1
ATOM 3185 O O . ILE A 1 378 ? -11.330 -0.092 56.381 1.00 42.00 378 ILE A O 1
ATOM 3189 N N . MET A 1 379 ? -12.774 1.454 57.146 1.00 38.06 379 MET A N 1
ATOM 3190 C CA . MET A 1 379 ? -12.392 1.330 58.555 1.00 38.06 379 MET A CA 1
ATOM 3191 C C . MET A 1 379 ? -12.632 -0.088 59.081 1.00 38.06 379 MET A C 1
ATOM 3193 O O . MET A 1 379 ? -11.764 -0.651 59.742 1.00 38.06 379 MET A O 1
ATOM 3197 N N . HIS A 1 380 ? -13.749 -0.721 58.721 1.00 40.34 380 HIS A N 1
ATOM 3198 C CA . HIS A 1 380 ? -14.050 -2.092 59.124 1.00 40.34 380 HIS A CA 1
ATOM 3199 C C . HIS A 1 380 ? -13.084 -3.116 58.522 1.00 40.34 380 HIS A C 1
ATOM 3201 O O . HIS A 1 380 ? -12.715 -4.066 59.209 1.00 40.34 380 HIS A O 1
ATOM 3207 N N . ARG A 1 381 ? -12.654 -2.941 57.264 1.00 36.97 381 ARG A N 1
ATOM 3208 C CA . ARG A 1 381 ? -11.656 -3.817 56.622 1.00 36.97 381 ARG A CA 1
ATOM 3209 C C . ARG A 1 381 ? -10.248 -3.610 57.186 1.00 36.97 381 ARG A C 1
ATOM 3211 O O . ARG A 1 381 ? -9.524 -4.592 57.318 1.00 36.97 381 ARG A O 1
ATOM 3218 N N . ILE A 1 382 ? -9.894 -2.376 57.556 1.00 39.19 382 ILE A N 1
ATOM 3219 C CA . ILE A 1 382 ? -8.635 -2.026 58.239 1.00 39.19 382 ILE A CA 1
ATOM 3220 C C . ILE A 1 382 ? -8.593 -2.624 59.650 1.00 39.19 382 ILE A C 1
ATOM 3222 O O . ILE A 1 382 ? -7.573 -3.167 60.054 1.00 39.19 382 ILE A O 1
ATOM 3226 N N . LEU A 1 383 ? -9.706 -2.582 60.384 1.00 41.53 383 LEU A N 1
ATOM 3227 C CA . LEU A 1 383 ? -9.804 -3.148 61.733 1.00 41.53 383 LEU A CA 1
ATOM 3228 C C . LEU A 1 383 ? -9.852 -4.685 61.742 1.00 41.53 383 LEU A C 1
ATOM 3230 O O . LEU A 1 383 ? -9.509 -5.298 62.749 1.00 41.53 383 LEU A O 1
ATOM 3234 N N . LYS A 1 384 ? -10.264 -5.327 60.638 1.00 35.66 384 LYS A N 1
ATOM 3235 C CA . LYS A 1 384 ? -10.360 -6.797 60.542 1.00 35.66 384 LYS A CA 1
ATOM 3236 C C . LYS A 1 384 ? -9.023 -7.497 60.290 1.00 35.66 384 LYS A C 1
ATOM 3238 O O . LYS A 1 384 ? -8.946 -8.707 60.486 1.00 35.66 384 LYS A O 1
ATOM 3243 N N . TYR A 1 385 ? -7.998 -6.773 59.844 1.00 37.94 385 TYR A N 1
ATOM 3244 C CA . TYR A 1 385 ? -6.681 -7.332 59.557 1.00 37.94 385 TYR A CA 1
ATOM 3245 C C . TYR A 1 385 ? -5.610 -6.617 60.369 1.00 37.94 385 TYR A C 1
ATOM 3247 O O . TYR A 1 385 ? -5.445 -5.406 60.286 1.00 37.94 385 TYR A O 1
ATOM 3255 N N . ASP A 1 386 ? -4.854 -7.397 61.136 1.00 38.81 386 ASP A N 1
ATOM 3256 C CA . ASP A 1 386 ? -3.693 -6.927 61.880 1.00 38.81 386 ASP A CA 1
ATOM 3257 C C . ASP A 1 386 ? -2.639 -6.381 60.898 1.00 38.81 386 ASP A C 1
ATOM 3259 O O . ASP A 1 386 ? -1.955 -7.130 60.195 1.00 38.81 386 ASP A O 1
ATOM 3263 N N . ILE A 1 387 ? -2.550 -5.051 60.810 1.00 39.47 387 ILE A N 1
ATOM 3264 C CA . ILE A 1 387 ? -1.730 -4.295 59.846 1.00 39.47 387 ILE A CA 1
ATOM 3265 C C . ILE A 1 387 ? -0.239 -4.649 59.988 1.00 39.47 387 ILE A C 1
ATOM 3267 O O . ILE A 1 387 ? 0.522 -4.583 59.021 1.00 39.47 387 ILE A O 1
ATOM 3271 N N . SER A 1 388 ? 0.176 -5.113 61.170 1.00 38.69 388 SER A N 1
ATOM 3272 C CA . SER A 1 388 ? 1.533 -5.597 61.442 1.00 38.69 388 SER A CA 1
ATOM 3273 C C . SER A 1 388 ? 1.898 -6.870 60.657 1.00 38.69 388 SER A C 1
ATOM 3275 O O . SER A 1 388 ? 3.073 -7.097 60.358 1.00 38.69 388 SER A O 1
ATOM 3277 N N . LYS A 1 389 ? 0.897 -7.664 60.247 1.00 36.06 389 LYS A N 1
ATOM 3278 C CA . LYS A 1 389 ? 1.044 -8.875 59.420 1.00 36.06 389 LYS A CA 1
ATOM 3279 C C . LYS A 1 389 ? 0.850 -8.616 57.926 1.00 36.06 389 LYS A C 1
ATOM 3281 O O . LYS A 1 389 ? 0.972 -9.536 57.127 1.00 36.06 389 LYS A O 1
ATOM 3286 N N . MET A 1 390 ? 0.624 -7.366 57.517 1.00 38.94 390 MET A N 1
ATOM 3287 C CA . MET A 1 390 ? 0.470 -6.960 56.113 1.00 38.94 390 MET A CA 1
ATOM 3288 C C . MET A 1 390 ? 1.818 -6.826 55.373 1.00 38.94 390 MET A C 1
ATOM 3290 O O . MET A 1 390 ? 1.929 -6.146 54.354 1.00 38.94 390 MET A O 1
ATOM 3294 N N . LYS A 1 391 ? 2.870 -7.485 55.871 1.00 35.47 391 LYS A N 1
ATOM 3295 C CA . LYS A 1 391 ? 4.065 -7.797 55.090 1.00 35.47 391 LYS A CA 1
ATOM 3296 C C . LYS A 1 391 ? 3.783 -9.106 54.362 1.00 35.47 391 LYS A C 1
ATOM 3298 O O . LYS A 1 391 ? 3.589 -10.121 55.010 1.00 35.47 391 LYS A O 1
ATOM 3303 N N . ILE A 1 392 ? 3.879 -9.075 53.033 1.00 35.22 392 ILE A N 1
ATOM 3304 C CA . ILE A 1 392 ? 3.901 -10.256 52.152 1.00 35.22 392 ILE A CA 1
ATOM 3305 C C . ILE A 1 392 ? 2.496 -10.776 51.800 1.00 35.22 392 ILE A C 1
ATOM 3307 O O . ILE A 1 392 ? 2.054 -11.803 52.279 1.00 35.22 392 ILE A O 1
ATOM 3311 N N . ASN A 1 393 ? 1.803 -10.050 50.919 1.00 30.75 393 ASN A N 1
ATOM 3312 C CA . ASN A 1 393 ? 0.933 -10.634 49.879 1.00 30.75 393 ASN A CA 1
ATOM 3313 C C . ASN A 1 393 ? 0.813 -9.687 48.662 1.00 30.75 393 ASN A C 1
ATOM 3315 O O . ASN A 1 393 ? -0.193 -9.626 47.966 1.00 30.75 393 ASN A O 1
ATOM 3319 N N . LEU A 1 394 ? 1.876 -8.917 48.394 1.00 37.56 394 LEU A N 1
ATOM 3320 C CA . LEU A 1 394 ? 2.049 -8.149 47.150 1.00 37.56 394 LEU A CA 1
ATOM 3321 C C . LEU A 1 394 ? 2.733 -8.977 46.044 1.00 37.56 394 LEU A C 1
ATOM 3323 O O . LEU A 1 394 ? 2.883 -8.502 44.917 1.00 37.56 394 LEU A O 1
ATOM 3327 N N . LEU A 1 395 ? 3.173 -10.201 46.364 1.00 33.00 395 LEU A N 1
ATOM 3328 C CA . LEU A 1 395 ? 3.900 -11.076 45.444 1.00 33.00 395 LEU A CA 1
ATOM 3329 C C . LEU A 1 395 ? 3.001 -11.633 44.329 1.00 33.00 395 LEU A C 1
ATOM 3331 O O . LEU A 1 395 ? 3.468 -11.692 43.197 1.00 33.00 395 LEU A O 1
ATOM 3335 N N . ASP A 1 396 ? 1.713 -11.866 44.594 1.00 33.94 396 ASP A N 1
ATOM 3336 C CA . ASP A 1 396 ? 0.785 -12.486 43.628 1.00 33.94 396 ASP A CA 1
ATOM 3337 C C . ASP A 1 396 ? 0.107 -11.505 42.655 1.00 33.94 396 ASP A C 1
ATOM 3339 O O . ASP A 1 396 ? -0.678 -11.901 41.794 1.00 33.94 396 ASP A O 1
ATOM 3343 N N . TYR A 1 397 ? 0.404 -10.205 42.740 1.00 38.28 397 TYR A N 1
ATOM 3344 C CA . TYR A 1 397 ? -0.202 -9.210 41.852 1.00 38.28 397 TYR A CA 1
ATOM 3345 C C . TYR A 1 397 ? 0.721 -8.873 40.676 1.00 38.28 397 TYR A C 1
ATOM 3347 O O . TYR A 1 397 ? 1.679 -8.104 40.804 1.00 38.28 397 TYR A O 1
ATOM 3355 N N . HIS A 1 398 ? 0.393 -9.433 39.507 1.00 36.34 398 HIS A N 1
ATOM 3356 C CA . HIS A 1 398 ? 1.157 -9.290 38.260 1.00 36.34 398 HIS A CA 1
ATOM 3357 C C . HIS A 1 398 ? 1.053 -7.910 37.579 1.00 36.34 398 HIS A C 1
ATOM 3359 O O . HIS A 1 398 ? 1.873 -7.605 36.720 1.00 36.34 398 HIS A O 1
ATOM 3365 N N . ASN A 1 399 ? 0.113 -7.034 37.963 1.00 39.22 399 ASN A N 1
ATOM 3366 C CA . ASN A 1 399 ? -0.094 -5.735 37.299 1.00 39.22 399 ASN A CA 1
ATOM 3367 C C . ASN A 1 399 ? 0.044 -4.544 38.260 1.00 39.22 399 ASN A C 1
ATOM 3369 O O . ASN A 1 399 ? -0.919 -3.878 38.631 1.00 39.22 399 ASN A O 1
ATOM 3373 N N . ARG A 1 400 ? 1.295 -4.258 38.635 1.00 43.47 400 ARG A N 1
ATOM 3374 C CA . ARG A 1 400 ? 1.693 -3.236 39.627 1.00 43.47 400 ARG A CA 1
ATOM 3375 C C . ARG A 1 400 ? 1.658 -1.784 39.107 1.00 43.47 400 ARG A C 1
ATOM 3377 O O . ARG A 1 400 ? 1.808 -0.853 39.887 1.00 43.47 400 ARG A O 1
ATOM 3384 N N . LYS A 1 401 ? 1.404 -1.577 37.806 1.00 35.12 401 LYS A N 1
ATOM 3385 C CA . LYS A 1 401 ? 1.375 -0.259 37.127 1.00 35.12 401 LYS A CA 1
ATOM 3386 C C . LYS A 1 401 ? 0.129 0.594 37.425 1.00 35.12 401 LYS A C 1
ATOM 3388 O O . LYS A 1 401 ? 0.090 1.757 37.043 1.00 35.12 401 LYS A O 1
ATOM 3393 N N . TYR A 1 402 ? -0.878 0.030 38.093 1.00 36.53 402 TYR A N 1
ATOM 3394 C CA . TYR A 1 402 ? -2.170 0.682 38.357 1.00 36.53 402 TYR A CA 1
ATOM 3395 C C . TYR A 1 402 ? -2.361 1.082 39.828 1.00 36.53 402 TYR A C 1
ATOM 3397 O O . TYR A 1 402 ? -3.480 1.349 40.259 1.00 36.53 402 TYR A O 1
ATOM 3405 N N . MET A 1 403 ? -1.287 1.107 40.620 1.00 38.59 403 MET A N 1
ATOM 3406 C CA . MET A 1 403 ? -1.353 1.503 42.026 1.00 38.59 403 MET A CA 1
ATOM 3407 C C . MET A 1 403 ? -1.143 3.011 42.185 1.00 38.59 403 MET A C 1
ATOM 3409 O O . MET A 1 403 ? -0.152 3.562 41.710 1.00 38.59 403 MET A O 1
ATOM 3413 N N . LYS A 1 404 ? -2.063 3.672 42.897 1.00 35.81 404 LYS A N 1
ATOM 3414 C CA . LYS A 1 404 ? -1.894 5.047 43.387 1.00 35.81 404 LYS A CA 1
ATOM 3415 C C . LYS A 1 404 ? -1.570 5.007 44.882 1.00 35.81 404 LYS A C 1
ATOM 3417 O O . LYS A 1 404 ? -2.307 4.385 45.646 1.00 35.81 404 LYS A O 1
ATOM 3422 N N . LEU A 1 405 ? -0.482 5.670 45.273 1.00 38.34 405 LEU A N 1
ATOM 3423 C CA . LEU A 1 405 ? -0.086 5.894 46.665 1.00 38.34 405 LEU A CA 1
ATOM 3424 C C . LEU A 1 405 ? -0.701 7.206 47.158 1.00 38.34 405 LEU A C 1
ATOM 3426 O O . LEU A 1 405 ? -0.507 8.250 46.538 1.00 38.34 405 LEU A O 1
ATOM 3430 N N . GLU A 1 406 ? -1.426 7.160 48.273 1.00 35.59 406 GLU A N 1
ATOM 3431 C CA . GLU A 1 406 ? -1.929 8.357 48.953 1.00 35.59 406 GLU A CA 1
ATOM 3432 C C . GLU A 1 406 ? -1.446 8.384 50.404 1.00 35.59 406 GLU A C 1
ATOM 3434 O O . GLU A 1 406 ? -1.516 7.378 51.111 1.00 35.59 406 GLU A O 1
ATOM 3439 N N . LYS A 1 407 ? -0.949 9.550 50.833 1.00 39.06 407 LYS A N 1
ATOM 3440 C CA . LYS A 1 407 ? -0.498 9.827 52.200 1.00 39.06 407 LYS A CA 1
ATOM 3441 C C . LYS A 1 407 ? -1.699 10.249 53.048 1.00 39.06 407 LYS A C 1
ATOM 3443 O O . LYS A 1 407 ? -2.350 11.236 52.721 1.00 39.06 407 LYS A O 1
ATOM 3448 N N . LEU A 1 408 ? -1.945 9.555 54.156 1.00 36.78 408 LEU A N 1
ATOM 3449 C CA . LEU A 1 408 ? -2.802 10.050 55.235 1.00 36.78 408 LEU A CA 1
ATOM 3450 C C . LEU A 1 408 ? -1.895 10.672 56.300 1.00 36.78 408 LEU A C 1
ATOM 3452 O O . LEU A 1 408 ? -1.133 9.962 56.950 1.00 36.78 408 LEU A O 1
ATOM 3456 N N . ALA A 1 409 ? -1.927 11.999 56.420 1.00 38.25 409 ALA A N 1
ATOM 3457 C CA . ALA A 1 409 ? -1.310 12.712 57.534 1.00 38.25 409 ALA A CA 1
ATOM 3458 C C . ALA A 1 409 ? -2.376 12.913 58.615 1.00 38.25 409 ALA A C 1
ATOM 3460 O O . ALA A 1 409 ? -3.485 13.351 58.305 1.00 38.25 409 ALA A O 1
ATOM 3461 N N . ILE A 1 410 ? -2.052 12.573 59.858 1.00 34.75 410 ILE A N 1
ATOM 3462 C CA . ILE A 1 410 ? -2.888 12.912 61.010 1.00 34.75 410 ILE A CA 1
ATOM 3463 C C . ILE A 1 410 ? -2.592 14.382 61.340 1.00 34.75 410 ILE A C 1
ATOM 3465 O O . ILE A 1 410 ? -1.456 14.838 61.192 1.00 34.75 410 ILE A O 1
ATOM 3469 N N . GLU A 1 411 ? -3.617 15.156 61.701 1.00 27.62 411 GLU A N 1
ATOM 3470 C CA . GLU A 1 411 ? -3.456 16.574 62.036 1.00 27.62 411 GLU A CA 1
ATOM 3471 C C . GLU A 1 411 ? -2.321 16.778 63.057 1.00 27.62 411 GLU A C 1
ATOM 3473 O O . GLU A 1 411 ? -2.295 16.093 64.078 1.00 27.62 411 GLU A O 1
ATOM 3478 N N . HIS A 1 412 ? -1.469 17.786 62.797 1.00 36.75 412 HIS A N 1
ATOM 3479 C CA . HIS A 1 412 ? -0.292 18.276 63.557 1.00 36.75 412 HIS A CA 1
ATOM 3480 C C . HIS A 1 412 ? 1.116 17.883 63.045 1.00 36.75 412 HIS A C 1
ATOM 3482 O O . HIS A 1 412 ? 2.113 18.285 63.651 1.00 36.75 412 HIS A O 1
ATOM 3488 N N . ASP A 1 413 ? 1.254 17.219 61.893 1.00 39.28 413 ASP A N 1
ATOM 3489 C CA . ASP A 1 413 ? 2.580 16.860 61.359 1.00 39.28 413 ASP A CA 1
ATOM 3490 C C . ASP A 1 413 ? 3.272 17.981 60.551 1.00 39.28 413 ASP A C 1
ATOM 3492 O O . ASP A 1 413 ? 2.791 18.435 59.510 1.00 39.28 413 ASP A O 1
ATOM 3496 N N . LYS A 1 414 ? 4.476 18.385 60.994 1.00 41.88 414 LYS A N 1
ATOM 3497 C CA . LYS A 1 414 ? 5.423 19.182 60.192 1.00 41.88 414 LYS A CA 1
ATOM 3498 C C . LYS A 1 414 ? 6.018 18.324 59.067 1.00 41.88 414 LYS A C 1
ATOM 3500 O O . LYS A 1 414 ? 6.386 17.176 59.292 1.00 41.88 414 LYS A O 1
ATOM 3505 N N . LEU A 1 415 ? 6.114 18.933 57.878 1.00 40.34 415 LEU A N 1
ATOM 3506 C CA . LEU A 1 415 ? 6.744 18.475 56.626 1.00 40.34 415 LEU A CA 1
ATOM 3507 C C . LEU A 1 415 ? 7.581 17.183 56.734 1.00 40.34 415 LEU A C 1
ATOM 3509 O O . LEU A 1 415 ? 8.744 17.207 57.121 1.00 40.34 415 LEU A O 1
ATOM 3513 N N . ILE A 1 416 ? 6.981 16.073 56.301 1.00 42.31 416 ILE A N 1
ATOM 3514 C CA . ILE A 1 416 ? 7.681 14.822 55.978 1.00 42.31 416 ILE A CA 1
ATOM 3515 C C . ILE A 1 416 ? 7.823 14.771 54.456 1.00 42.31 416 ILE A C 1
ATOM 3517 O O . ILE A 1 416 ? 6.798 14.711 53.761 1.00 42.31 416 ILE A O 1
ATOM 3521 N N . THR A 1 417 ? 9.059 14.784 53.960 1.00 37.28 417 THR A N 1
ATOM 3522 C CA . THR A 1 417 ? 9.413 14.540 52.555 1.00 37.28 417 THR A CA 1
ATOM 3523 C C . THR A 1 417 ? 9.684 13.052 52.333 1.00 37.28 417 THR A C 1
ATOM 3525 O O . THR A 1 417 ? 10.306 12.377 53.153 1.00 37.28 417 THR A O 1
ATOM 3528 N N . LEU A 1 418 ? 9.153 12.524 51.231 1.00 40.09 418 LEU A N 1
ATOM 3529 C CA . LEU A 1 418 ? 9.254 11.120 50.845 1.00 40.09 418 LEU A CA 1
ATOM 3530 C C . LEU A 1 418 ? 9.884 11.068 49.457 1.00 40.09 418 LEU A C 1
ATOM 3532 O O . LEU A 1 418 ? 9.245 11.457 48.481 1.00 40.09 418 LEU A O 1
ATOM 3536 N N . ASP A 1 419 ? 11.116 10.572 49.394 1.00 35.91 419 ASP A N 1
ATOM 3537 C CA . ASP A 1 419 ? 11.819 10.343 48.137 1.00 35.91 419 ASP A CA 1
ATOM 3538 C C . ASP A 1 419 ? 11.671 8.866 47.773 1.00 35.91 419 ASP A C 1
ATOM 3540 O O . ASP A 1 419 ? 12.169 7.971 48.465 1.00 35.91 419 ASP A O 1
ATOM 3544 N N . CYS A 1 420 ? 10.928 8.604 46.700 1.00 37.31 420 CYS A N 1
ATOM 3545 C CA . CYS A 1 420 ? 10.722 7.262 46.171 1.00 37.31 420 CYS A CA 1
ATOM 3546 C C . CYS A 1 420 ? 11.416 7.144 44.815 1.00 37.31 420 CYS A C 1
ATOM 3548 O O . CYS A 1 420 ? 11.108 7.886 43.882 1.00 37.31 420 CYS A O 1
ATOM 3550 N N . TYR A 1 421 ? 12.319 6.173 44.701 1.00 35.94 421 TYR A N 1
ATOM 3551 C CA . TYR A 1 421 ? 12.992 5.847 43.448 1.00 35.94 421 TYR A CA 1
ATOM 3552 C C . TYR A 1 421 ? 12.284 4.667 42.777 1.00 35.94 421 TYR A C 1
ATOM 3554 O O . TYR A 1 421 ? 12.096 3.610 43.382 1.00 35.94 421 TYR A O 1
ATOM 3562 N N . PHE A 1 422 ? 11.872 4.854 41.524 1.00 37.28 422 PHE A N 1
ATOM 3563 C CA . PHE A 1 422 ? 11.136 3.857 40.746 1.00 37.28 422 PHE A CA 1
ATOM 3564 C C . PHE A 1 422 ? 12.091 2.951 39.961 1.00 37.28 422 PHE A C 1
ATOM 3566 O O . PHE A 1 422 ? 12.205 3.080 38.748 1.00 37.28 422 PHE A O 1
ATOM 3573 N N . ASN A 1 423 ? 12.753 2.025 40.655 1.00 35.72 423 ASN A N 1
ATOM 3574 C CA . ASN A 1 423 ? 13.407 0.867 40.034 1.00 35.72 423 ASN A CA 1
ATOM 3575 C C . ASN A 1 423 ? 12.688 -0.429 40.456 1.00 35.72 423 ASN A C 1
ATOM 3577 O O . ASN A 1 423 ? 11.786 -0.386 41.292 1.00 35.72 423 ASN A O 1
ATOM 3581 N N . ASP A 1 424 ? 13.088 -1.579 39.894 1.00 37.12 424 ASP A N 1
ATOM 3582 C CA . ASP A 1 424 ? 12.456 -2.913 40.037 1.00 37.12 424 ASP A CA 1
ATOM 3583 C C . ASP A 1 424 ? 12.167 -3.383 41.483 1.00 37.12 424 ASP A C 1
ATOM 3585 O O . ASP A 1 424 ? 11.454 -4.366 41.704 1.00 37.12 424 ASP A O 1
ATOM 3589 N N . LYS A 1 425 ? 12.668 -2.663 42.490 1.00 37.19 425 LYS A N 1
ATOM 3590 C CA . LYS A 1 425 ? 12.242 -2.741 43.889 1.00 37.19 425 LYS A CA 1
ATOM 3591 C C . LYS A 1 425 ? 11.900 -1.332 44.385 1.00 37.19 425 LYS A C 1
ATOM 3593 O O . LYS A 1 425 ? 12.757 -0.455 44.366 1.00 37.19 425 LYS A O 1
ATOM 3598 N N . TYR A 1 426 ? 10.672 -1.128 44.872 1.00 39.19 426 TYR A N 1
ATOM 3599 C CA . TYR A 1 426 ? 10.275 0.128 45.516 1.00 39.19 426 TYR A CA 1
ATOM 3600 C C . TYR A 1 426 ? 11.079 0.330 46.807 1.00 39.19 426 TYR A C 1
ATOM 3602 O O . TYR A 1 426 ? 10.810 -0.315 47.821 1.00 39.19 426 TYR A O 1
ATOM 3610 N N . THR A 1 427 ? 12.048 1.240 46.781 1.00 38.81 427 THR A N 1
ATOM 3611 C CA . THR A 1 427 ? 12.717 1.759 47.977 1.00 38.81 427 THR A CA 1
ATOM 3612 C C . THR A 1 427 ? 12.288 3.205 48.172 1.00 38.81 427 THR A C 1
ATOM 3614 O O . THR A 1 427 ? 12.698 4.085 47.415 1.00 38.81 427 THR A O 1
ATOM 3617 N N . CYS A 1 428 ? 11.438 3.445 49.169 1.00 37.03 428 CYS A N 1
ATOM 3618 C CA . CYS A 1 428 ? 11.131 4.791 49.639 1.00 37.03 428 CYS A CA 1
ATOM 3619 C C . CYS A 1 428 ? 11.898 5.018 50.941 1.00 37.03 428 CYS A C 1
ATOM 3621 O O . CYS A 1 428 ? 11.730 4.262 51.901 1.00 37.03 428 CYS A O 1
ATOM 3623 N N . SER A 1 429 ? 12.748 6.038 50.964 1.00 42.28 429 SER A N 1
ATOM 3624 C CA . SER A 1 429 ? 13.439 6.479 52.174 1.00 42.28 429 SER A CA 1
ATOM 3625 C C . SER A 1 429 ? 12.673 7.638 52.797 1.00 42.28 429 SER A C 1
ATOM 3627 O O . SER A 1 429 ? 12.264 8.572 52.109 1.00 42.28 429 SER A O 1
ATOM 3629 N N . ILE A 1 430 ? 12.478 7.571 54.109 1.00 44.59 430 ILE A N 1
ATOM 3630 C CA . ILE A 1 430 ? 11.842 8.634 54.883 1.00 44.59 430 ILE A CA 1
ATOM 3631 C C . ILE A 1 430 ? 12.958 9.485 55.469 1.00 44.59 430 ILE A C 1
ATOM 3633 O O . ILE A 1 430 ? 13.758 8.980 56.254 1.00 44.59 430 ILE A O 1
ATOM 3637 N N . ASN A 1 431 ? 13.003 10.764 55.105 1.00 41.47 431 ASN A N 1
ATOM 3638 C CA . ASN A 1 431 ? 13.879 11.722 55.763 1.00 41.47 431 ASN A CA 1
ATOM 3639 C C . ASN A 1 431 ? 13.061 12.463 56.821 1.00 41.47 431 ASN A C 1
ATOM 3641 O O . ASN A 1 431 ? 12.264 13.347 56.515 1.00 41.47 431 ASN A O 1
ATOM 3645 N N . THR A 1 432 ? 13.226 12.069 58.081 1.00 44.88 432 THR A N 1
ATOM 3646 C CA . THR A 1 432 ? 12.624 12.756 59.228 1.00 44.88 432 THR A CA 1
ATOM 3647 C C . THR A 1 432 ? 13.721 13.385 60.063 1.00 44.88 432 THR A C 1
ATOM 3649 O O . THR A 1 432 ? 14.660 12.708 60.467 1.00 44.88 432 THR A O 1
ATOM 3652 N N . THR A 1 433 ? 13.582 14.668 60.385 1.00 42.56 433 THR A N 1
ATOM 3653 C CA . THR A 1 433 ? 14.515 15.390 61.263 1.00 42.56 433 THR A CA 1
ATOM 3654 C C . THR A 1 433 ? 14.392 14.999 62.740 1.00 42.56 433 THR A C 1
ATOM 3656 O O . THR A 1 433 ? 15.199 15.450 63.543 1.00 42.56 433 THR A O 1
ATOM 3659 N N . ASN A 1 434 ? 13.431 14.143 63.113 1.00 43.03 434 ASN A N 1
ATOM 3660 C CA . ASN A 1 434 ? 13.223 13.684 64.486 1.00 43.03 434 ASN A CA 1
ATOM 3661 C C . ASN A 1 434 ? 12.973 12.168 64.554 1.00 43.03 434 ASN A C 1
ATOM 3663 O O . ASN A 1 434 ? 12.104 11.650 63.856 1.00 43.03 434 ASN A O 1
ATOM 3667 N N . ASN A 1 435 ? 13.684 11.486 65.462 1.00 37.78 435 ASN A N 1
ATOM 3668 C CA . ASN A 1 435 ? 13.570 10.054 65.794 1.00 37.78 435 ASN A CA 1
ATOM 3669 C C . ASN A 1 435 ? 12.254 9.699 66.526 1.00 37.78 435 ASN A C 1
ATOM 3671 O O . ASN A 1 435 ? 12.267 9.073 67.585 1.00 37.78 435 ASN A O 1
ATOM 3675 N N . LYS A 1 436 ? 11.094 10.098 65.995 1.00 40.41 436 LYS A N 1
ATOM 3676 C CA . LYS A 1 436 ? 9.802 9.546 66.426 1.00 40.41 436 LYS A CA 1
ATOM 3677 C C . LYS A 1 436 ? 9.406 8.416 65.476 1.00 40.41 436 LYS A C 1
ATOM 3679 O O . LYS A 1 436 ? 9.544 8.546 64.265 1.00 40.41 436 LYS A O 1
ATOM 3684 N N . GLN A 1 437 ? 8.935 7.294 66.022 1.00 36.16 437 GLN A N 1
ATOM 3685 C CA . GLN A 1 437 ? 8.355 6.213 65.224 1.00 36.16 437 GLN A CA 1
ATOM 3686 C C . GLN A 1 437 ? 7.052 6.710 64.591 1.00 36.16 437 GLN A C 1
ATOM 3688 O O . GLN A 1 437 ? 6.026 6.808 65.259 1.00 36.16 437 GLN A O 1
ATOM 3693 N N . TYR A 1 438 ? 7.100 7.040 63.304 1.00 38.47 438 TYR A N 1
ATOM 3694 C CA . TYR A 1 438 ? 5.913 7.372 62.527 1.00 38.47 438 TYR A CA 1
ATOM 3695 C C . TYR A 1 438 ? 5.250 6.087 62.031 1.00 38.47 438 TYR A C 1
ATOM 3697 O O . TYR A 1 438 ? 5.885 5.249 61.388 1.00 38.47 438 TYR A O 1
ATOM 3705 N N . THR A 1 439 ? 3.956 5.930 62.301 1.00 34.12 439 THR A N 1
ATOM 3706 C CA . THR A 1 439 ? 3.133 4.883 61.689 1.00 34.12 439 THR A CA 1
ATOM 3707 C C . THR A 1 439 ? 2.746 5.348 60.289 1.00 34.12 439 THR A C 1
ATOM 3709 O O . THR A 1 439 ? 1.810 6.119 60.102 1.00 34.12 439 THR A O 1
ATOM 3712 N N . ILE A 1 440 ? 3.504 4.918 59.281 1.00 35.44 440 ILE A N 1
ATOM 3713 C CA . ILE A 1 440 ? 3.166 5.194 57.882 1.00 35.44 440 ILE A CA 1
ATOM 3714 C C . ILE A 1 440 ? 2.125 4.176 57.440 1.00 35.44 440 ILE A C 1
ATOM 3716 O O . ILE A 1 440 ? 2.399 2.979 57.346 1.00 35.44 440 ILE A O 1
ATOM 3720 N N . ILE A 1 441 ? 0.918 4.668 57.181 1.00 34.81 441 ILE A N 1
ATOM 3721 C CA . ILE A 1 441 ? -0.186 3.862 56.674 1.00 34.81 441 ILE A CA 1
ATOM 3722 C C . ILE A 1 441 ? -0.058 3.794 55.152 1.00 34.81 441 ILE A C 1
ATOM 3724 O O . ILE A 1 441 ? -0.151 4.807 54.459 1.00 34.81 441 ILE A O 1
ATOM 3728 N N . TRP A 1 442 ? 0.153 2.589 54.626 1.00 35.12 442 TRP A N 1
ATOM 3729 C CA . TRP A 1 442 ? 0.191 2.339 53.189 1.00 35.12 442 TRP A CA 1
ATOM 3730 C C . TRP A 1 442 ? -1.223 2.102 52.675 1.00 35.12 442 TRP A C 1
ATOM 3732 O O . TRP A 1 442 ? -1.893 1.157 53.091 1.00 35.12 442 TRP A O 1
ATOM 3742 N N . ARG A 1 443 ? -1.675 2.935 51.738 1.00 35.12 443 ARG A N 1
ATOM 3743 C CA . ARG A 1 443 ? -2.941 2.728 51.037 1.00 35.12 443 ARG A CA 1
ATOM 3744 C C . ARG A 1 443 ? -2.656 2.237 49.626 1.00 35.12 443 ARG A C 1
ATOM 3746 O O . ARG A 1 443 ? -2.000 2.920 48.846 1.00 35.12 443 ARG A O 1
ATOM 3753 N N . THR A 1 444 ? -3.168 1.062 49.289 1.00 33.50 444 THR A N 1
ATOM 3754 C CA . THR A 1 444 ? -3.295 0.612 47.903 1.00 33.50 444 THR A CA 1
ATOM 3755 C C . THR A 1 444 ? -4.695 0.965 47.432 1.00 33.50 444 THR A C 1
ATOM 3757 O O . THR A 1 444 ? -5.680 0.388 47.883 1.00 33.50 444 THR A O 1
ATOM 3760 N N . ILE A 1 445 ? -4.805 1.944 46.536 1.00 29.84 445 ILE A N 1
ATOM 3761 C CA . ILE A 1 445 ? -6.058 2.167 45.816 1.00 29.84 445 ILE A CA 1
ATOM 3762 C C . ILE A 1 445 ? -6.086 1.166 44.666 1.00 29.84 445 ILE A C 1
ATOM 3764 O O . ILE A 1 445 ? -5.296 1.262 43.726 1.00 29.84 445 ILE A O 1
ATOM 3768 N N . ILE A 1 446 ? -6.984 0.188 44.769 1.00 30.62 446 ILE A N 1
ATOM 3769 C CA . ILE A 1 446 ? -7.321 -0.719 43.675 1.00 30.62 446 ILE A CA 1
ATOM 3770 C C . ILE A 1 446 ? -8.041 0.114 42.615 1.00 30.62 446 ILE A C 1
ATOM 3772 O O . ILE A 1 446 ? -9.212 0.456 42.764 1.00 30.62 446 ILE A O 1
ATOM 3776 N N . ILE A 1 447 ? -7.351 0.432 41.525 1.00 28.67 447 ILE A N 1
ATOM 3777 C CA . ILE A 1 447 ? -8.025 0.758 40.273 1.00 28.67 447 ILE A CA 1
ATOM 3778 C C . ILE A 1 447 ? -8.415 -0.591 39.675 1.00 28.67 447 ILE A C 1
ATOM 3780 O O . ILE A 1 447 ? -7.593 -1.272 39.063 1.00 28.67 447 ILE A O 1
ATOM 3784 N N . HIS A 1 448 ? -9.647 -1.029 39.929 1.00 25.25 448 HIS A N 1
ATOM 3785 C CA . HIS A 1 448 ? -10.156 -2.281 39.381 1.00 25.25 448 HIS A CA 1
ATOM 3786 C C . HIS A 1 448 ? -10.404 -2.108 37.884 1.00 25.25 448 HIS A C 1
ATOM 3788 O O . HIS A 1 448 ? -11.494 -1.746 37.455 1.00 25.25 448 HIS A O 1
ATOM 3794 N N . LEU A 1 449 ? -9.372 -2.372 37.092 1.00 25.75 449 LEU A N 1
ATOM 3795 C CA . LEU A 1 449 ? -9.477 -2.619 35.664 1.00 25.75 449 LEU A CA 1
ATOM 3796 C C . LEU A 1 449 ? -8.737 -3.923 35.401 1.00 25.75 449 LEU A C 1
ATOM 3798 O O . LEU A 1 449 ? -7.515 -3.975 35.283 1.00 25.75 449 LEU A O 1
ATOM 3802 N N . LEU A 1 450 ? -9.519 -5.000 35.450 1.00 25.75 450 LEU A N 1
ATOM 3803 C CA . LEU A 1 450 ? -9.095 -6.337 35.075 1.00 25.75 450 LEU A CA 1
ATOM 3804 C C . LEU A 1 450 ? -8.632 -6.297 33.615 1.00 25.75 450 LEU A C 1
ATOM 3806 O O . LEU A 1 450 ? -9.428 -6.105 32.704 1.00 25.75 450 LEU A O 1
ATOM 3810 N N . ASN A 1 451 ? -7.331 -6.486 33.415 1.00 23.12 451 ASN A N 1
ATOM 3811 C CA . ASN A 1 451 ? -6.803 -7.015 32.168 1.00 23.12 451 ASN A CA 1
ATOM 3812 C C . ASN A 1 451 ? -7.198 -8.492 32.109 1.00 23.12 451 ASN A C 1
ATOM 3814 O O . ASN A 1 451 ? -6.673 -9.293 32.884 1.00 23.12 451 ASN A O 1
ATOM 3818 N N . VAL A 1 452 ? -8.077 -8.852 31.179 1.00 22.59 452 VAL A N 1
ATOM 3819 C CA . VAL A 1 452 ? -8.192 -10.228 30.700 1.00 22.59 452 VAL A CA 1
ATOM 3820 C C . VAL A 1 452 ? -7.725 -10.235 29.248 1.00 22.59 452 VAL A C 1
ATOM 3822 O O . VAL A 1 452 ? -8.418 -9.759 28.363 1.00 22.59 452 VAL A O 1
ATOM 3825 N N . LEU A 1 453 ? -6.511 -10.765 29.076 1.00 21.38 453 LEU A N 1
ATOM 3826 C CA . LEU A 1 453 ? -5.988 -11.457 27.893 1.00 21.38 453 LEU A CA 1
ATOM 3827 C C . LEU A 1 453 ? -5.997 -10.697 26.550 1.00 21.38 453 LEU A C 1
ATOM 3829 O O . LEU A 1 453 ? -6.992 -10.667 25.832 1.00 21.38 453 LEU A O 1
ATOM 3833 N N . HIS A 1 454 ? -4.806 -10.227 26.165 1.00 26.42 454 HIS A N 1
ATOM 3834 C CA . HIS A 1 454 ? -4.337 -10.284 24.778 1.00 26.42 454 HIS A CA 1
ATOM 3835 C C . HIS A 1 454 ? -3.297 -11.399 24.652 1.00 26.42 454 HIS A C 1
ATOM 3837 O O . HIS A 1 454 ? -2.435 -11.488 25.559 1.00 26.42 454 HIS A O 1
#

InterPro domains:
  IPR007110 Immunoglobulin-like domain [PS50835] (66-173)
  IPR036179 Immunoglobulin-like domain superfamily [SSF48726] (64-168)

Sequence (454 aa):
MIKHSKIVLFLLTSSSLFNLLSNSNNLKFCTDHRNVTLNIESDNCYIVQLNLAKQRHIVKLIKPNENTSLELPCHLCSNENLTNFQWFRIVRNKFNASIFILNNKTLYNSRWILNEHLFESISSITSINNKILLN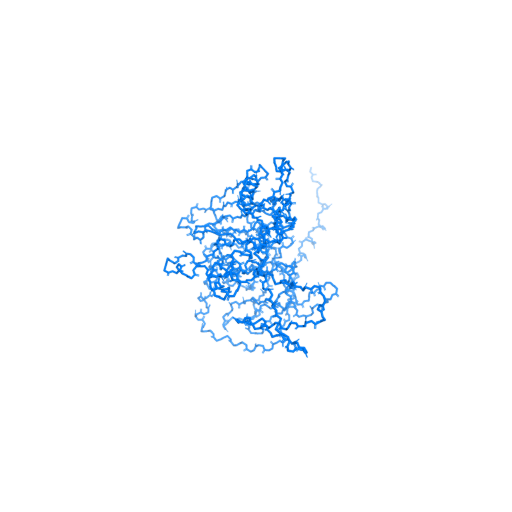NPCLVNYTNELVYNNFNPTIDSGTYVCRALNDIEHPVNFIWYHIDYINSYKDKLYKLNIPTIQYKSQSITNLYQLEQLQQEIMNEINHSDYFHDYTFNLLSITSKSFHNLTHYQQCKPITIQYNRVCYIRIPRVLPYNIHIYSQEIQLIYLILINGFIEFGQFYNNIEQLNLWRVFEKSAENLAQNLNFKLFLNKTYLYIPCQYNLFKQLPNLNKTFQPLNIYNLYIIITYNIKCNQLDNIEIMHRILKYDISKMKINLLDYHNRKYMKLEKLAIEHDKLITLDCYFNDKYTCSINTTNNKQYTIIWRTIIIHLLNVLH

Foldseek 3Di:
DDDDDDPDPPPPPPPPPPDPPPPPAQFAADPDPPVDDQPDDQVVLVVVLLVLLLLLAAEDADAAPAWDKDKAFQSDGLPDDPVQKFKKWQALVPDLEAQWDAAPDAASNGRIAGDCVRIDGDHQFDQDPNDTRHNAFHAHPPGRMTIGHTDHQVTRFTKMFIDRNPDRRRSRSRNIYGYWAFDALVVFEDEDDDPVQVPDQLEAADDVVVVVNVVVVQVVLQPDPLDDWADDDQKIKDWDKDKPCPDDDPQFKDKIKIKIFIWIKGWQDCDPVLVVHDSLVNVVNSNVNSNCVQQRVPLPDPVCVVCVVVSNVVSQVVCVNSPHGWDDDSTIGIHGLRISCQSRRDCVVVPSNSNPRGMYMYMDIHRYDYPPCPPVNVVVVVVVDDVVPPPDDPVPDPCPVPWDWDWDDDPPDDDWDWDWDDDPDTDIDTDDPDPDDDDTDTDTDDPPDDDDDD

Organism: Schistosoma mekongi (NCBI:txid38744)

pLDDT: mean 72.63, std 23.13, range [21.38, 98.06]

Solvent-accessible surface area (backbone atoms only — not comparable to full-atom values): 27805 Å² total; per-residue (Å²): 136,87,92,81,91,89,88,66,94,84,74,81,87,76,82,85,78,87,76,86,71,80,72,74,74,56,55,37,67,48,87,70,86,68,88,62,76,80,87,56,64,60,72,63,39,52,52,51,34,49,52,43,19,47,64,25,56,46,46,45,79,44,37,61,92,45,71,40,69,46,76,46,82,35,82,72,44,79,88,59,66,67,89,46,50,47,58,34,32,34,54,52,85,80,53,84,47,51,48,65,41,80,46,97,57,74,53,58,94,34,37,71,39,71,46,68,92,57,56,37,78,57,50,9,70,36,73,57,94,90,42,72,40,77,57,38,38,14,27,43,68,96,50,61,23,44,34,26,79,70,36,43,48,82,74,64,23,24,42,35,33,42,29,47,74,88,42,87,82,43,46,48,58,39,35,35,39,36,37,39,36,39,51,57,70,75,82,45,61,43,77,60,85,56,71,82,63,73,75,51,82,47,68,31,76,49,70,67,61,45,53,53,51,53,51,52,52,52,49,54,64,69,68,38,84,91,64,78,71,45,78,61,86,74,38,27,44,40,72,52,72,52,62,72,76,85,71,90,72,78,77,41,72,45,77,41,47,39,35,39,38,50,21,36,39,33,62,66,60,85,57,94,62,50,82,80,50,54,73,64,57,46,50,55,48,54,47,52,50,50,49,46,37,87,70,56,60,72,79,80,48,81,91,43,65,88,51,39,64,57,51,51,51,49,33,44,50,53,30,48,69,33,56,45,84,75,48,70,59,99,59,35,38,42,44,58,26,43,35,58,62,61,50,35,41,75,53,54,95,80,65,57,50,56,71,76,60,71,17,37,32,42,78,47,68,34,37,42,50,64,80,74,74,49,70,66,60,52,50,53,56,55,72,72,43,69,71,88,66,70,68,85,79,71,80,84,57,90,73,72,88,57,63,49,83,57,87,79,79,67,93,87,74,76,90,75,57,75,56,69,51,93,55,105,60,85,51,68,52,78,62,66,99,57,100,64,92,74,88,79,66,85,47,79,46,80,64,88,68,86,83,78,83,132